Protein AF-A0A7K1L5A4-F1 (afdb_monomer_lite)

Secondary structure (DSSP, 8-state):
----PPPEEEEEEE-TTS-EEE-S--BSSTTHHHHHHHHHHHHHHTT----HHHHTSBHHHHHHHHHHH----HHHHHHHHHHIIIIIHHHHTTSBGGG--HHHHHHHHHHHHTTS-HHHHHHHHHHHHHHHHHHHHTTS-SS-TTTTPPPPPPHHHHSS-TT--PPPPPHHHHHHHHHHHHHHHHHHHHHHHHHHHHH---HHHHHT-BGGGEEGGGTEEEE-TTTSEEEEETTEEEEE--SSGGG-EEEE--HHHHHHHHHHHHT---SBSS--TTSPPPPHHHHIIIIIHHHHHT-----GGGTT---PPPPPPPPP-----PPPP-----------------------------PPPPPPPPPPPPPP---PPP----S--EEEEE-------------------------PPPPPPPPPPP-

pLDDT: mean 73.47, std 26.03, range [24.89, 98.25]

InterPro domains:
  IPR004107 Integrase, SAM-like, N-terminal [PF14659] (59-112)
  IPR010998 Integrase/recombinase, N-terminal [G3DSA:1.10.150.130] (53-159)
  IPR011010 DNA breaking-rejoining enzyme, catalytic core [SSF56349] (59-296)
  IPR013762 Integrase-like, catalytic domain superfamily [G3DSA:1.10.443.10] (168-315)
  IPR044068 Core-binding (CB) domain [PS51900] (57-136)
  IPR050808 Phage Integrase [PTHR30629] (55-227)

Foldseek 3Di:
DDDAQAFWEWEWDADLVRDTDIAPDIDRDPVPRVVVLVVQVVCVVVVNHARNVLQQDFLQRLVVVCLVPDDDDQQVSLLLCCLVVPQVCVQGRRPGNNRDALVSLQVSLQVVLQPDAQVSSVSSLVSLQVSNVVSVVVRSDSDRNSPPPDRDHRPVRVPDPDPPDPDDDDPVLLVQLLVQLCQQFNLLRSLLSVCCVPQVDDPFLQLQQFPVQLPLVVQKGFQAQAFSGWDAHPNDIDGGGPPDPVSGDITGHDNVSSVSQVVQPVVDDQGRSHAGPVRHGDDPVCCVVRRNVCSNVVPRHPDPVPVPDDDDDDDDDDDDDDDDDDDDDDDDDDDDDDDDDDDDDDDDDDDDDDDDDDDDDDDDDDDDDDDDDDDDDDDDDDDHDYHYDYDDDDSDDDDDDDDDDDDDDDDDDDDDDDDDDDDDDDD

Radius of gyration: 34.6 Å; chains: 1; bounding box: 86×71×95 Å

Organism: NCBI:txid2678616

Sequence (427 aa):
MGGKRGPWYRVRYRDADGTVRTSPDKYRTKTGAPQAAEDMDSAGRRGQFIDPNDSRTLLAEWADQWRRSHRVAPSTQAKYDHYLDYHILPAFSETSLEEIRRLAVNRWANELAERYASSTVSGIVTLLSVVLTAAVDERMLARNPVQGLRIPRTTTSANAPRRRARPVPSSTQAHQITERIRRTGGRNAQVMAITAAWTGLRWGELAGLDRVNCHTGEGYLLIGPDVGSLHEVAGKLWLGPPKSEAAVRRIDLPPFLVQLLEEVIVGHDHDQLFIGRAGEWLRRSNFARRIWRPACDGEPSPDPARRGLTRAPPPPQDRPGRVGRPRSTQTGADGPPDERHPGRLQPCHRRHAPPSDRPAPTPLDQPEPPNPRGPPVTSGWGSGREQVLPVDHYLRSGSPRRPGEHGAPDSVPNCTKPKKPKPPPVG

Structure (mmCIF, N/CA/C/O backbone):
data_AF-A0A7K1L5A4-F1
#
_entry.id   AF-A0A7K1L5A4-F1
#
loop_
_atom_site.group_PDB
_atom_site.id
_atom_site.type_symbol
_atom_site.label_atom_id
_atom_site.label_alt_id
_atom_site.label_comp_id
_atom_site.label_asym_id
_atom_site.label_entity_id
_atom_site.label_seq_id
_atom_site.pdbx_PDB_ins_code
_atom_site.Cartn_x
_atom_site.Cartn_y
_atom_site.Cartn_z
_atom_site.occupancy
_atom_site.B_iso_or_equiv
_atom_site.auth_seq_id
_atom_site.auth_comp_id
_atom_site.auth_asym_id
_atom_site.auth_atom_id
_atom_site.pdbx_PDB_model_num
ATOM 1 N N . MET A 1 1 ? 17.078 11.834 -60.107 1.00 35.78 1 MET A N 1
ATOM 2 C CA . MET A 1 1 ? 18.321 11.275 -59.526 1.00 35.78 1 MET A CA 1
ATOM 3 C C . MET A 1 1 ? 17.964 10.189 -58.515 1.00 35.78 1 MET A C 1
ATOM 5 O O . MET A 1 1 ? 17.561 10.510 -57.406 1.00 35.78 1 MET A O 1
ATOM 9 N N . GLY A 1 2 ? 18.047 8.911 -58.892 1.00 41.84 2 GLY A N 1
ATOM 10 C CA . GLY A 1 2 ? 17.868 7.791 -57.961 1.00 41.84 2 GLY A CA 1
ATOM 11 C C . GLY A 1 2 ? 19.213 7.396 -57.357 1.00 41.84 2 GLY A C 1
ATOM 12 O O . GLY A 1 2 ? 19.973 6.661 -57.982 1.00 41.84 2 GLY A O 1
ATOM 13 N N . GLY A 1 3 ? 19.547 7.914 -56.174 1.00 37.56 3 GLY A N 1
ATOM 14 C CA . GLY A 1 3 ? 20.778 7.539 -55.477 1.00 37.56 3 GLY A CA 1
ATOM 15 C C . GLY A 1 3 ? 20.742 6.062 -55.078 1.00 37.56 3 GLY A C 1
ATOM 16 O O . GLY A 1 3 ? 19.920 5.667 -54.251 1.00 37.56 3 GLY A O 1
ATOM 17 N N . LYS A 1 4 ? 21.628 5.241 -55.658 1.00 44.81 4 LYS A N 1
ATOM 18 C CA . LYS A 1 4 ? 21.822 3.837 -55.264 1.00 44.81 4 LYS A CA 1
ATOM 19 C C . LYS A 1 4 ? 22.183 3.789 -53.773 1.00 44.81 4 LYS A C 1
ATOM 21 O O . LYS A 1 4 ? 23.274 4.197 -53.383 1.00 44.81 4 LYS A O 1
ATOM 26 N N . ARG A 1 5 ? 21.269 3.313 -52.921 1.00 54.66 5 ARG A N 1
ATOM 27 C CA . ARG A 1 5 ? 21.553 3.056 -51.500 1.00 54.66 5 ARG A CA 1
ATOM 28 C C . ARG A 1 5 ? 22.509 1.856 -51.416 1.00 54.66 5 ARG A C 1
ATOM 30 O O . ARG A 1 5 ? 22.168 0.779 -51.894 1.00 54.66 5 ARG A O 1
ATOM 37 N N . GLY A 1 6 ? 23.709 2.060 -50.865 1.00 62.62 6 GLY A N 1
ATOM 38 C CA . GLY A 1 6 ? 24.699 0.996 -50.640 1.00 62.62 6 GLY A CA 1
ATOM 39 C C . GLY A 1 6 ? 24.201 -0.110 -49.689 1.00 62.62 6 GLY A C 1
ATOM 40 O O . GLY A 1 6 ? 23.178 0.088 -49.025 1.00 62.62 6 GLY A O 1
ATOM 41 N N . PRO A 1 7 ? 24.888 -1.270 -49.634 1.00 77.69 7 PRO A N 1
ATOM 42 C CA . PRO A 1 7 ? 24.488 -2.397 -48.791 1.00 77.69 7 PRO A CA 1
ATOM 43 C C . PRO A 1 7 ? 24.571 -2.040 -47.301 1.00 77.69 7 PRO A C 1
ATOM 45 O O . PRO A 1 7 ? 25.444 -1.277 -46.887 1.00 77.69 7 PRO A O 1
ATOM 48 N N . TRP A 1 8 ? 23.662 -2.606 -46.508 1.00 80.25 8 TRP A N 1
ATOM 49 C CA . TRP A 1 8 ? 23.667 -2.495 -45.049 1.00 80.25 8 TRP A CA 1
ATOM 50 C C . TRP A 1 8 ? 24.052 -3.840 -44.443 1.00 80.25 8 TRP A C 1
ATOM 52 O O . TRP A 1 8 ? 23.676 -4.889 -44.971 1.00 80.25 8 TRP A O 1
ATOM 62 N N . TYR A 1 9 ? 24.779 -3.788 -43.333 1.00 82.31 9 TYR A N 1
ATOM 63 C CA . TYR A 1 9 ? 25.270 -4.953 -42.614 1.00 82.31 9 TYR A CA 1
ATOM 64 C C . TYR A 1 9 ? 24.629 -5.037 -41.232 1.00 82.31 9 TYR A C 1
ATOM 66 O O . TYR A 1 9 ? 24.430 -4.005 -40.589 1.00 82.31 9 TYR A O 1
ATOM 74 N N . ARG A 1 10 ? 24.341 -6.254 -40.765 1.00 84.06 10 ARG A N 1
ATOM 75 C CA . ARG A 1 10 ? 23.965 -6.523 -39.368 1.00 84.06 10 ARG A CA 1
ATOM 76 C C . ARG A 1 10 ? 24.837 -7.615 -38.771 1.00 84.06 10 ARG A C 1
ATOM 78 O O . ARG A 1 10 ? 25.334 -8.483 -39.491 1.00 84.06 10 ARG A O 1
ATOM 85 N N . VAL A 1 11 ? 24.982 -7.560 -37.454 1.00 85.44 11 VAL A N 1
ATOM 86 C CA . VAL A 1 11 ? 25.739 -8.530 -36.659 1.00 85.44 11 VAL A CA 1
ATOM 87 C C . VAL A 1 11 ? 24.804 -9.641 -36.195 1.00 85.44 11 VA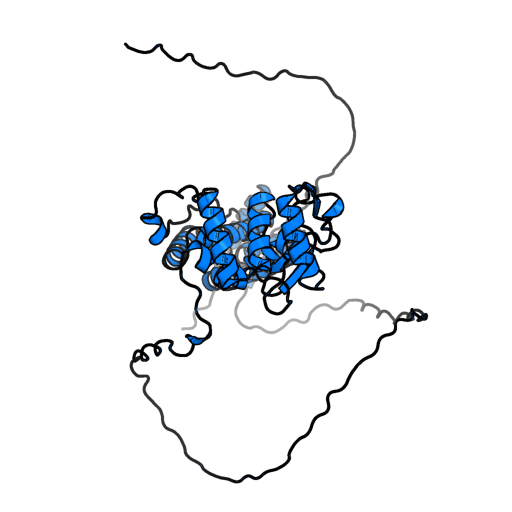L A C 1
ATOM 89 O O . VAL A 1 11 ? 23.732 -9.346 -35.664 1.00 85.44 11 VAL A O 1
ATOM 92 N N . ARG A 1 12 ? 25.194 -10.906 -36.378 1.00 84.06 12 ARG A N 1
ATOM 93 C CA . ARG A 1 12 ? 24.543 -12.057 -35.734 1.00 84.06 12 ARG A CA 1
ATOM 94 C C . ARG A 1 12 ? 25.417 -12.584 -34.617 1.00 84.06 12 ARG A C 1
ATOM 96 O O . ARG A 1 12 ? 26.525 -13.009 -34.898 1.00 84.06 12 ARG A O 1
ATOM 103 N N . TYR A 1 13 ? 24.896 -12.628 -33.404 1.00 82.00 13 TYR A N 1
ATOM 104 C CA . TYR A 1 13 ? 25.606 -13.119 -32.227 1.00 82.00 13 TYR A CA 1
ATOM 105 C C . TYR A 1 13 ? 24.787 -14.211 -31.542 1.00 82.00 13 TYR A C 1
ATOM 107 O O . TYR A 1 13 ? 23.598 -14.386 -31.819 1.00 82.00 13 TYR A O 1
ATOM 115 N N . ARG A 1 14 ? 25.440 -14.985 -30.678 1.00 81.00 14 ARG A N 1
ATOM 116 C CA . ARG A 1 14 ? 24.761 -15.941 -29.803 1.00 81.00 14 ARG A CA 1
ATOM 117 C C . ARG A 1 14 ? 24.507 -15.273 -28.465 1.00 81.00 14 ARG A C 1
ATOM 119 O O . ARG A 1 14 ? 25.419 -14.668 -27.912 1.00 81.00 14 ARG A O 1
ATOM 126 N N . ASP A 1 15 ? 23.286 -15.386 -27.980 1.00 72.56 15 ASP A N 1
ATOM 127 C CA . ASP A 1 15 ? 22.893 -14.943 -26.650 1.00 72.56 15 ASP A CA 1
ATOM 128 C C . ASP A 1 15 ? 23.305 -15.992 -25.592 1.00 72.56 15 ASP A C 1
ATOM 130 O O . ASP A 1 15 ? 23.765 -17.092 -25.928 1.00 72.56 15 ASP A O 1
ATOM 134 N N . ALA A 1 16 ? 23.207 -15.648 -24.307 1.00 70.88 16 ALA A N 1
ATOM 135 C CA . ALA A 1 16 ? 23.653 -16.471 -23.180 1.00 70.88 16 ALA A CA 1
ATOM 136 C C . ALA A 1 16 ? 22.943 -17.832 -23.087 1.00 70.88 16 ALA A C 1
ATOM 138 O O . ALA A 1 16 ? 23.503 -18.784 -22.541 1.00 70.88 16 ALA A O 1
ATOM 139 N N . ASP A 1 17 ? 21.738 -17.932 -23.642 1.00 73.50 17 ASP A N 1
ATOM 140 C CA . ASP A 1 17 ? 20.947 -19.158 -23.771 1.00 73.50 17 ASP A CA 1
ATOM 141 C C . ASP A 1 17 ? 21.351 -20.023 -24.990 1.00 73.50 17 ASP A C 1
ATOM 143 O O . ASP A 1 17 ? 20.873 -21.147 -25.155 1.00 73.50 17 ASP A O 1
ATOM 147 N N . GLY A 1 18 ? 22.268 -19.528 -25.830 1.00 74.81 18 GLY A N 1
ATOM 148 C CA . GLY A 1 18 ? 22.726 -20.165 -27.064 1.00 74.81 18 GLY A CA 1
ATOM 149 C C . GLY A 1 18 ? 21.912 -19.801 -28.310 1.00 74.81 18 GLY A C 1
ATOM 150 O O . GLY A 1 18 ? 22.264 -20.261 -29.405 1.00 74.81 18 GLY A O 1
ATOM 151 N N . THR A 1 19 ? 20.872 -18.972 -28.176 1.00 82.81 19 THR A N 1
ATOM 152 C CA . THR A 1 19 ? 20.016 -18.521 -29.279 1.00 82.81 19 THR A CA 1
ATOM 153 C C . THR A 1 19 ? 20.777 -17.558 -30.186 1.00 82.81 19 THR A C 1
ATOM 155 O O . THR A 1 19 ? 21.441 -16.632 -29.730 1.00 82.81 19 THR A O 1
ATOM 158 N N . VAL A 1 20 ? 20.694 -17.753 -31.506 1.00 85.06 20 VAL A N 1
ATOM 159 C CA . VAL A 1 20 ? 21.320 -16.835 -32.470 1.00 85.06 20 VAL A CA 1
ATOM 160 C C . VAL A 1 20 ? 20.397 -15.642 -32.700 1.00 85.06 20 VAL A C 1
ATOM 162 O O . VAL A 1 20 ? 19.350 -15.782 -33.334 1.00 85.06 20 VAL A O 1
ATOM 165 N N . ARG A 1 21 ? 20.810 -14.463 -32.238 1.00 85.19 21 ARG A N 1
ATOM 166 C CA . ARG A 1 21 ? 20.079 -13.200 -32.392 1.00 85.19 21 ARG A CA 1
ATOM 167 C C . ARG A 1 21 ? 20.773 -12.301 -33.413 1.00 85.19 21 ARG A C 1
ATOM 169 O O . ARG A 1 21 ? 21.937 -12.489 -33.765 1.00 85.19 21 ARG A O 1
ATOM 176 N N . THR A 1 22 ? 20.016 -11.357 -33.963 1.00 87.06 22 THR A N 1
ATOM 177 C CA . THR A 1 22 ? 20.530 -10.356 -34.906 1.00 87.06 22 THR A CA 1
ATOM 178 C C . THR A 1 22 ? 20.455 -8.995 -34.241 1.00 87.06 22 THR A C 1
ATOM 180 O O . THR A 1 22 ? 19.423 -8.649 -33.670 1.00 87.06 22 THR A O 1
ATOM 183 N N . SER A 1 23 ? 21.538 -8.225 -34.321 1.00 83.56 23 SER A N 1
ATOM 184 C CA . SER A 1 23 ? 21.572 -6.871 -33.781 1.00 83.56 23 SER A CA 1
ATOM 185 C C . SER A 1 23 ? 20.511 -5.998 -34.468 1.00 83.56 23 SER A C 1
ATOM 187 O O . SER A 1 23 ? 20.323 -6.087 -35.692 1.00 83.56 23 SER A O 1
ATOM 189 N N . PRO A 1 24 ? 19.811 -5.141 -33.709 1.00 82.88 24 PRO A N 1
ATOM 190 C CA . PRO A 1 24 ? 18.855 -4.200 -34.272 1.00 82.88 24 PRO A CA 1
ATOM 191 C C . PRO A 1 24 ? 19.540 -3.119 -35.129 1.00 82.88 24 PRO A C 1
ATOM 193 O O . PRO A 1 24 ? 18.907 -2.569 -36.035 1.00 82.88 24 PRO A O 1
ATOM 196 N N . ASP A 1 25 ? 20.831 -2.850 -34.906 1.00 83.75 25 ASP A N 1
ATOM 197 C CA . ASP A 1 25 ? 21.580 -1.813 -35.616 1.00 83.75 25 ASP A CA 1
ATOM 198 C C . ASP A 1 25 ? 22.020 -2.232 -37.021 1.00 83.75 25 ASP A C 1
ATOM 200 O O . ASP A 1 25 ? 22.416 -3.370 -37.289 1.00 83.75 25 ASP A O 1
ATOM 204 N N . LYS A 1 26 ? 21.962 -1.262 -37.941 1.00 84.81 26 LYS A N 1
ATOM 205 C CA . LYS A 1 26 ? 22.398 -1.408 -39.332 1.00 84.81 26 LYS A CA 1
ATOM 206 C C . LYS A 1 26 ? 23.649 -0.580 -39.572 1.00 84.81 26 LYS A C 1
ATOM 208 O O . LYS A 1 26 ? 23.640 0.640 -39.419 1.00 84.81 26 LYS A O 1
ATOM 213 N N . TYR A 1 27 ? 24.695 -1.228 -40.061 1.00 83.06 27 TYR A N 1
ATOM 214 C CA . TYR A 1 27 ? 25.971 -0.593 -40.368 1.00 83.06 27 TYR A CA 1
ATOM 215 C C . TYR A 1 27 ? 26.088 -0.358 -41.875 1.00 83.06 27 TYR A C 1
ATOM 217 O O . TYR A 1 27 ? 25.778 -1.236 -42.678 1.00 83.06 27 TYR A O 1
ATOM 225 N N . ARG A 1 28 ? 26.524 0.840 -42.285 1.00 80.00 28 ARG A N 1
ATOM 226 C CA . ARG A 1 28 ? 26.748 1.173 -43.712 1.00 80.00 28 ARG A CA 1
ATOM 227 C C . ARG A 1 28 ? 28.089 0.684 -44.231 1.00 80.00 28 ARG A C 1
ATOM 229 O O . ARG A 1 28 ? 28.266 0.512 -45.433 1.00 80.00 28 ARG A O 1
ATOM 236 N N . THR A 1 29 ? 29.053 0.537 -43.333 1.00 76.88 29 THR A N 1
ATOM 237 C CA . THR A 1 29 ? 30.432 0.220 -43.676 1.00 76.88 29 THR A CA 1
ATOM 238 C C . THR A 1 29 ? 30.680 -1.270 -43.513 1.00 76.88 29 THR A C 1
ATOM 240 O O . THR A 1 29 ? 30.192 -1.903 -42.579 1.00 76.88 29 THR A O 1
ATOM 243 N N . LYS A 1 30 ? 31.501 -1.817 -44.413 1.00 69.88 30 LYS A N 1
ATOM 244 C CA . LYS A 1 30 ? 31.957 -3.210 -44.347 1.00 69.88 30 LYS A CA 1
ATOM 245 C C . LYS A 1 30 ? 32.795 -3.490 -43.086 1.00 69.88 30 LYS A C 1
ATOM 247 O O . LYS A 1 30 ? 32.899 -4.637 -42.683 1.00 69.88 30 LYS A O 1
ATOM 252 N N . THR A 1 31 ? 33.359 -2.452 -42.462 1.00 77.38 31 THR A N 1
ATOM 253 C CA . THR A 1 31 ? 34.165 -2.517 -41.229 1.00 77.38 31 THR A CA 1
ATOM 254 C C . THR A 1 31 ? 33.370 -2.262 -39.946 1.00 77.38 31 THR A C 1
ATOM 256 O O . THR A 1 31 ? 33.777 -2.722 -38.887 1.00 77.38 31 THR A O 1
ATOM 259 N N . GLY A 1 32 ? 32.224 -1.574 -40.015 1.00 77.56 32 GLY A N 1
ATOM 260 C CA . GLY A 1 32 ? 31.452 -1.203 -38.824 1.00 77.56 32 GLY A CA 1
ATOM 261 C C . GLY A 1 32 ? 30.754 -2.385 -38.153 1.00 77.56 32 GLY A C 1
ATOM 262 O O . GLY A 1 32 ? 30.752 -2.472 -36.932 1.00 77.56 32 GLY A O 1
ATOM 263 N N . ALA A 1 33 ? 30.206 -3.314 -38.942 1.00 77.06 33 ALA A N 1
ATOM 264 C CA . ALA A 1 33 ? 29.592 -4.525 -38.396 1.00 77.06 33 ALA A CA 1
ATOM 265 C C . ALA A 1 33 ? 30.621 -5.467 -37.729 1.00 77.06 33 ALA A C 1
ATOM 267 O O . ALA A 1 33 ? 30.352 -5.899 -36.613 1.00 77.06 33 ALA A O 1
ATOM 268 N N . PRO A 1 34 ? 31.803 -5.744 -38.321 1.00 81.00 34 PRO A N 1
ATOM 269 C CA . PRO A 1 34 ? 32.866 -6.485 -37.635 1.00 81.00 34 PRO A CA 1
ATOM 270 C C . PRO A 1 34 ? 33.330 -5.849 -36.320 1.00 81.00 34 PRO A C 1
ATOM 272 O O . PRO A 1 34 ? 33.434 -6.549 -35.322 1.00 81.00 34 PRO A O 1
ATOM 275 N N . GLN A 1 35 ? 33.539 -4.528 -36.276 1.00 82.94 35 GLN A N 1
ATOM 276 C CA . GLN A 1 35 ? 33.960 -3.861 -35.037 1.00 82.94 35 GLN A CA 1
ATOM 277 C C . GLN A 1 35 ? 32.905 -4.000 -33.932 1.00 82.94 35 GLN A C 1
ATOM 279 O O . GLN A 1 35 ? 33.229 -4.323 -32.794 1.00 82.94 35 GLN A O 1
ATOM 284 N N . ALA A 1 36 ? 31.631 -3.801 -34.280 1.00 80.12 36 ALA A N 1
ATOM 285 C CA . ALA A 1 36 ? 30.537 -3.982 -33.336 1.00 80.12 36 ALA A CA 1
ATOM 286 C C . ALA A 1 36 ? 30.442 -5.433 -32.840 1.00 80.12 36 ALA A C 1
ATOM 288 O O . ALA A 1 36 ? 30.176 -5.652 -31.663 1.00 80.12 36 ALA A O 1
ATOM 289 N N . ALA A 1 37 ? 30.695 -6.418 -33.707 1.00 80.19 37 ALA A N 1
ATOM 290 C CA . ALA A 1 37 ? 30.777 -7.819 -33.305 1.00 80.19 37 ALA A CA 1
ATOM 291 C C . ALA A 1 37 ? 31.897 -8.062 -32.280 1.00 80.19 37 ALA A C 1
ATOM 293 O O . ALA A 1 37 ? 31.641 -8.641 -31.226 1.00 80.19 37 ALA A O 1
ATOM 294 N N . GLU A 1 38 ? 33.105 -7.554 -32.538 1.00 82.81 38 GLU A N 1
ATOM 295 C CA . GLU A 1 38 ? 34.236 -7.670 -31.608 1.00 82.81 38 GLU A CA 1
ATOM 296 C C . GLU A 1 38 ? 33.949 -7.005 -30.252 1.00 82.81 38 GLU A C 1
ATOM 298 O O . GLU A 1 38 ? 34.303 -7.547 -29.200 1.00 82.81 38 GLU A O 1
ATOM 303 N N . ASP A 1 39 ? 33.277 -5.851 -30.258 1.00 83.12 39 ASP A N 1
ATOM 304 C CA . ASP A 1 39 ? 32.875 -5.142 -29.040 1.00 83.12 39 ASP A CA 1
ATOM 305 C C . ASP A 1 39 ? 31.852 -5.954 -28.227 1.00 83.12 39 ASP A C 1
ATOM 307 O O . ASP A 1 39 ? 31.982 -6.067 -27.000 1.00 83.12 39 ASP A O 1
ATOM 311 N N . MET A 1 40 ? 30.871 -6.564 -28.905 1.00 83.00 40 MET A N 1
ATOM 312 C CA . MET A 1 40 ? 29.873 -7.451 -28.295 1.00 83.00 40 MET A CA 1
ATOM 313 C C . MET A 1 40 ? 30.538 -8.693 -27.683 1.00 83.00 40 MET A C 1
ATOM 315 O O . MET A 1 40 ? 30.273 -9.015 -26.522 1.00 83.00 40 MET A O 1
ATOM 319 N N . ASP A 1 41 ? 31.486 -9.317 -28.386 1.00 79.81 41 ASP A N 1
ATOM 320 C CA . ASP A 1 41 ? 32.251 -10.467 -27.884 1.00 79.81 41 ASP A CA 1
ATOM 321 C C . ASP A 1 41 ? 33.135 -10.104 -26.691 1.00 79.81 41 ASP A C 1
ATOM 323 O O . ASP A 1 41 ? 33.268 -10.850 -25.715 1.00 79.81 41 ASP A O 1
ATOM 327 N N . SER A 1 42 ? 33.762 -8.932 -26.751 1.00 83.56 42 SER A N 1
ATOM 328 C CA . SER A 1 42 ? 34.573 -8.379 -25.670 1.00 83.56 42 SER A CA 1
ATOM 329 C C . SER A 1 42 ? 33.727 -8.136 -24.414 1.00 83.56 42 SER A C 1
ATOM 331 O O . SER A 1 42 ? 34.146 -8.485 -23.306 1.00 83.56 42 SER A O 1
ATOM 333 N N . ALA A 1 43 ? 32.510 -7.602 -24.569 1.00 80.50 43 ALA A N 1
ATOM 334 C CA . ALA A 1 43 ? 31.552 -7.453 -23.476 1.00 80.50 43 ALA A CA 1
ATOM 335 C C . ALA A 1 43 ? 31.057 -8.811 -22.947 1.00 80.50 43 ALA A C 1
ATOM 337 O O . ALA A 1 43 ? 30.956 -8.985 -21.728 1.00 80.50 43 ALA A O 1
ATOM 338 N N . GLY A 1 44 ? 30.832 -9.785 -23.836 1.00 80.50 44 GLY A N 1
ATOM 339 C CA . GLY A 1 44 ? 30.435 -11.154 -23.490 1.00 80.50 44 GLY A CA 1
ATOM 340 C C . GLY A 1 44 ? 31.472 -11.839 -22.610 1.00 80.50 44 GLY A C 1
ATOM 341 O O . GLY A 1 44 ? 31.147 -12.324 -21.526 1.00 80.50 44 GLY A O 1
ATOM 342 N N . ARG A 1 45 ? 32.750 -11.761 -23.001 1.00 79.31 45 ARG A N 1
ATOM 343 C CA . ARG A 1 45 ? 33.882 -12.294 -22.220 1.00 79.31 45 ARG A CA 1
ATOM 344 C C . ARG A 1 45 ? 34.023 -11.653 -20.839 1.00 79.31 45 ARG A C 1
ATOM 346 O O . ARG A 1 45 ? 34.455 -12.321 -19.905 1.00 79.31 45 ARG A O 1
ATOM 353 N N . ARG A 1 46 ? 33.649 -10.378 -20.690 1.00 82.06 46 ARG A N 1
ATOM 354 C CA . ARG A 1 46 ? 33.642 -9.672 -19.395 1.00 82.06 46 ARG A CA 1
ATOM 355 C C . ARG A 1 46 ? 32.392 -9.939 -18.551 1.00 82.06 46 ARG A C 1
ATOM 357 O O . ARG A 1 46 ? 32.306 -9.412 -17.445 1.00 82.06 46 ARG A O 1
ATOM 364 N N . GLY A 1 47 ? 31.415 -10.696 -19.059 1.00 78.69 47 GLY A N 1
ATOM 365 C CA . GLY A 1 47 ? 30.120 -10.889 -18.399 1.00 78.69 47 GLY A CA 1
ATOM 366 C C . GLY A 1 47 ? 29.285 -9.606 -18.305 1.00 78.69 47 GLY A C 1
ATOM 367 O O . GLY A 1 47 ? 28.425 -9.501 -17.438 1.00 78.69 47 GLY A O 1
ATOM 368 N N . GLN A 1 48 ? 29.564 -8.622 -19.164 1.00 81.69 48 GLN A N 1
ATOM 369 C CA . GLN A 1 48 ? 28.916 -7.302 -19.197 1.00 81.69 48 GLN A CA 1
ATOM 370 C C . GLN A 1 48 ? 28.063 -7.110 -20.455 1.00 81.69 48 GLN A C 1
ATOM 372 O O . GLN A 1 48 ? 27.608 -6.002 -20.733 1.00 81.69 48 GLN A O 1
ATOM 377 N N . PHE A 1 49 ? 27.902 -8.165 -21.251 1.00 84.25 49 PHE A N 1
ATOM 378 C CA . PHE A 1 49 ? 27.074 -8.118 -22.440 1.00 84.25 49 PHE A CA 1
ATOM 379 C C . PHE A 1 49 ? 25.606 -7.955 -22.060 1.00 84.25 49 PHE A C 1
ATOM 381 O O . PHE A 1 49 ? 25.091 -8.680 -21.209 1.00 84.25 49 PHE A O 1
ATOM 388 N N . ILE A 1 50 ? 24.971 -6.991 -22.713 1.00 86.19 50 ILE A N 1
ATOM 389 C CA . ILE A 1 50 ? 23.538 -6.737 -22.668 1.00 86.19 50 ILE A CA 1
ATOM 390 C C . ILE A 1 50 ? 23.072 -6.833 -24.102 1.00 86.19 50 ILE A C 1
ATOM 392 O O . ILE A 1 50 ? 23.649 -6.182 -24.978 1.00 86.19 50 ILE A O 1
ATOM 396 N N . ASP A 1 51 ? 22.047 -7.642 -24.325 1.00 86.31 51 ASP A N 1
ATOM 397 C CA . ASP A 1 51 ? 21.457 -7.774 -25.640 1.00 86.31 51 ASP A CA 1
ATOM 398 C C . ASP A 1 51 ? 20.813 -6.434 -26.055 1.00 86.31 51 ASP A C 1
ATOM 400 O O . ASP A 1 51 ? 19.914 -5.947 -25.360 1.00 86.31 51 ASP A O 1
ATOM 404 N N . PRO A 1 52 ? 21.230 -5.824 -27.183 1.00 86.56 52 PRO A N 1
ATOM 405 C CA . PRO A 1 52 ? 20.657 -4.558 -27.637 1.00 86.56 52 PRO A CA 1
ATOM 406 C C . PRO A 1 52 ? 19.166 -4.628 -27.995 1.00 86.56 52 PRO A C 1
ATOM 408 O O . PRO A 1 52 ? 18.495 -3.601 -28.043 1.00 86.56 52 PRO A O 1
ATOM 411 N N . ASN A 1 53 ? 18.628 -5.810 -28.302 1.00 87.75 53 ASN A N 1
ATOM 412 C CA . ASN A 1 53 ? 17.190 -5.995 -28.482 1.00 87.75 53 ASN A CA 1
ATOM 413 C C . ASN A 1 53 ? 16.467 -5.945 -27.132 1.00 87.75 53 ASN A C 1
ATOM 415 O O . ASN A 1 53 ? 15.408 -5.329 -27.041 1.00 87.75 53 ASN A O 1
ATOM 419 N N . ASP A 1 54 ? 17.048 -6.532 -26.083 1.00 90.75 54 ASP A N 1
ATOM 420 C CA . ASP A 1 54 ? 16.432 -6.546 -24.754 1.00 90.75 54 ASP A CA 1
ATOM 421 C C . ASP A 1 54 ? 16.479 -5.158 -24.113 1.00 90.75 54 ASP A C 1
ATOM 423 O O . ASP A 1 54 ? 15.470 -4.698 -23.576 1.00 90.75 54 ASP A O 1
ATOM 427 N N . SER A 1 55 ? 17.592 -4.431 -24.258 1.00 92.12 55 SER A N 1
ATOM 428 C CA . SER A 1 55 ? 17.702 -3.040 -23.794 1.00 92.12 55 SER A CA 1
ATOM 429 C C . SER A 1 55 ? 16.739 -2.087 -24.516 1.00 92.12 55 SER A C 1
ATOM 431 O O . SER A 1 55 ? 16.318 -1.079 -23.941 1.00 92.12 55 SER A O 1
ATOM 433 N N . ARG A 1 56 ? 16.347 -2.421 -25.754 1.00 95.12 56 ARG A N 1
ATOM 434 C CA . ARG A 1 56 ? 15.371 -1.674 -26.563 1.00 95.12 56 ARG A CA 1
ATOM 435 C C . ARG A 1 56 ? 13.915 -2.054 -26.312 1.00 95.12 56 ARG A C 1
ATOM 437 O O . ARG A 1 56 ? 13.033 -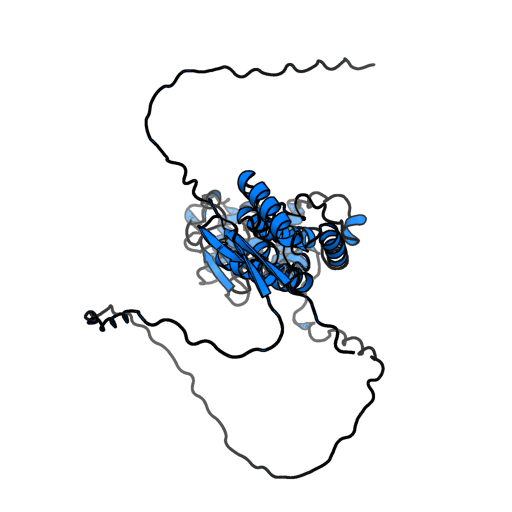1.390 -26.856 1.00 95.12 56 ARG A O 1
ATOM 444 N N . THR A 1 57 ? 13.655 -3.058 -25.475 1.00 96.56 57 THR A N 1
ATOM 445 C CA . THR A 1 57 ? 12.296 -3.405 -25.035 1.00 96.56 57 THR A CA 1
ATOM 446 C C . THR A 1 57 ? 11.618 -2.172 -24.446 1.00 96.56 57 THR A C 1
ATOM 448 O O . THR A 1 57 ? 12.226 -1.421 -23.674 1.00 96.56 57 THR A O 1
ATOM 451 N N . LEU A 1 58 ? 10.355 -1.949 -24.804 1.00 98.19 58 LEU A N 1
ATOM 452 C CA . LEU A 1 58 ? 9.586 -0.832 -24.265 1.00 98.19 58 LEU A CA 1
ATOM 453 C C . LEU A 1 58 ? 9.276 -1.060 -22.783 1.00 98.19 58 LEU A C 1
ATOM 455 O O . LEU A 1 58 ? 9.001 -2.185 -22.357 1.00 98.19 58 LEU A O 1
ATOM 459 N N . LEU A 1 59 ? 9.238 0.011 -21.984 1.00 98.12 59 LEU A N 1
ATOM 460 C CA . LEU A 1 59 ? 8.882 -0.118 -20.569 1.00 98.12 59 LEU A CA 1
ATOM 461 C C . LEU A 1 59 ? 7.493 -0.741 -20.387 1.00 98.12 59 LEU A C 1
ATOM 463 O O . LEU A 1 59 ? 7.294 -1.477 -19.425 1.00 98.12 59 LEU A O 1
ATOM 467 N N . ALA A 1 60 ? 6.539 -0.465 -21.283 1.00 98.00 60 ALA A N 1
ATOM 468 C CA . ALA A 1 60 ? 5.210 -1.072 -21.220 1.00 98.00 60 ALA A CA 1
ATOM 469 C C . ALA A 1 60 ? 5.257 -2.604 -21.334 1.00 98.00 60 ALA A C 1
ATOM 471 O O . ALA A 1 60 ? 4.631 -3.298 -20.532 1.00 98.00 60 ALA A O 1
ATOM 472 N N . GLU A 1 61 ? 6.035 -3.120 -22.286 1.00 97.81 61 GLU A N 1
ATOM 473 C CA . GLU A 1 61 ? 6.201 -4.557 -22.523 1.00 97.81 61 GLU A CA 1
ATOM 474 C C . GLU A 1 61 ? 6.909 -5.231 -21.346 1.00 97.81 61 GLU A C 1
ATOM 476 O O . GLU A 1 61 ? 6.476 -6.281 -20.866 1.00 97.81 61 GLU A O 1
ATOM 481 N N . TRP A 1 62 ? 7.968 -4.601 -20.833 1.00 97.69 62 TRP A N 1
ATOM 482 C CA . TRP A 1 62 ? 8.676 -5.096 -19.656 1.00 97.69 62 TRP A CA 1
ATOM 483 C C . TRP A 1 62 ? 7.794 -5.074 -18.399 1.00 97.69 62 TRP A C 1
ATOM 485 O O . TRP A 1 62 ? 7.749 -6.044 -17.645 1.00 97.69 62 TRP A O 1
ATOM 495 N N . ALA A 1 63 ? 7.056 -3.986 -18.169 1.00 97.50 63 ALA A N 1
ATOM 496 C CA . ALA A 1 63 ? 6.203 -3.842 -16.994 1.00 97.50 63 ALA A CA 1
ATOM 497 C C . ALA A 1 63 ? 5.061 -4.870 -16.969 1.00 97.50 63 ALA A C 1
ATOM 499 O O . ALA A 1 63 ? 4.690 -5.328 -15.888 1.00 97.50 63 ALA A O 1
ATOM 500 N N . ASP A 1 64 ? 4.510 -5.242 -18.127 1.00 96.50 64 ASP A N 1
ATOM 501 C CA . ASP A 1 64 ? 3.504 -6.304 -18.244 1.00 96.50 64 ASP A CA 1
ATOM 502 C C . ASP A 1 64 ? 4.093 -7.687 -17.910 1.00 96.50 64 ASP A C 1
ATOM 504 O O . ASP A 1 64 ? 3.517 -8.426 -17.106 1.00 96.50 64 ASP A O 1
ATOM 508 N N . GLN A 1 65 ? 5.288 -8.003 -18.422 1.00 95.94 65 GLN A N 1
ATOM 509 C CA . GLN A 1 65 ? 6.008 -9.235 -18.068 1.00 95.94 65 GLN A CA 1
ATOM 510 C C . GLN A 1 65 ? 6.333 -9.292 -16.569 1.00 95.94 65 GLN A C 1
ATOM 512 O O . GLN A 1 65 ? 5.995 -10.268 -15.892 1.00 95.94 65 GLN A O 1
ATOM 517 N N . TRP A 1 66 ? 6.903 -8.212 -16.029 1.00 96.19 66 TRP A N 1
ATOM 518 C CA . TRP A 1 66 ? 7.222 -8.078 -14.610 1.00 96.19 66 TRP A CA 1
ATOM 519 C C . TRP A 1 66 ? 5.977 -8.226 -13.726 1.00 96.19 66 TRP A C 1
ATOM 521 O O . TRP A 1 66 ? 6.011 -8.929 -12.718 1.00 96.19 66 TRP A O 1
ATOM 531 N N . ARG A 1 67 ? 4.842 -7.628 -14.113 1.00 93.50 67 ARG A N 1
ATOM 532 C CA . ARG A 1 67 ? 3.580 -7.722 -13.357 1.00 93.50 67 ARG A CA 1
ATOM 533 C C . ARG A 1 67 ? 3.087 -9.166 -13.228 1.00 93.50 67 ARG A C 1
ATOM 535 O O . ARG A 1 67 ? 2.503 -9.515 -12.205 1.00 93.50 67 ARG A O 1
ATOM 542 N N . ARG A 1 68 ? 3.310 -10.010 -14.242 1.00 92.06 68 ARG A N 1
ATOM 543 C CA . ARG A 1 68 ? 2.878 -11.422 -14.238 1.00 92.06 68 ARG A CA 1
ATOM 544 C C . ARG A 1 68 ? 3.760 -12.310 -13.364 1.00 92.06 68 ARG A C 1
ATOM 546 O O . ARG A 1 68 ? 3.253 -13.270 -12.779 1.00 92.06 68 ARG A O 1
ATOM 553 N N . SER A 1 69 ? 5.052 -12.001 -13.270 1.00 91.00 69 SER A N 1
ATOM 554 C CA . SER A 1 69 ? 6.014 -12.775 -12.479 1.00 91.00 69 SER A CA 1
ATOM 555 C C . SER A 1 69 ? 6.120 -12.299 -11.026 1.00 91.00 69 SER A C 1
ATOM 557 O O . SER A 1 69 ? 6.402 -13.102 -10.134 1.00 91.00 69 SER A O 1
ATOM 559 N N . HIS A 1 70 ? 5.850 -11.020 -10.750 1.00 90.81 70 HIS A N 1
ATOM 560 C CA . HIS A 1 70 ? 6.014 -10.443 -9.421 1.00 90.81 70 HIS A CA 1
ATOM 561 C C . HIS A 1 70 ? 4.859 -10.818 -8.479 1.00 90.81 70 HIS A C 1
ATOM 563 O O . HIS A 1 70 ? 3.705 -10.442 -8.680 1.00 90.81 70 HIS A O 1
ATOM 569 N N . ARG A 1 71 ? 5.167 -11.562 -7.408 1.00 88.62 71 ARG A N 1
ATOM 570 C CA . ARG A 1 71 ? 4.187 -11.990 -6.399 1.00 88.62 71 ARG A CA 1
ATOM 571 C C . ARG A 1 71 ? 4.343 -11.183 -5.118 1.00 88.62 71 ARG A C 1
ATOM 573 O O . ARG A 1 71 ? 5.347 -11.282 -4.420 1.00 88.62 71 ARG A O 1
ATOM 580 N N . VAL A 1 72 ? 3.309 -10.420 -4.782 1.00 91.06 72 VAL A N 1
ATOM 581 C CA . VAL A 1 72 ? 3.201 -9.661 -3.531 1.00 91.06 72 VAL A CA 1
ATOM 582 C C . VAL A 1 72 ? 1.798 -9.800 -2.948 1.00 91.06 72 VAL A C 1
ATOM 584 O O . VAL A 1 72 ? 0.875 -10.270 -3.610 1.00 91.06 72 VAL A O 1
ATOM 587 N N . ALA A 1 73 ? 1.617 -9.370 -1.697 1.00 88.00 73 ALA A N 1
ATOM 588 C CA . ALA A 1 73 ? 0.295 -9.333 -1.079 1.00 88.00 73 ALA A CA 1
ATOM 589 C C . ALA A 1 73 ? -0.702 -8.520 -1.941 1.00 88.00 73 ALA A C 1
ATOM 591 O O . ALA A 1 73 ? -0.307 -7.486 -2.491 1.00 88.00 73 ALA A O 1
ATOM 592 N N . PRO A 1 74 ? -1.998 -8.892 -1.996 1.00 89.00 74 PRO A N 1
ATOM 593 C CA . PRO A 1 74 ? -2.982 -8.244 -2.872 1.00 89.00 74 PRO A CA 1
ATOM 594 C C . PRO A 1 74 ? -3.058 -6.718 -2.727 1.00 89.00 74 PRO A C 1
ATOM 596 O O . PRO A 1 74 ? -3.199 -5.999 -3.712 1.00 89.00 74 PRO A O 1
ATOM 599 N N . SER A 1 75 ? -2.917 -6.200 -1.501 1.00 87.81 75 SER A N 1
ATOM 600 C CA . SER A 1 75 ? -2.912 -4.752 -1.239 1.00 87.81 75 SER A CA 1
ATOM 601 C C . SER A 1 75 ? -1.705 -4.035 -1.849 1.00 87.81 75 SER A C 1
ATOM 603 O O . SER A 1 75 ? -1.833 -2.906 -2.328 1.00 87.81 75 SER A O 1
ATOM 605 N N . THR A 1 76 ? -0.541 -4.685 -1.851 1.00 91.12 76 THR A N 1
ATOM 606 C CA . THR A 1 76 ? 0.667 -4.182 -2.507 1.00 91.12 76 THR A CA 1
ATOM 607 C C . THR A 1 76 ? 0.513 -4.256 -4.020 1.00 91.12 76 THR A C 1
ATOM 609 O O . THR A 1 76 ? 0.817 -3.268 -4.680 1.00 91.12 76 THR A O 1
ATOM 612 N N . GLN A 1 77 ? -0.031 -5.358 -4.551 1.00 93.56 77 GLN A N 1
ATOM 613 C CA . GLN A 1 77 ? -0.270 -5.512 -5.988 1.00 93.56 77 GLN A CA 1
ATOM 614 C C . GLN A 1 77 ? -1.196 -4.415 -6.515 1.00 93.56 77 GLN A C 1
ATOM 616 O O . GLN A 1 77 ? -0.815 -3.676 -7.412 1.00 93.56 77 GLN A O 1
ATOM 621 N N . ALA A 1 78 ? -2.351 -4.205 -5.876 1.00 92.38 78 ALA A N 1
ATOM 622 C CA . ALA A 1 78 ? -3.289 -3.156 -6.279 1.00 92.38 78 ALA A CA 1
ATOM 623 C C . ALA A 1 78 ? -2.664 -1.750 -6.228 1.00 92.38 78 ALA A C 1
ATOM 625 O O . ALA A 1 78 ? -2.986 -0.882 -7.039 1.00 92.38 78 ALA A O 1
ATOM 626 N N . LYS A 1 79 ? -1.754 -1.509 -5.275 1.00 93.06 79 LYS A N 1
ATOM 627 C CA . LYS A 1 79 ? -0.990 -0.259 -5.207 1.00 93.06 79 LYS A CA 1
ATOM 628 C C . LYS A 1 79 ? 0.018 -0.148 -6.355 1.00 93.06 79 LYS A C 1
ATOM 630 O O . LYS A 1 79 ? 0.191 0.947 -6.885 1.00 93.06 79 LYS A O 1
ATOM 635 N N . TYR A 1 80 ? 0.691 -1.241 -6.707 1.00 96.00 80 TYR A N 1
ATOM 636 C CA . TYR A 1 80 ? 1.625 -1.282 -7.829 1.00 96.00 80 TYR A CA 1
ATOM 637 C C . TYR A 1 80 ? 0.912 -1.058 -9.155 1.00 96.00 80 TYR A C 1
ATOM 639 O O . TYR A 1 80 ? 1.325 -0.174 -9.897 1.00 96.00 80 TYR A O 1
ATOM 647 N N . ASP A 1 81 ? -0.197 -1.756 -9.391 1.00 95.12 81 ASP A N 1
ATOM 648 C CA . ASP A 1 81 ? -1.032 -1.578 -10.580 1.00 95.12 81 ASP A CA 1
ATOM 649 C C . ASP A 1 81 ? -1.493 -0.121 -10.696 1.00 95.12 81 ASP A C 1
ATOM 651 O O . ASP A 1 81 ? -1.306 0.511 -11.730 1.00 95.12 81 ASP A O 1
ATOM 655 N N . HIS A 1 82 ? -1.972 0.476 -9.598 1.00 95.62 82 HIS A N 1
ATOM 656 C CA . HIS A 1 82 ? -2.361 1.885 -9.597 1.00 95.62 82 HIS A CA 1
ATOM 657 C C . HIS A 1 82 ? -1.205 2.824 -9.985 1.00 95.62 82 HIS A C 1
ATOM 659 O O . HIS A 1 82 ? -1.383 3.737 -10.786 1.00 95.62 82 HIS A O 1
ATOM 665 N N . TYR A 1 83 ? -0.006 2.624 -9.439 1.00 97.44 83 TYR A N 1
ATOM 666 C CA . TYR A 1 83 ? 1.144 3.461 -9.790 1.00 97.44 83 TYR A CA 1
ATOM 667 C C . TYR A 1 83 ? 1.646 3.220 -11.217 1.00 97.44 83 TYR A C 1
ATOM 669 O O . TYR A 1 83 ? 2.067 4.174 -11.875 1.00 97.44 83 TYR A O 1
ATOM 677 N N . LEU A 1 84 ? 1.595 1.979 -11.703 1.00 97.69 84 LEU A N 1
ATOM 678 C CA . LEU A 1 84 ? 1.939 1.649 -13.081 1.00 97.69 84 LEU A CA 1
ATOM 679 C C . LEU A 1 84 ? 0.968 2.316 -14.053 1.00 97.69 84 LEU A C 1
ATOM 681 O O . LEU A 1 84 ? 1.396 3.119 -14.878 1.00 97.69 84 LEU A O 1
ATOM 685 N N . ASP A 1 85 ? -0.325 2.049 -13.900 1.00 97.50 85 ASP A N 1
ATOM 686 C CA . ASP A 1 85 ? -1.351 2.408 -14.879 1.00 97.50 85 ASP A CA 1
ATOM 687 C C . ASP A 1 85 ? -1.619 3.920 -14.919 1.00 97.50 85 ASP A C 1
ATOM 689 O O . ASP A 1 85 ? -1.827 4.485 -15.990 1.00 97.50 85 ASP A O 1
ATOM 693 N N . TYR A 1 86 ? -1.576 4.603 -13.768 1.00 97.62 86 TYR A N 1
ATOM 694 C CA . TYR A 1 86 ? -1.945 6.023 -13.681 1.00 97.62 86 TYR A CA 1
ATOM 695 C C . TYR A 1 86 ? -0.757 6.990 -13.669 1.00 97.62 86 TYR A C 1
ATOM 697 O O . TYR A 1 86 ? -0.962 8.198 -13.821 1.00 97.62 86 TYR A O 1
ATOM 705 N N . HIS A 1 87 ? 0.476 6.507 -13.470 1.00 97.81 87 HIS A N 1
ATOM 706 C CA . HIS A 1 87 ? 1.642 7.390 -13.353 1.00 97.81 87 HIS A CA 1
ATOM 707 C C . HIS A 1 87 ? 2.826 6.969 -14.220 1.00 97.81 87 HIS A C 1
ATOM 709 O O . HIS A 1 87 ? 3.319 7.796 -14.985 1.00 97.81 87 HIS A O 1
ATOM 715 N N . ILE A 1 88 ? 3.298 5.725 -14.108 1.00 98.06 88 ILE A N 1
ATOM 716 C CA . ILE A 1 88 ? 4.539 5.293 -14.774 1.00 98.06 88 ILE A CA 1
ATOM 717 C C . ILE A 1 88 ? 4.317 5.068 -16.274 1.00 98.06 88 ILE A C 1
ATOM 719 O O . ILE A 1 88 ? 5.031 5.649 -17.089 1.00 98.06 88 ILE A O 1
ATOM 723 N N . LEU A 1 89 ? 3.323 4.259 -16.649 1.00 98.06 89 LEU A N 1
ATOM 724 C CA . LEU A 1 89 ? 3.038 3.940 -18.050 1.00 98.06 89 LEU A CA 1
ATOM 725 C C . LEU A 1 89 ? 2.601 5.172 -18.860 1.00 98.06 89 LEU A C 1
ATOM 727 O O . LEU A 1 89 ? 3.114 5.342 -19.965 1.00 98.06 89 LEU A O 1
ATOM 731 N N . PRO A 1 90 ? 1.776 6.100 -18.332 1.00 98.06 90 PRO A N 1
ATOM 732 C CA . PRO A 1 90 ? 1.491 7.352 -19.033 1.00 98.06 90 PRO A CA 1
ATOM 733 C C . PRO A 1 90 ? 2.729 8.207 -19.338 1.00 98.06 90 PRO A C 1
ATOM 735 O O . PRO A 1 90 ? 2.683 9.019 -20.255 1.00 98.06 90 PRO A O 1
ATOM 738 N N . ALA A 1 91 ? 3.816 8.057 -18.574 1.00 97.25 91 ALA A N 1
ATOM 739 C CA . ALA A 1 91 ? 5.034 8.843 -18.757 1.00 97.25 91 ALA A CA 1
ATOM 740 C C . ALA A 1 91 ? 6.086 8.154 -19.639 1.00 97.25 91 ALA A C 1
ATOM 742 O O . ALA A 1 91 ? 6.820 8.840 -20.344 1.00 97.25 91 ALA A O 1
ATOM 743 N N . PHE A 1 92 ? 6.184 6.822 -19.582 1.00 97.88 92 PHE A N 1
ATOM 744 C CA . PHE A 1 92 ? 7.324 6.087 -20.142 1.00 97.88 92 PHE A CA 1
ATOM 745 C C . PHE A 1 92 ? 6.942 4.832 -20.943 1.00 97.88 92 PHE A C 1
ATOM 747 O O . PHE A 1 92 ? 7.830 4.068 -21.298 1.00 97.88 92 PHE A O 1
ATOM 754 N N . SER A 1 93 ? 5.657 4.583 -21.229 1.00 97.00 93 SER A N 1
ATOM 755 C CA . SER A 1 93 ? 5.203 3.362 -21.929 1.00 97.00 93 SER A CA 1
ATOM 756 C C . SER A 1 93 ? 5.924 3.105 -23.254 1.00 97.00 93 SER A C 1
ATOM 758 O O . SER A 1 93 ? 6.349 1.979 -23.493 1.00 97.00 93 SER A O 1
ATOM 760 N N . GLU A 1 94 ? 6.098 4.146 -24.067 1.00 97.38 94 GLU A N 1
ATOM 761 C CA . GLU A 1 94 ? 6.774 4.097 -25.373 1.00 97.38 94 GLU A CA 1
ATOM 762 C C . GLU A 1 94 ? 8.289 4.348 -25.285 1.00 97.38 94 GLU A C 1
ATOM 764 O O . GLU A 1 94 ? 8.966 4.456 -26.302 1.00 97.38 94 GLU A O 1
ATOM 769 N N . THR A 1 95 ? 8.843 4.473 -24.077 1.00 97.75 95 THR A N 1
ATOM 770 C CA . THR A 1 95 ? 10.287 4.647 -23.882 1.00 97.75 95 THR A CA 1
ATOM 771 C C . THR A 1 95 ? 10.946 3.282 -23.742 1.00 97.75 95 THR A C 1
ATOM 773 O O . THR A 1 95 ? 10.527 2.473 -22.909 1.00 97.75 95 THR A O 1
ATOM 776 N N . SER A 1 96 ? 11.992 3.031 -24.528 1.00 97.19 96 SER A N 1
ATOM 777 C CA . SER A 1 96 ? 12.808 1.828 -24.355 1.00 97.19 96 SER A CA 1
ATOM 778 C C . SER A 1 96 ? 13.570 1.856 -23.027 1.00 97.19 96 SER A C 1
ATOM 780 O O . SER A 1 96 ? 13.891 2.931 -22.508 1.00 97.19 96 SER A O 1
ATOM 782 N N . LEU A 1 97 ? 13.880 0.688 -22.456 1.00 96.94 97 LEU A N 1
ATOM 783 C CA . LEU A 1 97 ? 14.587 0.605 -21.173 1.00 96.94 97 LEU A CA 1
ATOM 784 C C . LEU A 1 97 ? 15.912 1.392 -21.192 1.00 96.94 97 LEU A C 1
ATOM 786 O O . LEU A 1 97 ? 16.207 2.113 -20.233 1.00 96.94 97 LEU A O 1
ATOM 790 N N . GLU A 1 98 ? 16.681 1.311 -22.283 1.00 95.00 98 GLU A N 1
ATOM 791 C CA . GLU A 1 98 ? 17.963 2.015 -22.438 1.00 95.00 98 GLU A CA 1
ATOM 792 C C . GLU A 1 98 ? 17.844 3.547 -22.515 1.00 95.00 98 GLU A C 1
ATOM 794 O O . GLU A 1 98 ? 18.772 4.272 -22.135 1.00 95.00 98 GLU A O 1
ATOM 799 N N . GLU A 1 99 ? 16.695 4.064 -22.956 1.00 96.19 99 GLU A N 1
ATOM 800 C CA . GLU A 1 99 ? 16.443 5.501 -23.101 1.00 96.19 99 GLU A CA 1
ATOM 801 C C . GLU A 1 99 ? 15.979 6.173 -21.803 1.00 96.19 99 GLU A C 1
ATOM 803 O O . GLU A 1 99 ? 15.987 7.409 -21.709 1.00 96.19 99 GLU A O 1
ATOM 808 N N . ILE A 1 100 ? 15.625 5.399 -20.770 1.00 96.50 100 ILE A N 1
ATOM 809 C CA . ILE A 1 100 ? 15.194 5.941 -19.478 1.00 96.50 100 ILE A CA 1
ATOM 810 C C . ILE A 1 100 ? 16.391 6.575 -18.761 1.00 96.50 100 ILE A C 1
ATOM 812 O O . ILE A 1 100 ? 17.184 5.941 -18.063 1.00 96.50 100 ILE A O 1
ATOM 816 N N . ARG A 1 101 ? 16.517 7.897 -18.898 1.00 94.62 101 ARG A N 1
ATOM 817 C CA . ARG A 1 101 ? 17.595 8.670 -18.269 1.00 94.62 101 ARG A CA 1
ATOM 818 C C . ARG A 1 101 ? 17.184 9.205 -16.904 1.00 94.62 101 ARG A C 1
ATOM 820 O O . ARG A 1 101 ? 16.093 9.742 -16.718 1.00 94.62 101 ARG A O 1
ATOM 827 N N . ARG A 1 102 ? 18.136 9.210 -15.966 1.00 94.62 102 ARG A N 1
ATOM 828 C CA . ARG A 1 102 ? 17.971 9.781 -14.615 1.00 94.62 102 ARG A CA 1
ATOM 829 C C . ARG A 1 102 ? 17.435 11.219 -14.625 1.00 94.62 102 ARG A C 1
ATOM 831 O O . ARG A 1 102 ? 16.611 11.569 -13.787 1.00 94.62 102 ARG A O 1
ATOM 838 N N . LEU A 1 103 ? 17.891 12.052 -15.566 1.00 94.25 103 LEU A N 1
ATOM 839 C CA . LEU A 1 103 ? 17.429 13.438 -15.700 1.00 94.25 103 LEU A CA 1
ATOM 840 C C . LEU A 1 103 ? 15.941 13.523 -16.076 1.00 94.25 103 LEU A C 1
ATOM 842 O O . LEU A 1 103 ? 15.232 14.363 -15.526 1.00 94.25 103 LEU A O 1
ATOM 846 N N . ALA A 1 104 ? 15.468 12.648 -16.970 1.00 94.94 104 ALA A N 1
ATOM 847 C CA . ALA A 1 104 ? 14.060 12.585 -17.359 1.00 94.94 104 ALA A CA 1
ATOM 848 C C . ALA A 1 104 ? 13.186 12.165 -16.169 1.00 94.94 104 ALA A C 1
ATOM 850 O O . ALA A 1 104 ? 12.198 12.829 -15.868 1.00 94.94 104 ALA A O 1
ATOM 851 N N . VAL A 1 105 ? 13.619 11.149 -15.411 1.00 96.25 105 VAL A N 1
ATOM 852 C CA . VAL A 1 105 ? 12.912 10.703 -14.198 1.00 96.25 105 VAL A CA 1
ATOM 853 C C . VAL A 1 105 ? 12.890 11.790 -13.117 1.00 96.25 105 VAL A C 1
ATOM 855 O O . VAL A 1 105 ? 11.861 11.988 -12.480 1.00 96.25 105 VAL A O 1
ATOM 858 N N . ASN A 1 106 ? 13.983 12.538 -12.923 1.00 94.31 106 ASN A N 1
ATOM 859 C CA . ASN A 1 106 ? 14.012 13.675 -11.992 1.00 94.31 106 ASN A CA 1
ATOM 860 C C . ASN A 1 106 ? 13.014 14.772 -12.377 1.00 94.31 106 ASN A C 1
ATOM 862 O O . ASN A 1 106 ? 12.304 15.283 -11.512 1.00 94.31 106 ASN A O 1
ATOM 866 N N . ARG A 1 107 ? 12.960 15.138 -13.664 1.00 94.81 107 ARG A N 1
ATOM 867 C CA . ARG A 1 107 ? 12.009 16.136 -14.168 1.00 94.81 107 ARG A CA 1
ATOM 868 C C . ARG A 1 107 ? 10.572 15.683 -13.924 1.00 94.81 107 ARG A C 1
ATOM 870 O O . ARG A 1 107 ? 9.808 16.403 -13.295 1.00 94.81 107 ARG A O 1
ATOM 877 N N . TRP A 1 108 ? 10.261 14.454 -14.317 1.00 96.31 108 TRP A N 1
ATOM 878 C CA . TRP A 1 108 ? 8.953 13.851 -14.095 1.00 96.31 108 TRP A CA 1
ATOM 879 C C . TRP A 1 108 ? 8.580 13.776 -12.604 1.00 96.31 108 TRP A C 1
ATOM 881 O O . TRP A 1 108 ? 7.456 14.089 -12.216 1.00 96.31 108 TRP A O 1
ATOM 891 N N . ALA A 1 109 ? 9.529 13.438 -11.726 1.00 94.69 109 ALA A N 1
ATOM 892 C CA . ALA A 1 109 ? 9.294 13.431 -10.283 1.00 94.69 109 ALA A CA 1
ATOM 893 C C . ALA A 1 109 ? 8.975 14.833 -9.727 1.00 94.69 109 ALA A C 1
ATOM 895 O O . ALA A 1 109 ? 8.168 14.939 -8.801 1.00 94.69 109 ALA A O 1
ATOM 896 N N . ASN A 1 110 ? 9.564 15.901 -10.284 1.00 92.56 110 ASN A N 1
ATOM 897 C CA . ASN A 1 110 ? 9.210 17.281 -9.931 1.00 92.56 110 ASN A CA 1
ATOM 898 C C . ASN A 1 110 ? 7.776 17.621 -10.373 1.00 92.56 110 ASN A C 1
ATOM 900 O O . ASN A 1 110 ? 7.006 18.129 -9.565 1.00 92.56 110 ASN A O 1
ATOM 904 N N . GLU A 1 111 ? 7.382 17.251 -11.595 1.00 93.50 111 GLU A N 1
ATOM 905 C CA . GLU A 1 111 ? 6.014 17.451 -12.115 1.00 93.50 111 GLU A CA 1
ATOM 906 C C . GLU A 1 111 ? 4.954 16.685 -11.297 1.00 93.50 111 GLU A C 1
ATOM 908 O O . GLU A 1 111 ? 3.812 17.124 -11.123 1.00 93.50 111 GLU A O 1
ATOM 913 N N . LEU A 1 112 ? 5.308 15.511 -10.764 1.00 94.12 112 LEU A N 1
ATOM 914 C CA . LEU A 1 112 ? 4.461 14.801 -9.803 1.00 94.12 112 LEU A CA 1
ATOM 915 C C . LEU A 1 112 ? 4.394 15.536 -8.458 1.00 94.12 112 LEU A C 1
ATOM 917 O O . LEU A 1 112 ? 3.333 15.571 -7.833 1.00 94.12 112 LEU A O 1
ATOM 921 N N . ALA A 1 113 ? 5.499 16.130 -8.006 1.00 91.19 113 ALA A N 1
ATOM 922 C CA . ALA A 1 113 ? 5.578 16.836 -6.728 1.00 91.19 113 ALA A CA 1
ATOM 923 C C . ALA A 1 113 ? 4.792 18.158 -6.692 1.00 91.19 113 ALA A C 1
ATOM 925 O O . ALA A 1 113 ? 4.504 18.665 -5.605 1.00 91.19 113 ALA A O 1
ATOM 926 N N . GLU A 1 114 ? 4.400 18.687 -7.849 1.00 90.19 114 GLU A N 1
ATOM 927 C CA . GLU A 1 114 ? 3.466 19.813 -7.957 1.00 90.19 114 GLU A CA 1
ATOM 928 C C . GLU A 1 114 ? 2.019 19.416 -7.622 1.00 90.19 114 GLU A C 1
ATOM 930 O O . GLU A 1 114 ? 1.235 20.252 -7.177 1.00 90.19 114 GLU A O 1
ATOM 935 N N . ARG A 1 115 ? 1.658 18.137 -7.803 1.00 89.62 115 ARG A N 1
ATOM 936 C CA . ARG A 1 115 ? 0.268 17.649 -7.709 1.00 89.62 115 ARG A CA 1
ATOM 937 C C . ARG A 1 115 ? 0.021 16.688 -6.550 1.00 89.62 115 ARG A C 1
ATOM 939 O O . ARG A 1 115 ? -1.098 16.598 -6.048 1.00 89.62 115 ARG A O 1
ATOM 946 N N . TYR A 1 116 ? 1.045 15.957 -6.122 1.00 90.81 116 TYR A N 1
ATOM 947 C CA . TYR A 1 116 ? 0.928 14.886 -5.135 1.00 90.81 116 TYR A CA 1
ATOM 948 C C . TYR A 1 116 ? 1.809 15.137 -3.919 1.00 90.81 116 TYR A C 1
ATOM 950 O O . TYR A 1 116 ? 2.828 15.804 -4.006 1.00 90.81 116 TYR A O 1
ATOM 958 N N . ALA A 1 117 ? 1.456 14.545 -2.775 1.00 88.19 117 ALA A N 1
ATOM 959 C CA . ALA A 1 117 ? 2.284 14.584 -1.571 1.00 88.19 117 ALA A CA 1
ATOM 960 C C . ALA A 1 117 ? 3.621 13.835 -1.760 1.00 88.19 117 ALA A C 1
ATOM 962 O O . ALA A 1 117 ? 3.673 12.819 -2.455 1.00 88.19 117 ALA A O 1
ATOM 963 N N . SER A 1 118 ? 4.685 14.252 -1.054 1.00 86.75 118 SER A N 1
ATOM 964 C CA . SER A 1 118 ? 6.033 13.669 -1.202 1.00 86.75 118 SER A CA 1
ATOM 965 C C . SER A 1 118 ? 6.065 12.157 -0.975 1.00 86.75 118 SER A C 1
ATOM 967 O O . SER A 1 118 ? 6.819 11.453 -1.638 1.00 86.75 118 SER A O 1
ATOM 969 N N . SER A 1 119 ? 5.236 11.631 -0.068 1.00 87.00 119 SER A N 1
ATOM 970 C CA . SER A 1 119 ? 5.129 10.185 0.169 1.00 87.00 119 SER A CA 1
ATOM 971 C C . SER A 1 119 ? 4.556 9.424 -1.026 1.00 87.00 119 SER A C 1
ATOM 973 O O . SER A 1 119 ? 4.943 8.284 -1.271 1.00 87.00 119 SER A O 1
ATOM 975 N N . THR A 1 120 ? 3.630 10.043 -1.759 1.00 92.31 120 THR A N 1
ATOM 976 C CA . THR A 1 120 ? 3.028 9.463 -2.961 1.00 92.31 120 THR A CA 1
ATOM 977 C C . THR A 1 120 ? 4.046 9.455 -4.091 1.00 92.31 120 THR A C 1
ATOM 979 O O . THR A 1 120 ? 4.321 8.387 -4.628 1.00 92.31 120 THR A O 1
ATOM 982 N N . VAL A 1 121 ? 4.695 10.599 -4.355 1.00 94.00 121 VAL A N 1
ATOM 983 C CA . VAL A 1 121 ? 5.776 10.710 -5.353 1.00 94.00 121 VAL A CA 1
ATOM 984 C C . VAL A 1 121 ? 6.893 9.712 -5.058 1.00 94.00 121 VAL A C 1
ATOM 986 O O . VAL A 1 121 ? 7.306 8.966 -5.940 1.00 94.00 121 VAL A O 1
ATOM 989 N N . SER A 1 122 ? 7.328 9.628 -3.797 1.00 92.50 122 SER A N 1
ATOM 990 C CA . SER A 1 122 ? 8.330 8.649 -3.378 1.00 92.50 122 SER A CA 1
ATOM 991 C C . SER A 1 122 ? 7.880 7.225 -3.677 1.00 92.50 122 SER A C 1
ATOM 993 O O . SER A 1 122 ? 8.673 6.454 -4.195 1.00 92.50 122 SER A O 1
ATOM 995 N N . GLY A 1 123 ? 6.627 6.867 -3.386 1.00 94.25 123 GLY A N 1
ATOM 996 C CA . GLY A 1 123 ? 6.113 5.531 -3.678 1.00 94.25 123 GLY A CA 1
ATOM 997 C C . GLY A 1 123 ? 6.097 5.204 -5.173 1.00 94.25 123 GLY A C 1
ATOM 998 O O . GLY A 1 123 ? 6.445 4.085 -5.539 1.00 94.25 123 GLY A O 1
ATOM 999 N N . ILE A 1 124 ? 5.725 6.172 -6.014 1.00 96.81 124 ILE A N 1
ATOM 1000 C CA . ILE A 1 124 ? 5.700 6.028 -7.475 1.00 96.81 124 ILE A CA 1
ATOM 1001 C C . ILE A 1 124 ? 7.121 5.800 -8.010 1.00 96.81 124 ILE A C 1
ATOM 1003 O O . ILE A 1 124 ? 7.375 4.819 -8.705 1.00 96.81 124 ILE A O 1
ATOM 1007 N N . VAL A 1 125 ? 8.073 6.659 -7.630 1.00 96.38 125 VAL A N 1
ATOM 1008 C CA . VAL A 1 125 ? 9.472 6.556 -8.080 1.00 96.38 125 VAL A CA 1
ATOM 1009 C C . VAL A 1 125 ? 10.149 5.297 -7.532 1.00 96.38 125 VAL A C 1
ATOM 1011 O O . VAL A 1 125 ? 10.919 4.655 -8.243 1.00 96.38 125 VAL A O 1
ATOM 1014 N N . THR A 1 126 ? 9.847 4.898 -6.291 1.00 95.62 126 THR A N 1
ATOM 1015 C CA . THR A 1 126 ? 10.338 3.632 -5.732 1.00 95.62 126 THR A CA 1
ATOM 1016 C C . THR A 1 126 ? 9.839 2.440 -6.541 1.00 95.62 126 THR A C 1
ATOM 1018 O O . THR A 1 126 ? 10.634 1.545 -6.804 1.00 95.62 126 THR A O 1
ATOM 1021 N N . LEU A 1 127 ? 8.576 2.424 -6.978 1.00 96.94 127 LEU A N 1
ATOM 1022 C CA . LEU A 1 127 ? 8.083 1.339 -7.826 1.00 96.94 127 LEU A CA 1
ATOM 1023 C C . LEU A 1 127 ? 8.806 1.299 -9.174 1.00 96.94 127 LEU A C 1
ATOM 1025 O O . LEU A 1 127 ? 9.254 0.230 -9.572 1.00 96.94 127 LEU A O 1
ATOM 1029 N N . LEU A 1 128 ? 8.996 2.448 -9.832 1.00 97.75 128 LEU A N 1
ATOM 1030 C CA . LEU A 1 128 ? 9.793 2.505 -11.062 1.00 97.75 128 LEU A CA 1
ATOM 1031 C C . LEU A 1 128 ? 11.208 1.953 -10.830 1.00 97.75 128 LEU A C 1
ATOM 1033 O O . LEU A 1 128 ? 11.709 1.173 -11.633 1.00 97.75 128 LEU A O 1
ATOM 1037 N N . SER A 1 129 ? 11.833 2.295 -9.699 1.00 96.81 129 SER A N 1
ATOM 1038 C CA . SER A 1 129 ? 13.128 1.724 -9.327 1.00 96.81 129 SER A CA 1
ATOM 1039 C C . SER A 1 129 ? 13.063 0.204 -9.166 1.00 96.81 129 SER A C 1
ATOM 1041 O O . SER A 1 129 ? 13.976 -0.461 -9.632 1.00 96.81 129 SER A O 1
ATOM 1043 N N . VAL A 1 130 ? 12.025 -0.355 -8.537 1.00 96.12 130 VAL A N 1
ATOM 1044 C CA . VAL A 1 130 ? 11.865 -1.815 -8.385 1.00 96.12 130 VAL A CA 1
ATOM 1045 C C . VAL A 1 130 ? 11.736 -2.498 -9.749 1.00 96.12 130 VAL A C 1
ATOM 1047 O O . VAL A 1 130 ? 12.438 -3.473 -10.005 1.00 96.12 130 VAL A O 1
ATOM 1050 N N . VAL A 1 131 ? 10.905 -1.953 -10.643 1.00 97.50 131 VAL A N 1
ATOM 1051 C CA . VAL A 1 131 ? 10.696 -2.489 -12.000 1.00 97.50 131 VAL A CA 1
ATOM 1052 C C . VAL A 1 131 ? 11.994 -2.470 -12.814 1.00 97.50 131 VAL A C 1
ATOM 1054 O O . VAL A 1 131 ? 12.322 -3.453 -13.474 1.00 97.50 131 VAL A O 1
ATOM 1057 N N . LEU A 1 132 ? 12.764 -1.379 -12.747 1.00 97.44 132 LEU A N 1
ATOM 1058 C CA . LEU A 1 132 ? 14.038 -1.263 -13.465 1.00 97.44 132 LEU A CA 1
ATOM 1059 C C . LEU A 1 132 ? 15.163 -2.080 -12.826 1.00 97.44 132 LEU A C 1
ATOM 1061 O O . LEU A 1 132 ? 16.071 -2.500 -13.530 1.00 97.44 132 LEU A O 1
ATOM 1065 N N . THR A 1 133 ? 15.127 -2.315 -11.512 1.00 97.12 133 THR A N 1
ATOM 1066 C CA . THR A 1 133 ? 16.063 -3.247 -10.869 1.00 97.12 133 THR A CA 1
ATOM 1067 C C . THR A 1 133 ? 15.829 -4.667 -11.368 1.00 97.12 133 THR A C 1
ATOM 1069 O O . THR A 1 133 ? 16.796 -5.318 -11.733 1.00 97.12 133 THR A O 1
ATOM 1072 N N . ALA A 1 134 ? 14.576 -5.106 -11.503 1.00 96.31 134 ALA A N 1
ATOM 1073 C CA . ALA A 1 134 ? 14.294 -6.419 -12.079 1.00 96.31 134 ALA A CA 1
ATOM 1074 C C . ALA A 1 134 ? 14.808 -6.544 -13.532 1.00 96.31 134 ALA A C 1
ATOM 1076 O O . ALA A 1 134 ? 15.326 -7.587 -13.903 1.00 96.31 134 ALA A O 1
ATOM 1077 N N . ALA A 1 135 ? 14.757 -5.471 -14.334 1.00 96.25 135 ALA A N 1
ATOM 1078 C CA . ALA A 1 135 ? 15.359 -5.464 -15.676 1.00 96.25 135 ALA A CA 1
ATOM 1079 C C . ALA A 1 135 ? 16.897 -5.563 -15.649 1.00 96.25 135 ALA A C 1
ATOM 1081 O O . ALA A 1 135 ? 17.503 -6.100 -16.573 1.00 96.25 135 ALA A O 1
ATOM 1082 N N . VAL A 1 136 ? 17.545 -5.031 -14.607 1.00 95.69 136 VAL A N 1
ATOM 1083 C CA . VAL A 1 136 ? 18.991 -5.209 -14.395 1.00 95.69 136 VAL A CA 1
ATOM 1084 C C . VAL A 1 136 ? 19.300 -6.657 -14.022 1.00 95.69 136 VAL A C 1
ATOM 1086 O O . VAL A 1 136 ? 20.264 -7.218 -14.538 1.00 95.69 136 VAL A O 1
ATOM 1089 N N . ASP A 1 137 ? 18.475 -7.267 -13.170 1.00 93.75 137 ASP A N 1
ATOM 1090 C CA . ASP A 1 137 ? 18.635 -8.664 -12.757 1.00 93.75 137 ASP A CA 1
ATOM 1091 C C . ASP A 1 137 ? 18.495 -9.624 -13.959 1.00 93.75 137 ASP A C 1
ATOM 1093 O O . ASP A 1 137 ? 19.289 -10.55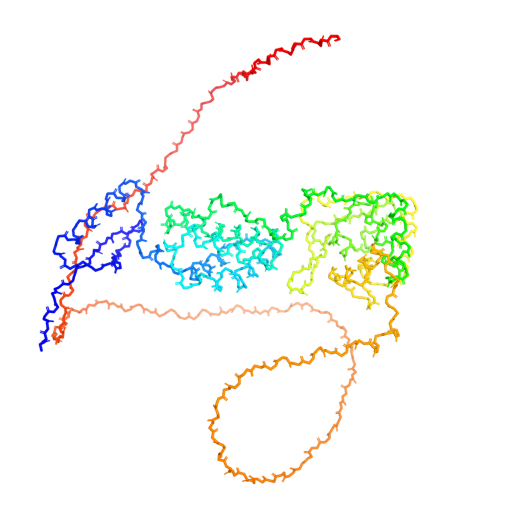5 -14.091 1.00 93.75 137 ASP A O 1
ATOM 1097 N N . GLU A 1 138 ? 17.586 -9.323 -14.895 1.00 92.56 138 GLU A N 1
ATOM 1098 C CA . GLU A 1 138 ? 17.427 -10.027 -16.184 1.00 92.56 138 GLU A CA 1
ATOM 1099 C C . GLU A 1 138 ? 18.439 -9.596 -17.267 1.00 92.56 138 GLU A C 1
ATOM 1101 O O . GLU A 1 138 ? 18.323 -9.983 -18.426 1.00 92.56 138 GLU A O 1
ATOM 1106 N N . ARG A 1 139 ? 19.448 -8.784 -16.921 1.00 91.12 139 ARG A N 1
ATOM 1107 C CA . ARG A 1 139 ? 20.499 -8.295 -17.841 1.00 91.12 139 ARG A CA 1
ATOM 1108 C C . ARG A 1 139 ? 19.994 -7.519 -19.064 1.00 91.12 139 ARG A C 1
ATOM 1110 O O . ARG A 1 139 ? 20.730 -7.363 -20.034 1.00 91.12 139 ARG A O 1
ATOM 1117 N N . MET A 1 140 ? 18.799 -6.943 -18.992 1.00 94.06 140 MET A N 1
ATOM 1118 C CA . MET A 1 140 ? 18.282 -6.014 -20.006 1.00 94.06 140 MET A CA 1
ATOM 1119 C C . MET A 1 140 ? 18.872 -4.604 -19.831 1.00 94.06 140 MET A C 1
ATOM 1121 O O . MET A 1 140 ? 18.893 -3.797 -20.758 1.00 94.06 140 MET A O 1
ATOM 1125 N N . LEU A 1 141 ? 19.361 -4.290 -18.625 1.00 94.50 141 LEU A N 1
ATOM 1126 C CA . LEU A 1 141 ? 20.004 -3.023 -18.280 1.00 94.50 141 LEU A CA 1
ATOM 1127 C C . LEU A 1 141 ? 21.306 -3.237 -17.506 1.00 94.50 141 LEU A C 1
ATOM 1129 O O . LEU A 1 141 ? 21.390 -4.073 -16.616 1.00 94.50 141 LEU A O 1
ATOM 1133 N N . ALA A 1 142 ? 22.302 -2.383 -17.759 1.00 91.62 142 ALA A N 1
ATOM 1134 C CA . ALA A 1 142 ? 23.581 -2.427 -17.038 1.00 91.62 142 ALA A CA 1
ATOM 1135 C C . ALA A 1 142 ? 23.457 -1.923 -15.601 1.00 91.62 142 ALA A C 1
ATOM 1137 O O . ALA A 1 142 ? 24.192 -2.327 -14.704 1.00 91.62 142 ALA A O 1
ATOM 1138 N N . ARG A 1 143 ? 22.588 -0.930 -15.409 1.00 93.50 143 ARG A N 1
ATOM 1139 C CA . ARG A 1 143 ? 22.401 -0.236 -14.141 1.00 93.50 143 ARG A CA 1
ATOM 1140 C C . ARG A 1 143 ? 21.018 0.374 -14.090 1.00 93.50 143 ARG A C 1
ATOM 1142 O O . ARG A 1 143 ? 20.495 0.827 -15.105 1.00 93.50 143 ARG A O 1
ATOM 1149 N N . ASN A 1 144 ? 20.482 0.490 -12.884 1.00 96.31 144 ASN A N 1
ATOM 1150 C CA . ASN A 1 144 ? 19.216 1.162 -12.667 1.00 96.31 144 ASN A CA 1
ATOM 1151 C C . ASN A 1 144 ? 19.428 2.694 -12.618 1.00 96.31 144 ASN A C 1
ATOM 1153 O O . ASN A 1 144 ? 20.063 3.195 -11.683 1.00 96.31 144 ASN A O 1
ATOM 1157 N N . PRO A 1 145 ? 18.880 3.477 -13.568 1.00 94.06 145 PRO A N 1
ATOM 1158 C CA . PRO A 1 145 ? 19.063 4.932 -13.609 1.00 94.06 145 PRO A CA 1
ATOM 1159 C C . PRO A 1 145 ? 18.407 5.667 -12.424 1.00 94.06 145 PRO A C 1
ATOM 1161 O O . PRO A 1 145 ? 18.810 6.787 -12.081 1.00 94.06 145 PRO A O 1
ATOM 1164 N N . VAL A 1 146 ? 17.421 5.036 -11.779 1.00 94.00 146 VAL A N 1
ATOM 1165 C CA . VAL A 1 146 ? 16.610 5.580 -10.675 1.00 94.00 146 VAL A CA 1
ATOM 1166 C C . VAL A 1 146 ? 17.183 5.212 -9.303 1.00 94.00 146 VAL A C 1
ATOM 1168 O O . VAL A 1 146 ? 16.782 5.776 -8.284 1.00 94.00 146 VAL A O 1
ATOM 1171 N N . GLN A 1 147 ? 18.183 4.330 -9.242 1.00 90.75 147 GLN A N 1
ATOM 1172 C CA . GLN A 1 147 ? 18.779 3.927 -7.973 1.00 90.75 147 GLN A CA 1
ATOM 1173 C C . GLN A 1 147 ? 19.350 5.136 -7.213 1.00 90.75 147 GLN A C 1
ATOM 1175 O O . GLN A 1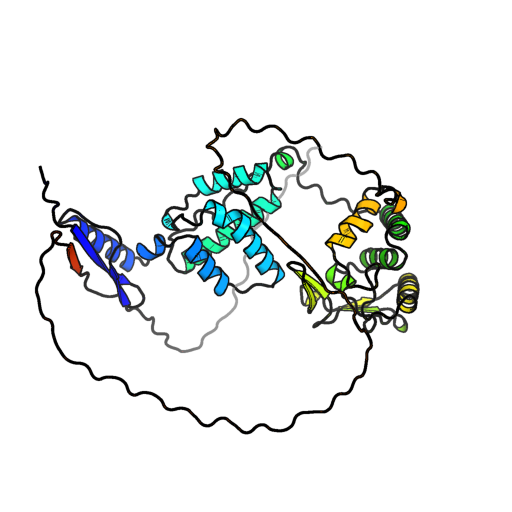 147 ? 20.093 5.962 -7.755 1.00 90.75 147 GLN A O 1
ATOM 1180 N N . GLY A 1 148 ? 18.965 5.272 -5.942 1.00 83.25 148 GLY A N 1
ATOM 1181 C CA . GLY A 1 148 ? 19.398 6.382 -5.089 1.00 83.25 148 GLY A CA 1
ATOM 1182 C C . GLY A 1 148 ? 18.939 7.764 -5.572 1.00 83.25 148 GLY A C 1
ATOM 1183 O O . GLY A 1 148 ? 19.597 8.764 -5.270 1.00 83.25 148 GLY A O 1
ATOM 1184 N N . LEU A 1 149 ? 17.869 7.854 -6.372 1.00 86.75 149 LEU A N 1
ATOM 1185 C CA . LEU A 1 149 ? 17.292 9.140 -6.760 1.00 86.75 149 LEU A CA 1
ATOM 1186 C C . LEU A 1 149 ? 16.743 9.863 -5.525 1.00 86.75 149 LEU A C 1
ATOM 1188 O O . LEU A 1 149 ? 15.968 9.304 -4.749 1.00 86.75 149 LEU A O 1
ATOM 1192 N N . ARG A 1 150 ? 17.145 11.123 -5.335 1.00 79.62 150 ARG A N 1
ATOM 1193 C CA . ARG A 1 150 ? 16.593 11.958 -4.266 1.00 79.62 150 ARG A CA 1
ATOM 1194 C C . ARG A 1 150 ? 15.218 12.448 -4.694 1.00 79.62 150 ARG A C 1
ATOM 1196 O O . ARG A 1 150 ? 15.105 13.182 -5.667 1.00 79.62 150 ARG A O 1
ATOM 1203 N N . ILE A 1 151 ? 14.193 12.051 -3.948 1.00 79.75 151 ILE A N 1
ATOM 1204 C CA . ILE A 1 151 ? 12.817 12.448 -4.237 1.00 79.75 151 ILE A CA 1
ATOM 1205 C C . ILE A 1 151 ? 12.631 13.937 -3.914 1.00 79.75 151 ILE A C 1
ATOM 1207 O O . ILE A 1 151 ? 12.972 14.355 -2.800 1.00 79.75 151 ILE A O 1
ATOM 1211 N N . PRO A 1 152 ? 12.078 14.731 -4.846 1.00 68.94 152 PRO A N 1
ATOM 1212 C CA . PRO A 1 152 ? 11.785 16.137 -4.611 1.00 68.94 152 PRO A CA 1
ATOM 1213 C C . PRO A 1 152 ? 10.858 16.338 -3.409 1.00 68.94 152 PRO A C 1
ATOM 1215 O O . PRO A 1 152 ? 9.907 15.583 -3.172 1.00 68.94 152 PRO A O 1
ATOM 1218 N N . ARG A 1 153 ? 11.119 17.395 -2.636 1.00 65.25 153 ARG A N 1
ATOM 1219 C CA . ARG A 1 153 ? 10.150 17.879 -1.648 1.00 65.25 153 ARG A CA 1
ATOM 1220 C C . ARG A 1 153 ? 9.037 18.581 -2.413 1.00 65.25 153 ARG A C 1
ATOM 1222 O O . ARG A 1 153 ? 9.319 19.403 -3.274 1.00 65.25 153 ARG A O 1
ATOM 1229 N N . THR A 1 154 ? 7.787 18.276 -2.091 1.00 63.44 154 THR A N 1
ATOM 1230 C CA . THR A 1 154 ? 6.655 18.992 -2.690 1.00 63.44 154 THR A CA 1
ATOM 1231 C C . THR A 1 154 ? 6.641 20.433 -2.207 1.00 63.44 154 THR A C 1
ATOM 1233 O O . THR A 1 154 ? 7.158 20.717 -1.126 1.00 63.44 154 THR A O 1
ATOM 1236 N N . THR A 1 155 ? 6.014 21.342 -2.949 1.00 56.84 155 THR A N 1
ATOM 1237 C CA . THR A 1 155 ? 5.847 22.746 -2.528 1.00 56.84 155 THR A CA 1
ATOM 1238 C C . THR A 1 155 ? 5.150 22.855 -1.167 1.00 56.84 155 THR A C 1
ATOM 1240 O O . THR A 1 155 ? 5.599 23.601 -0.298 1.00 56.84 155 THR A O 1
ATOM 1243 N N . THR A 1 156 ? 4.153 22.003 -0.902 1.00 50.78 156 THR A N 1
ATOM 1244 C CA . THR A 1 156 ? 3.528 21.869 0.427 1.00 50.78 156 THR A CA 1
ATOM 1245 C C . THR A 1 156 ? 4.516 21.381 1.492 1.00 50.78 156 THR A C 1
ATOM 1247 O O . THR A 1 156 ? 4.442 21.796 2.643 1.00 50.78 156 THR A O 1
ATOM 1250 N N . SER A 1 157 ? 5.464 20.507 1.132 1.00 51.59 157 SER A N 1
ATOM 1251 C CA . SER A 1 157 ? 6.495 20.004 2.044 1.00 51.59 157 SER A CA 1
ATOM 1252 C C . SER A 1 157 ? 7.688 20.951 2.199 1.00 51.59 157 SER A C 1
ATOM 1254 O O . SER A 1 157 ? 8.388 20.833 3.203 1.00 51.59 157 SER A O 1
ATOM 1256 N N . ALA A 1 158 ? 7.970 21.844 1.251 1.00 52.62 158 ALA A N 1
ATOM 1257 C CA . ALA A 1 158 ? 9.115 22.755 1.303 1.00 52.62 158 ALA A CA 1
ATOM 1258 C C . ALA A 1 158 ? 9.033 23.670 2.535 1.00 52.62 158 ALA A C 1
ATOM 1260 O O . ALA A 1 158 ? 10.034 23.832 3.228 1.00 52.62 158 ALA A O 1
ATOM 1261 N N . ASN A 1 159 ? 7.812 24.098 2.880 1.00 46.84 159 ASN A N 1
ATOM 1262 C CA . ASN A 1 159 ? 7.507 24.920 4.054 1.00 46.84 159 ASN A CA 1
ATOM 1263 C C . ASN A 1 159 ? 6.876 24.135 5.220 1.00 46.84 159 ASN A C 1
ATOM 1265 O O . ASN A 1 159 ? 6.643 24.697 6.289 1.00 46.84 159 ASN A O 1
ATOM 1269 N N . ALA A 1 160 ? 6.603 22.834 5.058 1.00 47.94 160 ALA A N 1
ATOM 1270 C CA . ALA A 1 160 ? 6.111 22.017 6.162 1.00 47.94 160 ALA A CA 1
ATOM 1271 C C . ALA A 1 160 ? 7.258 21.699 7.140 1.00 47.94 160 ALA A C 1
ATOM 1273 O O . ALA A 1 160 ? 8.301 21.181 6.711 1.00 47.94 160 ALA A O 1
ATOM 1274 N N . PRO A 1 161 ? 7.083 21.941 8.455 1.00 47.00 161 PRO A N 1
ATOM 1275 C CA . PRO A 1 161 ? 8.082 21.575 9.451 1.00 47.00 161 PRO A CA 1
ATOM 1276 C C . PRO A 1 161 ? 8.429 20.087 9.323 1.00 47.00 161 PRO A C 1
ATOM 1278 O O . PRO A 1 161 ? 7.545 19.263 9.067 1.00 47.00 161 PRO A O 1
ATOM 1281 N N . ARG A 1 162 ? 9.723 19.748 9.487 1.00 54.84 162 ARG A N 1
ATOM 1282 C CA . ARG A 1 162 ? 10.246 18.365 9.523 1.00 54.84 162 ARG A CA 1
ATOM 1283 C C . ARG A 1 162 ? 9.226 17.474 10.211 1.00 54.84 162 ARG A C 1
ATOM 1285 O O . ARG A 1 162 ? 8.943 17.764 11.367 1.00 54.84 162 ARG A O 1
ATOM 1292 N N . ARG A 1 163 ? 8.687 16.475 9.486 1.00 51.59 163 ARG A N 1
ATOM 1293 C CA . ARG A 1 163 ? 7.692 15.470 9.914 1.00 51.59 163 ARG A CA 1
ATOM 1294 C C . ARG A 1 163 ? 7.518 15.504 11.432 1.00 51.59 163 ARG A C 1
ATOM 1296 O O . ARG A 1 163 ? 8.206 14.761 12.132 1.00 51.59 163 ARG A O 1
ATOM 1303 N N . ARG A 1 164 ? 6.682 16.429 11.933 1.00 54.44 164 ARG A N 1
ATOM 1304 C CA . ARG A 1 164 ? 6.467 16.547 13.377 1.00 54.44 164 ARG A CA 1
ATOM 1305 C C . ARG A 1 164 ? 5.995 15.170 13.821 1.00 54.44 164 ARG A C 1
ATOM 1307 O O . ARG A 1 164 ? 5.239 14.523 13.084 1.00 54.44 164 ARG A O 1
ATOM 1314 N N . ALA A 1 165 ? 6.495 14.692 14.960 1.00 59.44 165 ALA A N 1
ATOM 1315 C CA . ALA A 1 165 ? 5.937 13.499 15.578 1.00 59.44 165 ALA A CA 1
ATOM 1316 C C . ALA A 1 165 ? 4.413 13.655 15.540 1.00 59.44 165 ALA A C 1
ATOM 1318 O O . ALA A 1 165 ? 3.901 14.729 15.871 1.00 59.44 165 ALA A O 1
ATOM 1319 N N . ARG A 1 166 ? 3.703 12.656 14.998 1.00 71.56 166 ARG A N 1
ATOM 1320 C CA . ARG A 1 166 ? 2.242 12.736 14.949 1.00 71.56 166 ARG A CA 1
ATOM 1321 C C . ARG A 1 166 ? 1.786 12.953 16.391 1.00 71.56 166 ARG A C 1
ATOM 1323 O O . ARG A 1 166 ? 2.204 12.157 17.232 1.00 71.56 166 ARG A O 1
ATOM 1330 N N . PRO A 1 167 ? 1.027 14.021 16.684 1.00 79.44 167 PRO A N 1
ATOM 1331 C CA . PRO A 1 167 ? 0.618 14.296 18.048 1.00 79.44 167 PRO A CA 1
ATOM 1332 C C . PRO A 1 167 ? -0.140 13.079 18.577 1.00 79.44 167 PRO A C 1
ATOM 1334 O O . PRO A 1 167 ? -1.023 12.549 17.899 1.00 79.44 167 PRO A O 1
ATOM 1337 N N . VAL A 1 168 ? 0.268 12.607 19.751 1.00 84.94 168 VAL A N 1
ATOM 1338 C CA . VAL A 1 168 ? -0.421 11.536 20.469 1.00 84.94 168 VAL A CA 1
ATOM 1339 C C . VAL A 1 168 ? -1.455 12.215 21.364 1.00 84.94 168 VAL A C 1
ATOM 1341 O O . VAL A 1 168 ? -1.080 13.141 22.088 1.00 84.94 168 VAL A O 1
ATOM 1344 N N . PRO A 1 169 ? -2.741 11.833 21.294 1.00 87.31 169 PRO A N 1
ATOM 1345 C CA . PRO A 1 169 ? -3.757 12.447 22.136 1.00 87.31 169 PRO A CA 1
ATOM 1346 C C . PRO A 1 169 ? -3.503 12.112 23.610 1.00 87.31 169 PRO A C 1
ATOM 1348 O O . PRO A 1 169 ? -3.110 10.991 23.936 1.00 87.31 169 PRO A O 1
ATOM 1351 N N . SER A 1 170 ? -3.771 13.065 24.506 1.00 91.62 170 SER A N 1
ATOM 1352 C CA . SER A 1 170 ? -3.891 12.765 25.937 1.00 91.62 170 SER A CA 1
ATOM 1353 C C . SER A 1 170 ? -5.102 11.863 26.203 1.00 91.62 170 SER A C 1
ATOM 1355 O O . SER A 1 170 ? -6.004 11.757 25.368 1.00 91.62 170 SER A O 1
ATOM 1357 N N . SER A 1 171 ? -5.172 11.244 27.384 1.00 90.00 171 SER A N 1
ATOM 1358 C CA . SER A 1 171 ? -6.339 10.448 27.801 1.00 90.00 171 SER A CA 1
ATOM 1359 C C . SER A 1 171 ? -7.644 11.252 27.720 1.00 90.00 171 SER A C 1
ATOM 1361 O O . SER A 1 171 ? -8.637 10.765 27.181 1.00 90.00 171 SER A O 1
ATOM 1363 N N . THR A 1 172 ? -7.623 12.516 28.152 1.00 92.56 172 THR A N 1
ATOM 1364 C CA . THR A 1 172 ? -8.765 13.436 28.048 1.00 92.56 172 THR A CA 1
ATOM 1365 C C . THR A 1 172 ? -9.161 13.695 26.596 1.00 92.56 172 THR A C 1
ATOM 1367 O O . THR A 1 172 ? -10.343 13.656 26.266 1.00 92.56 172 THR A O 1
ATOM 1370 N N . GLN A 1 173 ? -8.191 13.925 25.705 1.00 92.31 173 GLN A N 1
ATOM 1371 C CA . GLN A 1 173 ? -8.471 14.130 24.280 1.00 92.31 173 GLN A CA 1
ATOM 1372 C C . GLN A 1 173 ? -9.034 12.864 23.630 1.00 92.31 173 GLN A C 1
ATOM 1374 O O . GLN A 1 173 ? -9.989 12.948 22.860 1.00 92.31 173 GLN A O 1
ATOM 1379 N N . ALA A 1 174 ? -8.488 11.691 23.961 1.00 92.38 174 ALA A N 1
ATOM 1380 C CA . ALA A 1 174 ? -9.007 10.414 23.486 1.00 92.38 174 ALA A CA 1
ATOM 1381 C C . ALA A 1 174 ? -10.465 10.213 23.931 1.00 92.38 174 ALA A C 1
ATOM 1383 O O . ALA A 1 174 ? -11.313 9.896 23.100 1.00 92.38 174 ALA A O 1
ATOM 1384 N N . HIS A 1 175 ? -10.776 10.493 25.200 1.00 91.75 175 HIS A N 1
ATOM 1385 C CA . HIS A 1 175 ? -12.139 10.425 25.729 1.00 91.75 175 HIS A CA 1
ATOM 1386 C C . HIS A 1 175 ? -13.097 11.417 25.040 1.00 91.75 175 HIS A C 1
ATOM 1388 O O . HIS A 1 175 ? -14.209 11.066 24.655 1.00 91.75 175 HIS A O 1
ATOM 1394 N N . GLN A 1 176 ? -12.661 12.656 24.795 1.00 93.25 176 GLN A N 1
ATOM 1395 C CA . GLN A 1 176 ? -13.465 13.636 24.054 1.00 93.25 176 GLN A CA 1
ATOM 1396 C C . GLN A 1 176 ? -13.746 13.189 22.613 1.00 93.25 176 GLN A C 1
ATOM 1398 O O . GLN A 1 176 ? -14.851 13.388 22.103 1.00 93.25 176 GLN A O 1
ATOM 1403 N N . ILE A 1 177 ? -12.762 12.577 21.947 1.00 93.94 177 ILE A N 1
ATOM 1404 C CA . ILE A 1 177 ? -12.929 12.033 20.596 1.00 93.94 177 ILE A CA 1
ATOM 1405 C C . ILE A 1 177 ? -13.942 10.884 20.607 1.00 93.94 177 ILE A C 1
ATOM 1407 O O . ILE A 1 177 ? -14.829 10.873 19.755 1.00 93.94 177 ILE A O 1
ATOM 1411 N N . THR A 1 178 ? -13.874 9.954 21.565 1.00 95.25 178 THR A N 1
ATOM 1412 C CA . THR A 1 178 ? -14.824 8.828 21.630 1.00 95.25 178 THR A CA 1
ATOM 1413 C C . THR A 1 178 ? -16.252 9.298 21.917 1.00 95.25 178 THR A C 1
ATOM 1415 O O . THR A 1 178 ? -17.188 8.800 21.289 1.00 95.25 178 THR A O 1
ATOM 1418 N N . GLU A 1 179 ? -16.449 10.320 22.756 1.00 94.56 179 GLU A N 1
ATOM 1419 C CA . GLU A 1 179 ? -17.773 10.931 22.956 1.00 94.56 179 GLU A CA 1
ATOM 1420 C C . GLU A 1 179 ? -18.309 11.634 21.700 1.00 94.56 179 GLU A C 1
ATOM 1422 O O . GLU A 1 179 ? -19.509 11.584 21.416 1.00 94.56 179 GLU A O 1
ATOM 1427 N N . ARG A 1 180 ? -17.444 12.253 20.890 1.00 94.88 180 ARG A N 1
ATOM 1428 C CA . ARG A 1 180 ? -17.857 12.800 19.585 1.00 94.88 180 ARG A CA 1
ATOM 1429 C C . ARG A 1 180 ? -18.211 11.694 18.593 1.00 94.88 180 ARG A C 1
ATOM 1431 O O . ARG A 1 180 ? -19.214 11.818 17.893 1.00 94.88 180 ARG A O 1
ATOM 1438 N N . ILE A 1 181 ? -17.440 10.603 18.570 1.00 95.38 181 ILE A N 1
ATOM 1439 C CA . ILE A 1 181 ? -17.738 9.410 17.763 1.00 95.38 181 ILE A CA 1
ATOM 1440 C C . ILE A 1 181 ? -19.106 8.840 18.139 1.00 95.38 181 ILE A C 1
ATOM 1442 O O . ILE A 1 181 ? -19.876 8.504 17.244 1.00 95.38 181 ILE A O 1
ATOM 1446 N N . ARG A 1 182 ? -19.462 8.798 19.430 1.00 94.06 182 ARG A N 1
ATOM 1447 C CA . ARG A 1 182 ? -20.789 8.346 19.879 1.00 94.06 182 ARG A CA 1
ATOM 1448 C C . ARG A 1 182 ? -21.922 9.121 19.205 1.00 94.06 182 ARG A C 1
ATOM 1450 O O . ARG A 1 182 ? -22.910 8.523 18.790 1.00 94.06 182 ARG A O 1
ATOM 1457 N N . ARG A 1 183 ? -21.772 10.441 19.061 1.00 90.44 183 ARG A N 1
ATOM 1458 C CA . ARG A 1 183 ? -22.790 11.326 18.463 1.00 90.44 183 ARG A CA 1
ATOM 1459 C C . ARG A 1 183 ? -22.920 11.157 16.946 1.00 90.44 183 ARG A C 1
ATOM 1461 O O . ARG A 1 183 ? -24.011 11.336 16.417 1.00 90.44 183 ARG A O 1
ATOM 1468 N N . THR A 1 184 ? -21.831 10.839 16.244 1.00 87.88 184 THR A N 1
ATOM 1469 C CA . THR A 1 184 ? -21.807 10.746 14.768 1.00 87.88 184 THR A CA 1
ATOM 1470 C C . THR A 1 184 ? -21.969 9.315 14.247 1.00 87.88 184 THR A C 1
ATOM 1472 O O . THR A 1 184 ? -22.628 9.089 13.230 1.00 87.88 184 THR A O 1
ATOM 1475 N N . GLY A 1 185 ? -21.355 8.351 14.933 1.00 89.62 185 GLY A N 1
ATOM 1476 C CA . GLY A 1 185 ? -21.258 6.941 14.555 1.00 89.62 185 GLY A CA 1
ATOM 1477 C C . GLY A 1 185 ? -21.999 5.968 15.475 1.00 89.62 185 GLY A C 1
ATOM 1478 O O . GLY A 1 185 ? -22.080 4.791 15.139 1.00 89.62 185 GLY A O 1
ATOM 1479 N N . GLY A 1 186 ? -22.558 6.431 16.599 1.00 92.44 186 GLY A N 1
ATOM 1480 C CA . GLY A 1 186 ? -23.292 5.590 17.549 1.00 92.44 186 GLY A CA 1
ATOM 1481 C C . GLY A 1 186 ? -22.399 4.803 18.517 1.00 92.44 186 GLY A C 1
ATOM 1482 O O . GLY A 1 186 ? -21.175 4.958 18.543 1.00 92.44 186 GLY A O 1
ATOM 1483 N N . ARG A 1 187 ? -23.030 3.951 19.339 1.00 93.88 187 ARG A N 1
ATOM 1484 C CA . ARG A 1 187 ? -22.358 3.192 20.411 1.00 93.88 187 ARG A CA 1
ATOM 1485 C C . ARG A 1 187 ? -21.348 2.173 19.876 1.00 93.88 187 ARG A C 1
ATOM 1487 O O . ARG A 1 187 ? -20.236 2.135 20.385 1.00 93.88 187 ARG A O 1
ATOM 1494 N N . ASN A 1 188 ? -21.679 1.432 18.812 1.00 95.25 188 ASN A N 1
ATOM 1495 C CA . ASN A 1 188 ? -20.773 0.445 18.199 1.00 95.25 188 ASN A CA 1
ATOM 1496 C C . ASN A 1 188 ? -19.433 1.091 17.779 1.00 95.25 188 ASN A C 1
ATOM 1498 O O . ASN A 1 188 ? -18.365 0.641 18.189 1.00 95.25 188 ASN A O 1
ATOM 1502 N N . ALA A 1 189 ? -19.482 2.229 17.074 1.00 96.00 189 ALA A N 1
ATOM 1503 C CA . ALA A 1 189 ? -18.285 2.971 16.669 1.00 96.00 189 ALA A CA 1
ATOM 1504 C C . ALA A 1 189 ? -17.514 3.578 17.855 1.00 96.00 189 ALA A C 1
ATOM 1506 O O . ALA A 1 189 ? -16.283 3.644 17.821 1.00 96.00 189 ALA A O 1
ATOM 1507 N N . GLN A 1 190 ? -18.220 4.032 18.899 1.00 96.75 190 GLN A N 1
ATOM 1508 C CA . GLN A 1 190 ? -17.590 4.540 20.120 1.00 96.75 190 GLN A CA 1
ATOM 1509 C C . GLN A 1 190 ? -16.775 3.443 20.807 1.00 96.75 190 GLN A C 1
ATOM 1511 O O . GLN A 1 190 ? -15.599 3.660 21.104 1.00 96.75 190 GLN A O 1
ATOM 1516 N N . VAL A 1 191 ? -17.386 2.279 21.041 1.00 97.50 191 VAL A N 1
ATOM 1517 C CA . VAL A 1 191 ? -16.722 1.149 21.698 1.00 97.50 191 VAL A CA 1
ATOM 1518 C C . VAL A 1 191 ? -15.550 0.666 20.851 1.00 97.50 191 VAL A C 1
ATOM 1520 O O . VAL A 1 191 ? -14.461 0.533 21.392 1.00 97.50 191 VAL A O 1
ATOM 1523 N N . MET A 1 192 ? -15.699 0.565 19.524 1.00 97.62 192 MET A N 1
ATOM 1524 C CA . MET A 1 192 ? -14.588 0.245 18.615 1.00 97.62 192 MET A CA 1
ATOM 1525 C C . MET A 1 192 ? -13.378 1.170 18.818 1.00 97.62 192 MET A C 1
ATOM 1527 O O . MET A 1 192 ? -12.236 0.711 18.857 1.00 97.62 192 MET A O 1
ATOM 1531 N N . ALA A 1 193 ? -13.611 2.478 18.959 1.00 96.88 193 ALA A N 1
ATOM 1532 C CA . ALA A 1 193 ? -12.545 3.452 19.177 1.00 96.88 193 ALA A CA 1
ATOM 1533 C C . ALA A 1 193 ? -11.898 3.324 20.570 1.00 96.88 193 ALA A C 1
ATOM 1535 O O . ALA A 1 193 ? -10.682 3.481 20.686 1.00 96.88 193 ALA A O 1
ATOM 1536 N N . ILE A 1 194 ? -12.681 3.006 21.607 1.00 96.88 194 ILE A N 1
ATOM 1537 C CA . ILE A 1 194 ? -12.166 2.721 22.958 1.00 96.88 194 ILE A CA 1
ATOM 1538 C C . ILE A 1 194 ? -11.317 1.445 22.935 1.00 96.88 194 ILE A C 1
ATOM 1540 O O . ILE A 1 194 ? -10.181 1.460 23.411 1.00 96.88 194 ILE A O 1
ATOM 1544 N N . THR A 1 195 ? -11.815 0.374 22.312 1.00 97.50 195 THR A N 1
ATOM 1545 C CA . THR A 1 195 ? -11.077 -0.879 22.116 1.00 97.50 195 THR A CA 1
ATOM 1546 C C . THR A 1 195 ? -9.770 -0.622 21.376 1.00 97.50 195 THR A C 1
ATOM 1548 O O . THR A 1 195 ? -8.727 -1.098 21.815 1.00 97.50 195 THR A O 1
ATOM 1551 N N . ALA A 1 196 ? -9.781 0.181 20.307 1.00 95.94 196 ALA A N 1
ATOM 1552 C CA . ALA A 1 196 ? -8.573 0.551 19.569 1.00 95.94 196 ALA A CA 1
ATOM 1553 C C . ALA A 1 196 ? -7.544 1.282 20.447 1.00 95.94 196 ALA A C 1
ATOM 1555 O O . ALA A 1 196 ? -6.352 0.978 20.381 1.00 95.94 196 ALA A O 1
ATOM 1556 N N . ALA A 1 197 ? -8.002 2.231 21.270 1.00 93.88 197 ALA A N 1
ATOM 1557 C CA . ALA A 1 197 ? -7.143 3.010 22.157 1.00 93.88 197 ALA A CA 1
ATOM 1558 C C . ALA A 1 197 ? -6.484 2.151 23.248 1.00 93.88 197 ALA A C 1
ATOM 1560 O O . ALA A 1 197 ? -5.353 2.436 23.630 1.00 93.88 197 ALA A O 1
ATOM 1561 N N . TRP A 1 198 ? -7.170 1.105 23.719 1.00 94.50 198 TRP A N 1
ATOM 1562 C CA . TRP A 1 198 ? -6.673 0.229 24.784 1.00 94.50 198 TRP A CA 1
ATOM 1563 C C . TRP A 1 198 ? -5.827 -0.941 24.272 1.00 94.50 198 TRP A C 1
ATOM 1565 O O . TRP A 1 198 ? -4.765 -1.231 24.811 1.00 94.50 198 TRP A O 1
ATOM 1575 N N . THR A 1 199 ? -6.286 -1.614 23.217 1.00 94.81 199 THR A N 1
ATOM 1576 C CA . THR A 1 199 ? -5.687 -2.871 22.727 1.00 94.81 199 THR A CA 1
ATOM 1577 C C . THR A 1 199 ? -4.598 -2.661 21.675 1.00 94.81 199 THR A C 1
ATOM 1579 O O . THR A 1 199 ? -3.819 -3.572 21.386 1.00 94.81 199 THR A O 1
ATOM 1582 N N . GLY A 1 200 ? -4.564 -1.484 21.037 1.00 92.94 200 GLY A N 1
ATOM 1583 C CA . GLY A 1 200 ? -3.659 -1.204 19.922 1.00 92.94 200 GLY A CA 1
ATOM 1584 C C . GLY A 1 200 ? -3.926 -2.046 18.667 1.00 92.94 200 GLY A C 1
ATOM 1585 O O . GLY A 1 200 ? -3.062 -2.117 17.788 1.00 92.94 200 GLY A O 1
ATOM 1586 N N . LEU A 1 201 ? -5.094 -2.692 18.566 1.00 95.25 201 LEU A N 1
ATOM 1587 C CA . LEU A 1 201 ? -5.487 -3.462 17.388 1.00 95.25 201 LEU A CA 1
ATOM 1588 C C . LEU A 1 201 ? -5.492 -2.590 16.126 1.00 95.25 201 LEU A C 1
ATOM 1590 O O . LEU A 1 201 ? -5.909 -1.425 16.123 1.00 95.25 201 LEU A O 1
ATOM 1594 N N . ARG A 1 202 ? -5.028 -3.164 15.014 1.00 94.19 202 ARG A N 1
ATOM 1595 C CA . ARG A 1 202 ? -5.057 -2.480 13.713 1.00 94.19 202 ARG A CA 1
ATOM 1596 C C . ARG A 1 202 ? -6.488 -2.399 13.190 1.00 94.19 202 ARG A C 1
ATOM 1598 O O . ARG A 1 202 ? -7.321 -3.238 13.501 1.00 94.19 202 ARG A O 1
ATOM 1605 N N . TRP A 1 203 ? -6.741 -1.441 12.294 1.00 96.06 203 TRP A N 1
ATOM 1606 C CA . TRP A 1 203 ? -8.053 -1.263 11.652 1.00 96.06 203 TRP A CA 1
ATOM 1607 C C . TRP A 1 203 ? -8.665 -2.575 11.142 1.00 96.06 203 TRP A C 1
ATOM 1609 O O . TRP A 1 203 ? -9.816 -2.849 11.443 1.00 96.06 203 TRP A O 1
ATOM 1619 N N . GLY A 1 204 ? -7.900 -3.373 10.387 1.00 96.25 204 GLY A N 1
ATOM 1620 C CA . GLY A 1 204 ? -8.401 -4.638 9.845 1.00 96.25 204 GLY A CA 1
ATOM 1621 C C . GLY A 1 204 ? -8.692 -5.670 10.933 1.00 96.25 204 GLY A C 1
ATOM 1622 O O . GLY A 1 204 ? -9.670 -6.390 10.825 1.00 96.25 204 GLY A O 1
ATOM 1623 N N . GLU A 1 205 ? -7.883 -5.714 11.995 1.00 97.44 205 GLU A N 1
ATOM 1624 C CA . GLU A 1 205 ? -8.091 -6.614 13.140 1.00 97.44 205 GLU A CA 1
ATOM 1625 C C . GLU A 1 205 ? -9.382 -6.245 13.891 1.00 97.44 205 GLU A C 1
ATOM 1627 O O . GLU A 1 205 ? -10.173 -7.121 14.201 1.00 97.44 205 GLU A O 1
ATOM 1632 N N . LEU A 1 206 ? -9.658 -4.950 14.098 1.00 97.50 206 LEU A N 1
ATOM 1633 C CA . LEU A 1 206 ? -10.922 -4.489 14.694 1.00 97.50 206 LEU A CA 1
ATOM 1634 C C . LEU A 1 206 ? -12.120 -4.738 13.774 1.00 97.50 206 LEU A C 1
ATOM 1636 O O . LEU A 1 206 ? -13.142 -5.249 14.208 1.00 97.50 206 LEU A O 1
ATOM 1640 N N . ALA A 1 207 ? -12.008 -4.359 12.501 1.00 97.25 207 ALA A N 1
ATOM 1641 C CA . ALA A 1 207 ? -13.103 -4.470 11.542 1.00 97.25 207 ALA A CA 1
ATOM 1642 C C . ALA A 1 207 ? -13.440 -5.926 11.174 1.00 97.25 207 ALA A C 1
ATOM 1644 O O . ALA A 1 207 ? -14.541 -6.189 10.703 1.00 97.25 207 ALA A O 1
ATOM 1645 N N . GLY A 1 208 ? -12.491 -6.847 11.360 1.00 96.75 208 GLY A N 1
ATOM 1646 C CA . GLY A 1 208 ? -12.675 -8.285 11.175 1.00 96.75 208 GLY A CA 1
ATOM 1647 C C . GLY A 1 208 ? -12.827 -9.063 12.478 1.00 96.75 208 GLY A C 1
ATOM 1648 O O . GLY A 1 208 ? -12.828 -10.287 12.422 1.00 96.75 208 GLY A O 1
ATOM 1649 N N . LEU A 1 209 ? -12.917 -8.392 13.633 1.00 97.50 209 LEU A N 1
ATOM 1650 C CA . LEU A 1 209 ? -13.028 -9.069 14.921 1.00 97.50 209 LEU A CA 1
ATOM 1651 C C . LEU A 1 209 ? -14.351 -9.832 14.983 1.00 97.50 209 LEU A C 1
ATOM 1653 O O . LEU A 1 209 ? -15.424 -9.230 15.017 1.00 97.50 209 LEU A O 1
ATOM 1657 N N . ASP A 1 210 ? -14.254 -11.154 14.984 1.00 95.81 210 ASP A N 1
ATOM 1658 C CA . ASP A 1 210 ? -15.396 -12.052 15.099 1.00 95.81 210 ASP A CA 1
ATOM 1659 C C . ASP A 1 210 ? -15.911 -12.096 16.544 1.00 95.81 210 ASP A C 1
ATOM 1661 O O . ASP A 1 210 ? -15.125 -12.105 17.499 1.00 95.81 210 ASP A O 1
ATOM 1665 N N . ARG A 1 211 ? -17.232 -12.155 16.710 1.00 95.00 211 ARG A N 1
ATOM 1666 C CA . ARG A 1 211 ? -17.888 -12.338 18.008 1.00 95.00 211 ARG A CA 1
ATOM 1667 C C . ARG A 1 211 ? -17.432 -13.598 18.720 1.00 95.00 211 ARG A C 1
ATOM 1669 O O . ARG A 1 211 ? -17.242 -13.548 19.931 1.00 95.00 211 ARG A O 1
ATOM 1676 N N . VAL A 1 212 ? -17.202 -14.694 17.994 1.00 95.00 212 VAL A N 1
ATOM 1677 C CA . VAL A 1 212 ? -16.759 -15.956 18.620 1.00 95.00 212 VAL A CA 1
ATOM 1678 C C . VAL A 1 212 ? -15.369 -15.840 19.247 1.00 95.00 212 VAL A C 1
ATOM 1680 O O . VAL A 1 212 ? -15.034 -16.611 20.135 1.00 95.00 212 VAL A O 1
ATOM 1683 N N . ASN A 1 213 ? -14.583 -14.847 18.821 1.00 96.50 213 ASN A N 1
ATOM 1684 C CA . ASN A 1 213 ? -13.254 -14.557 19.355 1.00 96.50 213 ASN A CA 1
ATOM 1685 C C . ASN A 1 213 ? -13.276 -13.510 20.487 1.00 96.50 213 ASN A C 1
ATOM 1687 O O . ASN A 1 213 ? -12.219 -13.040 20.925 1.00 96.50 213 ASN A O 1
ATOM 1691 N N . CYS A 1 214 ? -14.466 -13.118 20.950 1.00 96.50 214 CYS A N 1
ATOM 1692 C CA . CYS A 1 214 ? -14.668 -12.190 22.058 1.00 96.50 214 CYS A CA 1
ATOM 1693 C C . CYS A 1 214 ? -15.017 -12.970 23.331 1.00 96.50 214 CYS A C 1
ATOM 1695 O O . CYS A 1 214 ? -16.183 -13.112 23.691 1.00 96.50 214 CYS A O 1
ATOM 1697 N N . HIS A 1 215 ? -13.997 -13.461 24.034 1.00 97.06 215 HIS A N 1
ATOM 1698 C CA . HIS A 1 215 ? -14.148 -14.240 25.264 1.00 97.06 215 HIS A CA 1
ATOM 1699 C C . HIS A 1 215 ? -14.364 -13.313 26.467 1.00 97.06 215 HIS A C 1
ATOM 1701 O O . HIS A 1 215 ? -13.529 -13.230 27.368 1.00 97.06 215 HIS A O 1
ATOM 1707 N N . THR A 1 216 ? -15.474 -12.567 26.475 1.00 96.06 216 THR A N 1
ATOM 1708 C CA . THR A 1 216 ? -15.760 -11.551 27.505 1.00 96.06 216 THR A CA 1
ATOM 1709 C C . THR A 1 216 ? -15.880 -12.158 28.903 1.00 96.06 216 THR A C 1
ATOM 1711 O O . THR A 1 216 ? -15.321 -11.598 29.842 1.00 96.06 216 THR A O 1
ATOM 1714 N N . GLY A 1 217 ? -16.467 -13.355 29.028 1.00 95.25 217 GLY A N 1
ATOM 1715 C CA . GLY A 1 217 ? -16.550 -14.088 30.299 1.00 95.25 217 GLY A CA 1
ATOM 1716 C C . GLY A 1 217 ? -15.193 -14.511 30.879 1.00 95.25 217 GLY A C 1
ATOM 1717 O O . GLY A 1 217 ? -15.054 -14.628 32.092 1.00 95.25 217 GLY A O 1
ATOM 1718 N N . GLU A 1 218 ? -14.176 -14.688 30.031 1.00 96.69 218 GLU A N 1
ATOM 1719 C CA . GLU A 1 218 ? -12.795 -14.985 30.443 1.00 96.69 218 GLU A CA 1
ATOM 1720 C C . GLU A 1 218 ? -11.886 -13.738 30.406 1.00 96.69 218 GLU A C 1
ATOM 1722 O O . GLU A 1 218 ? -10.708 -13.809 30.765 1.00 96.69 218 GLU A O 1
ATOM 1727 N N . GLY A 1 219 ? -12.411 -12.595 29.957 1.00 97.25 219 GLY A N 1
ATOM 1728 C CA . GLY A 1 219 ? -11.712 -11.316 29.917 1.00 97.25 219 GLY A CA 1
ATOM 1729 C C . GLY A 1 219 ? -10.630 -11.190 28.842 1.00 97.25 219 GLY A C 1
ATOM 1730 O O . GLY A 1 219 ? -9.610 -10.559 29.110 1.00 97.25 219 GLY A O 1
ATOM 1731 N N . TYR A 1 220 ? -10.803 -11.743 27.635 1.00 98.12 220 TYR A N 1
ATOM 1732 C CA . TYR A 1 220 ? -9.838 -11.531 26.541 1.00 98.12 220 TYR A CA 1
ATOM 1733 C C . TYR A 1 220 ? -10.451 -11.507 25.132 1.00 98.12 220 TYR A C 1
ATOM 1735 O O . TYR A 1 220 ? -11.565 -11.968 24.896 1.00 98.12 220 TYR A O 1
ATOM 1743 N N . LEU A 1 221 ? -9.682 -10.978 24.174 1.00 97.75 221 LEU A N 1
ATOM 1744 C CA . LEU A 1 221 ? -9.915 -11.120 22.732 1.00 97.75 221 LEU A CA 1
ATOM 1745 C C . LEU A 1 221 ? -8.868 -12.043 22.113 1.00 97.75 221 LEU A C 1
ATOM 1747 O O . LEU A 1 221 ? -7.701 -12.016 22.515 1.00 97.75 221 LEU A O 1
ATOM 1751 N N . LEU A 1 222 ? -9.261 -12.791 21.084 1.00 97.56 222 LEU A N 1
ATOM 1752 C CA . LEU A 1 222 ? -8.355 -13.602 20.275 1.00 97.56 222 LEU A CA 1
ATOM 1753 C C . LEU A 1 222 ? -8.263 -13.056 18.844 1.00 97.56 222 LEU A C 1
ATOM 1755 O O . LEU A 1 222 ? -9.269 -12.854 18.171 1.00 97.56 222 LEU A O 1
ATOM 1759 N N . ILE A 1 223 ? -7.045 -12.847 18.345 1.00 97.31 223 ILE A N 1
ATOM 1760 C CA . ILE A 1 223 ? -6.808 -12.587 16.920 1.00 97.31 223 ILE A CA 1
ATOM 1761 C C . ILE A 1 223 ? -6.315 -13.879 16.281 1.00 97.31 223 ILE A C 1
ATOM 1763 O O . ILE A 1 223 ? -5.187 -14.296 16.536 1.00 97.31 223 ILE A O 1
ATOM 1767 N N . GLY A 1 224 ? -7.170 -14.507 15.473 1.00 93.88 224 GLY A N 1
ATOM 1768 C CA . GLY A 1 224 ? -6.880 -15.786 14.827 1.00 93.88 224 GLY A CA 1
ATOM 1769 C C . GLY A 1 224 ? -5.906 -15.683 13.640 1.00 93.88 224 GLY A C 1
ATOM 1770 O O . GLY A 1 224 ? -5.794 -14.619 13.020 1.00 93.88 224 GLY A O 1
ATOM 1771 N N . PRO A 1 225 ? -5.221 -16.787 13.291 1.00 92.69 225 PRO A N 1
ATOM 1772 C CA . PRO A 1 225 ? -4.253 -16.821 12.199 1.00 92.69 225 PRO A CA 1
ATOM 1773 C C . PRO A 1 225 ? -4.889 -16.730 10.813 1.00 92.69 225 PRO A C 1
ATOM 1775 O O . PRO A 1 225 ? -4.294 -16.095 9.954 1.00 92.69 225 PRO A O 1
ATOM 1778 N N . ASP A 1 226 ? -6.090 -17.277 10.599 1.00 91.69 226 ASP A N 1
ATOM 1779 C CA . ASP A 1 226 ? -6.664 -17.413 9.248 1.00 91.69 226 ASP A CA 1
ATOM 1780 C C . ASP A 1 226 ? -7.661 -16.313 8.876 1.00 91.69 226 ASP A C 1
ATOM 1782 O O . ASP A 1 226 ? -7.708 -15.877 7.729 1.00 91.69 226 ASP A O 1
ATOM 1786 N N . VAL A 1 227 ? -8.459 -15.847 9.842 1.00 91.81 227 VAL A N 1
ATOM 1787 C CA . VAL A 1 227 ? -9.543 -14.865 9.633 1.00 91.81 227 VAL A CA 1
ATOM 1788 C C . VAL A 1 227 ? -9.503 -13.710 10.639 1.00 91.81 227 VAL A C 1
ATOM 1790 O O . VAL A 1 227 ? -10.501 -13.041 10.876 1.00 91.81 227 VAL A O 1
ATOM 1793 N N . GLY A 1 228 ? -8.333 -13.431 11.224 1.00 92.56 228 GLY A N 1
ATOM 1794 C CA . GLY A 1 228 ? -8.154 -12.382 12.236 1.00 92.56 228 GLY A CA 1
ATOM 1795 C C . GLY A 1 228 ? -8.136 -10.942 11.706 1.00 92.56 228 GLY A C 1
ATOM 1796 O O . GLY A 1 228 ? -7.800 -10.021 12.453 1.00 92.56 228 GLY A O 1
ATOM 1797 N N . SER A 1 229 ? -8.412 -10.710 10.418 1.00 96.44 229 SER A N 1
ATOM 1798 C CA . SER A 1 229 ? -8.408 -9.366 9.840 1.00 96.44 229 SER A CA 1
ATOM 1799 C C . SER A 1 229 ? -9.344 -9.216 8.645 1.00 96.44 229 SER A C 1
ATOM 1801 O O . SER A 1 229 ? -9.350 -10.044 7.735 1.00 96.44 229 SER A O 1
ATOM 1803 N N . LEU A 1 230 ? -10.072 -8.098 8.599 1.00 96.81 230 LEU A N 1
ATOM 1804 C CA . LEU A 1 230 ? -10.797 -7.652 7.416 1.00 96.81 230 LEU A CA 1
ATOM 1805 C C . LEU A 1 230 ? -9.858 -6.872 6.488 1.00 96.81 230 LEU A C 1
ATOM 1807 O O . LEU A 1 230 ? -9.337 -5.803 6.834 1.00 96.81 230 LEU A O 1
ATOM 1811 N N . HIS A 1 231 ? -9.678 -7.390 5.278 1.00 95.12 231 HIS A N 1
ATOM 1812 C CA . HIS A 1 231 ? -8.874 -6.779 4.227 1.00 95.12 231 HIS A CA 1
ATOM 1813 C C . HIS A 1 231 ? -9.754 -5.951 3.297 1.00 95.12 231 HIS A C 1
ATOM 1815 O O . HIS A 1 231 ? -10.784 -6.424 2.835 1.00 95.12 231 HIS A O 1
ATOM 1821 N N . GLU A 1 232 ? -9.329 -4.723 2.990 1.00 94.62 232 GLU A N 1
ATOM 1822 C CA . GLU A 1 232 ? -9.972 -3.841 2.008 1.00 94.62 232 GLU A CA 1
ATOM 1823 C C . GLU A 1 232 ? -8.966 -3.497 0.907 1.00 94.62 232 GLU A C 1
ATOM 1825 O O . GLU A 1 232 ? -8.013 -2.746 1.140 1.00 94.62 232 GLU A O 1
ATOM 1830 N N . VAL A 1 233 ? -9.165 -4.040 -0.298 1.00 91.94 233 VAL A N 1
ATOM 1831 C CA . VAL A 1 233 ? -8.279 -3.810 -1.452 1.00 91.94 233 VAL A CA 1
ATOM 1832 C C . VAL A 1 233 ? -9.107 -3.613 -2.712 1.00 91.94 233 VAL A C 1
ATOM 1834 O O . VAL A 1 233 ? -9.980 -4.421 -3.018 1.00 91.94 233 VAL A O 1
ATOM 1837 N N . ALA A 1 234 ? -8.835 -2.528 -3.444 1.00 86.94 234 ALA A N 1
ATOM 1838 C CA . ALA A 1 234 ? -9.515 -2.190 -4.700 1.00 86.94 234 ALA A CA 1
ATOM 1839 C C . ALA A 1 234 ? -11.058 -2.283 -4.610 1.00 86.94 234 ALA A C 1
ATOM 1841 O O . ALA A 1 234 ? -11.725 -2.785 -5.509 1.00 86.94 234 ALA A O 1
ATOM 1842 N N . GLY A 1 235 ? -11.631 -1.844 -3.482 1.00 88.62 235 GLY A N 1
ATOM 1843 C CA . GLY A 1 235 ? -13.078 -1.858 -3.225 1.00 88.62 235 GLY A CA 1
ATOM 1844 C C . GLY A 1 235 ? -13.653 -3.198 -2.748 1.00 88.62 235 GLY A C 1
ATOM 1845 O O . GLY A 1 235 ? -14.781 -3.218 -2.241 1.00 88.62 235 GLY A O 1
ATOM 1846 N N . LYS A 1 236 ? -12.886 -4.289 -2.832 1.00 92.69 236 LYS A N 1
ATOM 1847 C CA . LYS A 1 236 ? -13.270 -5.619 -2.344 1.00 92.69 236 LYS A CA 1
ATOM 1848 C C . LYS A 1 236 ? -12.924 -5.776 -0.868 1.00 92.69 236 LYS A C 1
ATOM 1850 O O . LYS A 1 236 ? -11.932 -5.217 -0.399 1.00 92.69 236 LYS A O 1
ATOM 1855 N N . LEU A 1 237 ? -13.755 -6.539 -0.167 1.00 95.44 237 LEU A N 1
ATOM 1856 C CA . LEU A 1 237 ? -13.577 -6.889 1.235 1.00 95.44 237 LEU A CA 1
ATOM 1857 C C . LEU A 1 237 ? -13.523 -8.409 1.377 1.00 95.44 237 LEU A C 1
ATOM 1859 O O . LEU A 1 237 ? -14.279 -9.097 0.694 1.00 95.44 237 LEU A O 1
ATOM 1863 N N . TRP A 1 238 ? -12.655 -8.916 2.247 1.00 95.94 238 TRP A N 1
ATOM 1864 C CA . TRP A 1 238 ? -12.626 -10.327 2.642 1.00 95.94 238 TRP A CA 1
ATOM 1865 C C . TRP A 1 238 ? -11.951 -10.489 4.006 1.00 95.94 238 TRP A C 1
ATOM 1867 O O . TRP A 1 238 ? -11.126 -9.660 4.396 1.00 95.94 238 TRP A O 1
ATOM 1877 N N . LEU A 1 239 ? -12.289 -11.561 4.719 1.00 96.38 239 LEU A N 1
ATOM 1878 C CA . LEU A 1 239 ? -11.570 -11.974 5.921 1.00 96.38 239 LEU A CA 1
ATOM 1879 C C . LEU A 1 239 ? -10.336 -12.781 5.534 1.00 96.38 239 LEU A C 1
ATOM 1881 O O . LEU A 1 239 ? -10.366 -13.567 4.588 1.00 96.38 239 LEU A O 1
ATOM 1885 N N . GLY A 1 240 ? -9.247 -12.571 6.257 1.00 94.69 240 GLY A N 1
ATOM 1886 C CA . GLY A 1 240 ? -7.999 -13.271 6.013 1.00 94.69 240 GLY A CA 1
ATOM 1887 C C . GLY A 1 240 ? -7.015 -13.124 7.168 1.00 94.69 240 GLY A C 1
ATOM 1888 O O . GLY A 1 240 ? -7.323 -12.468 8.172 1.00 94.69 240 GLY A O 1
ATOM 1889 N N . PRO A 1 241 ? -5.804 -13.678 7.008 1.00 93.75 241 PRO A N 1
ATOM 1890 C CA . PRO A 1 241 ? -4.778 -13.628 8.033 1.00 93.75 241 PRO A CA 1
ATOM 1891 C C . PRO A 1 241 ? -4.397 -12.177 8.342 1.00 93.75 241 PRO A C 1
ATOM 1893 O O . PRO A 1 241 ? -4.424 -11.320 7.444 1.00 93.75 241 PRO A O 1
ATOM 1896 N N . PRO A 1 242 ? -4.025 -11.850 9.590 1.00 93.44 242 PRO A N 1
ATOM 1897 C CA . PRO A 1 242 ? -3.513 -10.529 9.896 1.00 93.44 242 PRO A CA 1
ATOM 1898 C C . PRO A 1 242 ? -2.183 -10.283 9.176 1.00 93.44 242 PRO A C 1
ATOM 1900 O O . PRO A 1 242 ? -1.508 -11.188 8.694 1.00 93.44 242 PRO A O 1
ATOM 1903 N N . LYS A 1 243 ? -1.780 -9.010 9.101 1.00 87.56 243 LYS A N 1
ATOM 1904 C CA . LYS A 1 243 ? -0.621 -8.588 8.296 1.00 87.56 243 LYS A CA 1
ATOM 1905 C C . LYS A 1 243 ? 0.700 -9.285 8.671 1.00 87.56 243 LYS A C 1
ATOM 1907 O O . LYS A 1 243 ? 1.607 -9.338 7.846 1.00 87.56 243 LYS A O 1
ATOM 1912 N N . SER A 1 244 ? 0.841 -9.724 9.914 1.00 87.62 244 SER A N 1
ATOM 1913 C CA . SER A 1 244 ? 2.052 -10.354 10.436 1.00 87.62 244 SER A CA 1
ATOM 1914 C C . SER A 1 244 ? 1.676 -11.468 11.396 1.00 87.62 244 SER A C 1
ATOM 1916 O O . SER A 1 244 ? 0.727 -11.295 12.154 1.00 87.62 244 SER A O 1
ATOM 1918 N N . GLU A 1 245 ? 2.482 -12.519 11.458 1.00 87.94 245 GLU A N 1
ATOM 1919 C CA . GLU A 1 245 ? 2.308 -13.630 12.401 1.00 87.94 245 GLU A CA 1
ATOM 1920 C C . GLU A 1 245 ? 2.234 -13.155 13.859 1.00 87.94 245 GLU A C 1
ATOM 1922 O O . GLU A 1 245 ? 1.310 -13.512 14.574 1.00 87.94 245 GLU A O 1
ATOM 1927 N N . ALA A 1 246 ? 3.089 -12.206 14.261 1.00 88.75 246 ALA A N 1
ATOM 1928 C CA . ALA A 1 246 ? 3.060 -11.601 15.600 1.00 88.75 246 ALA A CA 1
ATOM 1929 C C . ALA A 1 246 ? 1.744 -10.873 15.957 1.00 88.75 246 ALA A C 1
ATOM 1931 O O . ALA A 1 246 ? 1.552 -10.449 17.096 1.00 88.75 246 ALA A O 1
ATOM 1932 N N . ALA A 1 247 ? 0.851 -10.648 14.987 1.00 90.75 247 ALA A N 1
ATOM 1933 C CA . ALA A 1 247 ? -0.466 -10.092 15.266 1.00 90.75 247 ALA A CA 1
ATOM 1934 C C . ALA A 1 247 ? -1.448 -11.148 15.797 1.00 90.75 247 ALA A C 1
ATOM 1936 O O . ALA A 1 247 ? -2.412 -10.757 16.453 1.00 90.75 247 ALA A O 1
ATOM 1937 N N . VAL A 1 248 ? -1.196 -12.435 15.543 1.00 95.69 248 VAL A N 1
ATOM 1938 C CA . VAL A 1 248 ? -1.960 -13.565 16.082 1.00 95.69 248 VAL A CA 1
ATOM 1939 C C . VAL A 1 248 ? -1.643 -13.672 17.564 1.00 95.69 248 VAL A C 1
ATOM 1941 O O . VAL A 1 248 ? -0.519 -13.993 17.946 1.00 95.69 248 VAL A O 1
ATOM 1944 N N . ARG A 1 249 ? -2.600 -13.292 18.410 1.00 95.75 249 ARG A N 1
ATOM 1945 C CA . ARG A 1 249 ? -2.374 -13.185 19.853 1.00 95.75 249 ARG A CA 1
ATOM 1946 C C . ARG A 1 249 ? -3.675 -13.131 20.634 1.00 95.75 249 ARG A C 1
ATOM 1948 O O . ARG A 1 249 ? -4.703 -12.690 20.118 1.00 95.75 249 ARG A O 1
ATOM 1955 N N . ARG A 1 250 ? -3.574 -13.501 21.907 1.00 97.25 250 ARG A N 1
ATOM 1956 C CA . ARG A 1 250 ? -4.550 -13.179 22.947 1.00 97.25 250 ARG A CA 1
ATOM 1957 C C . ARG A 1 250 ? -4.279 -11.774 23.490 1.00 97.25 250 ARG A C 1
ATOM 1959 O O . ARG A 1 250 ? -3.122 -11.384 23.643 1.00 97.25 250 ARG A O 1
ATOM 1966 N N . ILE A 1 251 ? -5.338 -11.018 23.762 1.00 97.62 251 ILE A N 1
ATOM 1967 C CA . ILE A 1 251 ? -5.272 -9.683 24.365 1.00 97.62 251 ILE A CA 1
ATOM 1968 C C . ILE A 1 251 ? -6.196 -9.662 25.573 1.00 97.62 251 ILE A C 1
ATOM 1970 O O . ILE A 1 251 ? -7.412 -9.728 25.406 1.00 97.62 251 ILE A O 1
ATOM 1974 N N . ASP A 1 252 ? -5.624 -9.553 26.767 1.00 98.12 252 ASP A N 1
ATOM 1975 C CA . ASP A 1 252 ? -6.410 -9.464 27.995 1.00 98.12 252 ASP A CA 1
ATOM 1976 C C . ASP A 1 252 ? -7.122 -8.107 28.096 1.00 98.12 252 ASP A C 1
ATOM 1978 O O . ASP A 1 252 ? -6.606 -7.061 27.683 1.00 98.12 252 ASP A O 1
ATOM 1982 N N . LEU A 1 253 ? -8.340 -8.140 28.629 1.00 97.75 253 LEU A N 1
ATOM 1983 C CA . LEU A 1 253 ? -9.257 -7.015 28.688 1.00 97.75 253 LEU A CA 1
ATOM 1984 C C . LEU A 1 253 ? -9.473 -6.561 30.136 1.00 97.75 253 LEU A C 1
ATOM 1986 O O . LEU A 1 253 ? -9.750 -7.381 31.011 1.00 97.75 253 LEU A O 1
ATOM 1990 N N . PRO A 1 254 ? -9.438 -5.247 30.407 1.00 97.19 254 PRO A N 1
ATOM 1991 C CA . PRO A 1 254 ? -9.873 -4.726 31.694 1.00 97.19 254 PRO A CA 1
ATOM 1992 C C . PRO A 1 254 ? -11.404 -4.863 31.853 1.00 97.19 254 PRO A C 1
ATOM 1994 O O . PRO A 1 254 ? -12.127 -4.740 30.858 1.00 97.19 254 PRO A O 1
ATOM 1997 N N . PRO A 1 255 ? -11.933 -5.007 33.088 1.00 97.81 255 PRO A N 1
ATOM 1998 C CA . PRO A 1 255 ? -13.363 -5.246 33.325 1.00 97.81 255 PRO A CA 1
ATOM 1999 C C . PRO A 1 255 ? -14.306 -4.212 32.698 1.00 97.81 255 PRO A C 1
ATOM 2001 O O . PRO A 1 255 ? -15.362 -4.563 32.183 1.00 97.81 255 PRO A O 1
ATOM 2004 N N . PHE A 1 256 ? -13.920 -2.932 32.672 1.00 96.81 256 PHE A N 1
ATOM 2005 C CA . PHE A 1 256 ? -14.753 -1.897 32.051 1.00 96.81 256 PHE A CA 1
ATOM 2006 C C . PHE A 1 256 ? -14.899 -2.107 30.533 1.00 96.81 256 PHE A C 1
ATOM 2008 O O . PHE A 1 256 ? -15.932 -1.782 29.959 1.00 96.81 256 PHE A O 1
ATOM 2015 N N . LEU A 1 257 ? -13.863 -2.630 29.863 1.00 97.31 257 LEU A N 1
ATOM 2016 C CA . LEU A 1 257 ? -13.901 -2.868 28.424 1.00 97.31 257 LEU A CA 1
ATOM 2017 C C . LEU A 1 257 ? -14.709 -4.126 28.109 1.00 97.31 257 LEU A C 1
ATOM 2019 O O . LEU A 1 257 ? -15.428 -4.129 27.118 1.00 97.31 257 LEU A O 1
ATOM 2023 N N . VAL A 1 258 ? -14.642 -5.143 28.973 1.00 98.25 258 VAL A N 1
ATOM 2024 C CA . VAL A 1 258 ? -15.518 -6.323 28.915 1.00 98.25 258 VAL A CA 1
ATOM 2025 C C . VAL A 1 258 ? -16.987 -5.890 28.897 1.00 98.25 258 VAL A C 1
ATOM 2027 O O . VAL A 1 258 ? -17.690 -6.208 27.943 1.00 98.25 258 VAL A O 1
ATOM 2030 N N . GLN A 1 259 ? -17.407 -5.056 29.854 1.00 97.94 259 GLN A N 1
ATOM 2031 C CA . GLN A 1 259 ? -18.783 -4.540 29.925 1.00 97.94 259 GLN A CA 1
ATOM 2032 C C . GLN A 1 259 ? -19.198 -3.794 28.646 1.00 97.94 259 GLN A C 1
ATOM 2034 O O . GLN A 1 259 ? -20.268 -4.035 28.093 1.00 97.94 259 GLN A O 1
ATOM 2039 N N . LEU A 1 260 ? -18.329 -2.919 28.125 1.00 97.62 260 LEU A N 1
ATOM 2040 C CA . LEU A 1 260 ? -18.602 -2.183 26.885 1.00 97.62 260 LEU A CA 1
ATOM 2041 C C . LEU A 1 260 ? -18.716 -3.098 25.657 1.00 97.62 260 LEU A C 1
ATOM 2043 O O . LEU A 1 260 ? -19.494 -2.809 24.749 1.00 97.62 260 LEU A O 1
ATOM 2047 N N . LEU A 1 261 ? -17.919 -4.166 25.594 1.00 97.69 261 LEU A N 1
ATOM 2048 C CA . LEU A 1 261 ? -17.974 -5.134 24.499 1.00 97.69 261 LEU A CA 1
ATOM 2049 C C . LEU A 1 261 ? -19.250 -5.976 24.579 1.00 97.69 261 LEU A C 1
ATOM 2051 O O . LEU A 1 261 ? -19.886 -6.182 23.551 1.00 97.69 261 LEU A O 1
ATOM 2055 N N . GLU A 1 262 ? -19.667 -6.391 25.775 1.00 97.00 262 GLU A N 1
ATOM 2056 C CA . GLU A 1 262 ? -20.917 -7.132 25.993 1.00 97.00 262 GLU A CA 1
ATOM 2057 C C . GLU A 1 262 ? -22.151 -6.333 25.556 1.00 97.00 262 GLU A C 1
ATOM 2059 O O . GLU A 1 262 ? -23.026 -6.881 24.885 1.00 97.00 262 GLU A O 1
ATOM 2064 N N . GLU A 1 263 ? -22.185 -5.021 25.819 1.00 95.56 263 GLU A N 1
ATOM 2065 C CA . GLU A 1 263 ? -23.233 -4.137 25.286 1.00 95.56 263 GLU A CA 1
ATOM 2066 C C . GLU A 1 263 ? -23.307 -4.180 23.749 1.00 95.56 263 GLU A C 1
ATOM 2068 O O . GLU A 1 263 ? -24.392 -4.175 23.166 1.00 95.56 263 GLU A O 1
ATOM 2073 N N . VAL A 1 264 ? -22.152 -4.208 23.075 1.00 96.12 264 VAL A N 1
ATOM 2074 C CA . VAL A 1 264 ? -22.087 -4.278 21.608 1.00 96.12 264 VAL A CA 1
ATOM 2075 C C . VAL A 1 264 ? -22.500 -5.657 21.100 1.00 96.12 264 VAL A C 1
ATOM 2077 O O . VAL A 1 264 ? -23.228 -5.735 20.109 1.00 96.12 264 VAL A O 1
ATOM 2080 N N . ILE A 1 265 ? -22.083 -6.726 21.788 1.00 95.31 265 ILE A N 1
ATOM 2081 C CA . ILE A 1 265 ? -22.470 -8.105 21.471 1.00 95.31 265 ILE A CA 1
ATOM 2082 C C . ILE A 1 265 ? -23.997 -8.231 21.512 1.00 95.31 265 ILE A C 1
ATOM 2084 O O . ILE A 1 265 ? -24.599 -8.662 20.535 1.00 95.31 265 ILE A O 1
ATOM 2088 N N . VAL A 1 266 ? -24.662 -7.770 22.568 1.00 94.56 266 VAL A N 1
ATOM 2089 C CA . VAL A 1 266 ? -26.131 -7.875 22.663 1.00 94.56 266 VAL A CA 1
ATOM 2090 C C . VAL A 1 266 ? -26.858 -6.947 21.669 1.00 94.56 266 VAL A C 1
ATOM 2092 O O . VAL A 1 266 ? -28.012 -7.181 21.325 1.00 94.56 266 VAL A O 1
ATOM 2095 N N . GLY A 1 267 ? -26.195 -5.904 21.160 1.00 91.56 267 GLY A N 1
ATOM 2096 C CA . GLY A 1 267 ? -26.816 -4.892 20.300 1.00 91.56 267 GLY A CA 1
ATOM 2097 C C . GLY A 1 267 ? -27.134 -5.308 18.854 1.00 91.56 267 GLY A C 1
ATOM 2098 O O . GLY A 1 267 ? -27.804 -4.545 18.159 1.00 91.56 267 GLY A O 1
ATOM 2099 N N . HIS A 1 268 ? -26.637 -6.449 18.368 1.00 93.25 268 HIS A N 1
ATOM 2100 C CA . HIS A 1 268 ? -26.929 -6.991 17.027 1.00 93.25 268 HIS A CA 1
ATOM 2101 C C . HIS A 1 268 ? -26.537 -8.474 16.920 1.00 93.25 268 HIS A C 1
ATOM 2103 O O . HIS A 1 268 ? -25.861 -8.977 17.804 1.00 93.25 268 HIS A O 1
ATOM 2109 N N . ASP A 1 269 ? -26.875 -9.141 15.808 1.00 92.88 269 ASP A N 1
ATOM 2110 C CA . ASP A 1 269 ? -26.582 -10.577 15.588 1.00 92.88 269 ASP A CA 1
ATOM 2111 C C . ASP A 1 269 ? -25.548 -10.857 14.480 1.00 92.88 269 ASP A C 1
ATOM 2113 O O . ASP A 1 269 ? -25.273 -12.001 14.143 1.00 92.88 269 ASP A O 1
ATOM 2117 N N . HIS A 1 270 ? -24.970 -9.819 13.875 1.00 94.88 270 HIS A N 1
ATOM 2118 C CA . HIS A 1 270 ? -23.968 -9.970 12.811 1.00 94.88 270 HIS A CA 1
ATOM 2119 C C . HIS A 1 270 ? -22.650 -10.588 13.319 1.00 94.88 270 HIS A C 1
ATOM 2121 O O . HIS A 1 270 ? -22.134 -10.099 14.320 1.00 94.88 270 HIS A O 1
ATOM 2127 N N . ASP A 1 271 ? -22.063 -11.547 12.588 1.00 95.12 271 ASP A N 1
ATOM 2128 C CA . ASP A 1 271 ? -20.852 -12.310 12.964 1.00 95.12 271 ASP A CA 1
ATOM 2129 C C . ASP A 1 271 ? -19.692 -11.440 13.479 1.00 95.12 271 ASP A C 1
ATOM 2131 O O . ASP A 1 271 ? -19.110 -11.701 14.529 1.00 95.12 271 ASP A O 1
ATOM 2135 N N . GLN A 1 272 ? -19.354 -10.364 12.764 1.00 96.25 272 GLN A N 1
ATOM 2136 C CA . GLN A 1 272 ? -18.322 -9.422 13.211 1.00 96.25 272 GLN A CA 1
ATOM 2137 C C . GLN A 1 272 ? -18.857 -8.507 14.313 1.00 96.25 272 GLN A C 1
ATOM 2139 O O . GLN A 1 272 ? -19.955 -7.966 14.191 1.00 96.25 272 GLN A O 1
ATOM 2144 N N . LEU A 1 273 ? -18.045 -8.271 15.347 1.00 96.69 273 LEU A N 1
ATOM 2145 C CA . LEU A 1 273 ? -18.395 -7.455 16.508 1.00 96.69 273 LEU A CA 1
ATOM 2146 C C . LEU A 1 273 ? -18.653 -5.984 16.146 1.00 96.69 273 LEU A C 1
ATOM 2148 O O . LEU A 1 273 ? -19.581 -5.363 16.659 1.00 96.69 273 LEU A O 1
ATOM 2152 N N . PHE A 1 274 ? -17.827 -5.405 15.274 1.00 97.38 274 PHE A N 1
ATOM 2153 C CA . PHE A 1 274 ? -17.967 -4.011 14.856 1.00 97.38 274 PHE A CA 1
ATOM 2154 C C . PHE A 1 274 ? -18.479 -3.930 13.421 1.00 97.38 274 PHE A C 1
ATOM 2156 O O . PHE A 1 274 ? -17.894 -4.510 12.506 1.00 97.38 274 PHE A O 1
ATOM 2163 N N . ILE A 1 275 ? -19.560 -3.175 13.224 1.00 95.50 275 ILE A N 1
ATOM 2164 C CA . ILE A 1 275 ? -20.319 -3.145 11.970 1.00 95.50 275 ILE A CA 1
ATOM 2165 C C . ILE A 1 275 ? -20.583 -1.718 11.492 1.00 95.50 275 ILE A C 1
ATOM 2167 O O . ILE A 1 275 ? -20.538 -0.743 12.247 1.00 95.50 275 ILE A O 1
ATOM 2171 N N . GLY A 1 276 ? -20.847 -1.594 10.194 1.00 91.44 276 GLY A N 1
ATOM 2172 C CA . GLY A 1 276 ? -21.352 -0.377 9.579 1.00 91.44 276 GLY A CA 1
ATOM 2173 C C . GLY A 1 276 ? -22.794 -0.066 9.990 1.00 91.44 276 GLY A C 1
ATOM 2174 O O . GLY A 1 276 ? -23.460 -0.827 10.689 1.00 91.44 276 GLY A O 1
ATOM 2175 N N . ARG A 1 277 ? -23.294 1.099 9.564 1.00 82.56 277 ARG A N 1
ATOM 2176 C CA . ARG A 1 277 ? -24.597 1.624 10.023 1.00 82.56 277 ARG A CA 1
ATOM 2177 C C . ARG A 1 277 ? -25.793 0.810 9.526 1.00 82.56 277 ARG A C 1
ATOM 2179 O O . ARG A 1 277 ? -26.863 0.938 10.107 1.00 82.56 277 ARG A O 1
ATOM 2186 N N . ALA A 1 278 ? -25.631 0.048 8.451 1.00 84.94 278 ALA A N 1
ATOM 2187 C CA . ALA A 1 278 ? -26.661 -0.788 7.849 1.00 84.94 278 ALA A CA 1
ATOM 2188 C C . ALA A 1 278 ? -26.405 -2.289 8.096 1.00 84.94 278 ALA A C 1
ATOM 2190 O O . ALA A 1 278 ? -26.955 -3.119 7.378 1.00 84.94 278 ALA A O 1
ATOM 2191 N N . GLY A 1 279 ? -25.581 -2.646 9.092 1.00 88.69 279 GLY A N 1
ATOM 2192 C CA . GLY A 1 279 ? -25.258 -4.045 9.386 1.00 88.69 279 GLY A CA 1
ATOM 2193 C C . GLY A 1 279 ? -24.262 -4.672 8.413 1.00 88.69 279 GLY A C 1
ATOM 2194 O O . GLY A 1 279 ? -24.212 -5.888 8.292 1.00 88.69 279 GLY A O 1
ATOM 2195 N N . GLU A 1 280 ? -23.494 -3.854 7.696 1.00 92.88 280 GLU A N 1
ATOM 2196 C CA . GLU A 1 280 ? -22.485 -4.288 6.737 1.00 92.88 280 GLU A CA 1
ATOM 2197 C C . GLU A 1 280 ? -21.067 -4.305 7.327 1.00 92.88 280 GLU A C 1
ATOM 2199 O O . GLU A 1 280 ? -20.777 -3.668 8.341 1.00 92.88 280 GLU A O 1
ATOM 2204 N N . TRP A 1 281 ? -20.132 -4.953 6.632 1.00 96.00 281 TRP A N 1
ATOM 2205 C CA . TRP A 1 281 ? -18.709 -4.849 6.952 1.00 96.00 281 TRP A CA 1
ATOM 2206 C C . TRP A 1 281 ? -18.186 -3.410 6.903 1.00 96.00 281 TRP A C 1
ATOM 2208 O O . TRP A 1 281 ? -18.460 -2.636 5.978 1.00 96.00 281 TRP A O 1
ATOM 2218 N N . LEU A 1 282 ? -17.344 -3.066 7.878 1.00 95.62 282 LEU A N 1
ATOM 2219 C CA . LEU A 1 282 ? -16.759 -1.737 7.984 1.00 95.62 282 LEU A CA 1
ATOM 2220 C C . LEU A 1 282 ? -15.808 -1.430 6.820 1.00 95.62 282 LEU A C 1
ATOM 2222 O O . LEU A 1 282 ? -14.780 -2.075 6.624 1.00 95.62 282 LEU A O 1
ATOM 2226 N N . ARG A 1 283 ? -16.097 -0.339 6.105 1.00 95.00 283 ARG A N 1
ATOM 2227 C CA . ARG A 1 283 ? -15.172 0.261 5.132 1.00 95.00 283 ARG A CA 1
ATOM 2228 C C . ARG A 1 283 ? -14.369 1.378 5.774 1.00 95.00 283 ARG A C 1
ATOM 2230 O O . ARG A 1 283 ? -14.940 2.349 6.288 1.00 95.00 283 ARG A O 1
ATOM 2237 N N . ARG A 1 284 ? -13.042 1.306 5.654 1.00 94.00 284 ARG A N 1
ATOM 2238 C CA . ARG A 1 284 ? -12.112 2.278 6.244 1.00 94.00 284 ARG A CA 1
ATOM 2239 C C . ARG A 1 284 ? -12.375 3.687 5.747 1.00 94.00 284 ARG A C 1
ATOM 2241 O O . ARG A 1 284 ? -12.377 4.632 6.529 1.00 94.00 284 ARG A O 1
ATOM 2248 N N . SER A 1 285 ? -12.600 3.825 4.443 1.00 91.44 285 SER A N 1
ATOM 2249 C CA . SER A 1 285 ? -12.865 5.111 3.791 1.00 91.44 285 SER A CA 1
ATOM 2250 C C . SER A 1 285 ? -14.147 5.769 4.315 1.00 91.44 285 SER A C 1
ATOM 2252 O O . SER A 1 285 ? -14.158 6.970 4.596 1.00 91.44 285 SER A O 1
ATOM 2254 N N . ASN A 1 286 ? -15.212 4.986 4.515 1.00 92.62 286 ASN A N 1
ATOM 2255 C CA . ASN A 1 286 ? -16.470 5.474 5.074 1.00 92.62 286 ASN A CA 1
ATOM 2256 C C . ASN A 1 286 ? -16.321 5.862 6.545 1.00 92.62 286 ASN A C 1
ATOM 2258 O O . ASN A 1 286 ? -16.710 6.974 6.901 1.00 92.62 286 ASN A O 1
ATOM 2262 N N . PHE A 1 287 ? -15.728 4.999 7.374 1.00 94.25 287 PHE A N 1
ATOM 2263 C CA . PHE A 1 287 ? -15.508 5.297 8.790 1.00 94.25 287 PHE A CA 1
ATOM 2264 C C . PHE A 1 287 ? -14.629 6.538 8.969 1.00 94.25 287 PHE A C 1
ATOM 2266 O O . PHE A 1 287 ? -14.990 7.464 9.695 1.00 94.25 287 PHE A O 1
ATOM 2273 N N . ALA A 1 288 ? -13.511 6.607 8.238 1.00 92.75 288 ALA A N 1
ATOM 2274 C CA . ALA A 1 288 ? -12.586 7.728 8.308 1.00 92.75 288 ALA A CA 1
ATOM 2275 C C . ALA A 1 288 ? -13.272 9.056 7.965 1.00 92.75 288 ALA A C 1
ATOM 2277 O O . ALA A 1 288 ? -13.145 10.023 8.707 1.00 92.75 288 ALA A O 1
ATOM 2278 N N . ARG A 1 289 ? -14.014 9.096 6.853 1.00 91.31 289 ARG A N 1
ATOM 2279 C CA . ARG A 1 289 ? -14.647 10.320 6.347 1.00 91.31 289 ARG A CA 1
ATOM 2280 C C . ARG A 1 289 ? -15.882 10.742 7.142 1.00 91.31 289 ARG A C 1
ATOM 2282 O O . ARG A 1 289 ? -16.132 11.934 7.259 1.00 91.31 289 ARG A O 1
ATOM 2289 N N . ARG A 1 290 ? -16.696 9.791 7.609 1.00 89.75 290 ARG A N 1
ATOM 2290 C CA . ARG A 1 290 ? -18.016 10.084 8.201 1.00 89.75 290 ARG A CA 1
ATOM 2291 C C . ARG A 1 290 ? -18.000 10.156 9.725 1.00 89.75 290 ARG A C 1
ATOM 2293 O O . ARG A 1 290 ? -18.885 10.789 10.283 1.00 89.75 290 ARG A O 1
ATOM 2300 N N . ILE A 1 291 ? -17.050 9.483 10.374 1.00 93.00 291 ILE A N 1
ATOM 2301 C CA . ILE A 1 291 ? -17.038 9.303 11.831 1.00 93.00 291 ILE A CA 1
ATOM 2302 C C . ILE A 1 291 ? -15.730 9.843 12.411 1.00 93.00 291 ILE A C 1
ATOM 2304 O O . ILE A 1 291 ? -15.748 10.798 13.183 1.00 93.00 291 ILE A O 1
ATOM 2308 N N . TRP A 1 292 ? -14.591 9.278 11.999 1.00 93.00 292 TRP A N 1
ATOM 2309 C CA . TRP A 1 292 ? -13.295 9.562 12.623 1.00 93.00 292 TRP A CA 1
ATOM 2310 C C . TRP A 1 292 ? -12.824 11.004 12.413 1.00 93.00 292 TRP A C 1
ATOM 2312 O 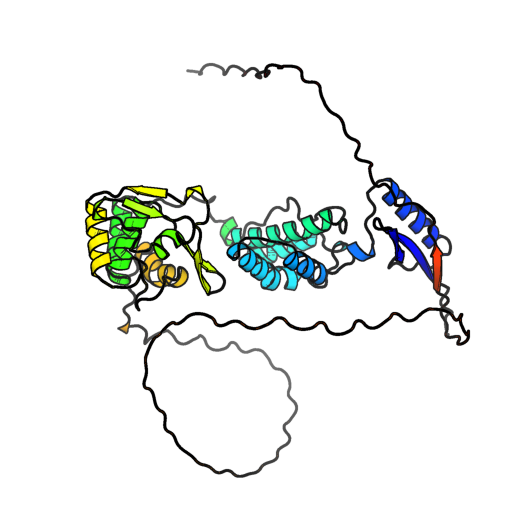O . TRP A 1 292 ? -12.518 11.691 13.381 1.00 93.00 292 TRP A O 1
ATOM 2322 N N . ARG A 1 293 ? -12.768 11.476 11.158 1.00 91.44 293 ARG A N 1
ATOM 2323 C CA . ARG A 1 293 ? -12.295 12.833 10.838 1.00 91.44 293 ARG A CA 1
ATOM 2324 C C . ARG A 1 293 ? -13.170 13.913 11.475 1.00 91.44 293 ARG A C 1
ATOM 2326 O O . ARG A 1 293 ? -12.608 14.674 12.253 1.00 91.44 293 ARG A O 1
ATOM 2333 N N . PRO A 1 294 ? -14.508 13.908 11.306 1.00 90.31 294 PRO A N 1
ATOM 2334 C CA . PRO A 1 294 ? -15.363 14.880 11.989 1.00 90.31 294 PRO A CA 1
ATOM 2335 C C . PRO A 1 294 ? -15.165 14.901 13.513 1.00 90.31 294 PRO A C 1
ATOM 2337 O O . PRO A 1 294 ? -15.073 15.969 14.113 1.00 90.31 294 PRO A O 1
ATOM 2340 N N . ALA A 1 295 ? -15.016 13.730 14.148 1.00 91.56 295 ALA A N 1
ATOM 2341 C CA . ALA A 1 295 ? -14.785 13.650 15.590 1.00 91.56 295 ALA A CA 1
ATOM 2342 C C . ALA A 1 295 ? -13.429 14.245 16.018 1.00 91.56 295 ALA A C 1
ATOM 2344 O O . ALA A 1 295 ? -13.367 14.983 17.009 1.00 91.56 295 ALA A O 1
ATOM 2345 N N . CYS A 1 296 ? -12.354 13.952 15.278 1.00 89.75 296 CYS A N 1
ATOM 2346 C CA . CYS A 1 296 ? -11.020 14.500 15.536 1.00 89.75 296 CYS A CA 1
ATOM 2347 C C . CYS A 1 296 ? -10.948 16.009 15.282 1.00 89.75 296 CYS A C 1
ATOM 2349 O O . CYS A 1 296 ? -10.364 16.730 16.088 1.00 89.75 296 CYS A O 1
ATOM 2351 N N . ASP A 1 297 ? -11.560 16.472 14.196 1.00 86.62 297 ASP A N 1
ATOM 2352 C CA . ASP A 1 297 ? -11.503 17.869 13.760 1.00 86.62 297 ASP A CA 1
ATOM 2353 C C . ASP A 1 297 ? -12.443 18.759 14.602 1.00 86.62 297 ASP A C 1
ATOM 2355 O O . ASP A 1 297 ? -12.330 19.980 14.597 1.00 86.62 297 ASP A O 1
ATOM 2359 N N . GLY A 1 298 ? -13.326 18.145 15.402 1.00 77.81 298 GLY A N 1
ATOM 2360 C CA . GLY A 1 298 ? -14.256 18.850 16.284 1.00 77.81 298 GLY A CA 1
ATOM 2361 C C . GLY A 1 298 ? -15.433 19.478 15.554 1.00 77.81 298 GLY A C 1
ATOM 2362 O O . GLY A 1 298 ? -16.137 20.298 16.141 1.00 77.81 298 GLY A O 1
ATOM 2363 N N . GLU A 1 299 ? -15.665 19.077 14.305 1.00 64.88 299 GLU A N 1
ATOM 2364 C CA . GLU A 1 299 ? -16.820 19.529 13.549 1.00 64.88 299 GLU A CA 1
ATOM 2365 C C . GLU A 1 299 ? -18.106 18.945 14.158 1.00 64.88 299 GLU A C 1
ATOM 2367 O O . GLU A 1 299 ? -18.165 17.745 14.467 1.00 64.88 299 GLU A O 1
ATOM 2372 N N . PRO A 1 300 ? -19.157 19.764 14.352 1.00 53.12 300 PRO A N 1
ATOM 2373 C CA . PRO A 1 300 ? -20.459 19.241 14.725 1.00 53.12 300 PRO A CA 1
ATOM 2374 C C . PRO A 1 300 ? -20.933 18.273 13.637 1.00 53.12 300 PRO A C 1
ATOM 2376 O O . PRO A 1 300 ? -20.742 18.517 12.447 1.00 53.12 300 PRO A O 1
ATOM 2379 N N . SER A 1 301 ? -21.528 17.156 14.066 1.00 46.56 301 SER A N 1
ATOM 2380 C CA . SER A 1 301 ? -22.079 16.122 13.183 1.00 46.56 301 SER A CA 1
ATOM 2381 C C . SER A 1 301 ? -22.821 16.765 12.005 1.00 46.56 301 SER A C 1
ATOM 2383 O O . SER A 1 301 ? -23.687 17.608 12.258 1.00 46.56 301 SER A O 1
ATOM 2385 N N . PRO A 1 302 ? -22.524 16.410 10.739 1.00 49.69 302 PRO A N 1
ATOM 2386 C CA . PRO A 1 302 ? -23.334 16.872 9.629 1.00 49.69 302 PRO A CA 1
ATOM 2387 C C . PRO A 1 302 ? -24.741 16.315 9.827 1.00 49.69 302 PRO A C 1
ATOM 2389 O O . PRO A 1 302 ? -24.978 15.119 9.658 1.00 49.69 302 PRO A O 1
ATOM 2392 N N . ASP A 1 303 ? -25.652 17.199 10.221 1.00 45.50 303 ASP A N 1
ATOM 2393 C CA . ASP A 1 303 ? -27.076 16.929 10.295 1.00 45.50 303 ASP A CA 1
ATOM 2394 C C . ASP A 1 303 ? -27.532 16.336 8.947 1.00 45.50 303 ASP A C 1
ATOM 2396 O O . ASP A 1 303 ? -27.379 16.994 7.907 1.00 45.50 303 ASP A O 1
ATOM 2400 N N . PRO A 1 304 ? -28.045 15.092 8.913 1.00 48.28 304 PRO A N 1
ATOM 2401 C CA . PRO A 1 304 ? -28.529 14.492 7.677 1.00 48.28 304 PRO A CA 1
ATOM 2402 C C . PRO A 1 304 ? -29.666 15.307 7.034 1.00 48.28 304 PRO A C 1
ATOM 2404 O O . PRO A 1 304 ? -29.822 15.223 5.816 1.00 48.28 304 PRO A O 1
ATOM 2407 N N . ALA A 1 305 ? -30.383 16.149 7.793 1.00 43.97 305 ALA A N 1
ATOM 2408 C CA . ALA A 1 305 ? -31.435 17.026 7.275 1.00 43.97 305 ALA A CA 1
ATOM 2409 C C . ALA A 1 305 ? -30.908 18.276 6.534 1.00 43.97 305 ALA A C 1
ATOM 2411 O O . ALA A 1 305 ? -31.652 18.908 5.786 1.00 43.97 305 ALA A O 1
ATOM 2412 N N . ARG A 1 306 ? -29.618 18.629 6.664 1.00 43.03 306 ARG A N 1
ATOM 2413 C CA . ARG A 1 306 ? -29.026 19.813 6.000 1.00 43.03 306 ARG A CA 1
ATOM 2414 C C . ARG A 1 306 ? -28.401 19.538 4.629 1.00 43.03 306 ARG A C 1
ATOM 2416 O O . ARG A 1 306 ? -27.913 20.462 3.981 1.00 43.03 306 ARG A O 1
ATOM 2423 N N . ARG A 1 307 ? -28.444 18.299 4.127 1.00 46.34 307 ARG A N 1
ATOM 2424 C CA . ARG A 1 307 ? -27.896 17.914 2.805 1.00 46.34 307 ARG A CA 1
ATOM 2425 C C . ARG A 1 307 ? -28.782 18.286 1.603 1.00 46.34 307 ARG A C 1
ATOM 2427 O O . ARG A 1 307 ? -28.629 17.700 0.539 1.00 46.34 307 ARG A O 1
ATOM 2434 N N . GLY A 1 308 ? -29.671 19.267 1.751 1.00 37.44 308 GLY A N 1
ATOM 2435 C CA . GLY A 1 308 ? -30.452 19.844 0.649 1.00 37.44 308 GLY A CA 1
ATOM 2436 C C . GLY A 1 308 ? -29.868 21.128 0.046 1.00 37.44 308 GLY A C 1
ATOM 2437 O O . GLY A 1 308 ? -30.318 21.557 -1.007 1.00 37.44 308 GLY A O 1
ATOM 2438 N N . LEU A 1 309 ? -28.863 21.748 0.674 1.00 42.41 309 LEU A N 1
ATOM 2439 C CA . LEU A 1 309 ? -28.330 23.047 0.240 1.00 42.41 309 LEU A CA 1
ATOM 2440 C C . LEU A 1 309 ? -26.811 22.982 0.072 1.00 42.41 309 LEU A C 1
ATOM 2442 O O . LEU A 1 309 ? -26.047 23.581 0.828 1.00 42.41 309 LEU A O 1
ATOM 2446 N N . THR A 1 310 ? -26.353 22.235 -0.930 1.00 37.72 310 THR A N 1
ATOM 2447 C CA . THR A 1 310 ? -24.974 22.380 -1.414 1.00 37.72 310 THR A CA 1
ATOM 2448 C C . THR A 1 310 ? -24.957 23.443 -2.505 1.00 37.72 310 THR A C 1
ATOM 2450 O O . THR A 1 310 ? -25.729 23.362 -3.456 1.00 37.72 310 THR A O 1
ATOM 2453 N N . ARG A 1 311 ? -24.081 24.442 -2.331 1.00 41.00 311 ARG A N 1
ATOM 2454 C CA . ARG A 1 311 ? -23.764 25.513 -3.288 1.00 41.00 311 ARG A CA 1
ATOM 2455 C C . ARG A 1 311 ? -23.715 24.977 -4.721 1.00 41.00 311 ARG A C 1
ATOM 2457 O O . ARG A 1 311 ? -23.061 23.966 -4.974 1.00 41.00 311 ARG A O 1
ATOM 2464 N N . ALA A 1 312 ? -24.380 25.693 -5.626 1.00 38.78 312 ALA A N 1
ATOM 2465 C CA . ALA A 1 312 ? -24.328 25.452 -7.060 1.00 38.78 312 ALA A CA 1
ATOM 2466 C C . ALA A 1 312 ? -22.868 25.342 -7.550 1.00 38.78 312 ALA A C 1
ATOM 2468 O O . ALA A 1 312 ? -21.997 26.053 -7.032 1.00 38.78 312 ALA A O 1
ATOM 2469 N N . PRO A 1 313 ? -22.580 24.462 -8.525 1.00 42.50 313 PRO A N 1
ATOM 2470 C CA . PRO A 1 313 ? -21.262 24.399 -9.145 1.00 42.50 313 PRO A CA 1
ATOM 2471 C C . PRO A 1 313 ? -20.914 25.755 -9.789 1.00 42.50 313 PRO A C 1
ATOM 2473 O O . PRO A 1 313 ? -21.815 26.443 -10.275 1.00 42.50 313 PRO A O 1
ATOM 2476 N N . PRO A 1 314 ? -19.631 26.168 -9.795 1.00 46.06 314 PRO A N 1
ATOM 2477 C CA . PRO A 1 314 ? -19.225 27.380 -10.500 1.00 46.06 314 PRO A CA 1
ATOM 2478 C C . PRO A 1 314 ? -19.536 27.245 -12.001 1.00 46.06 314 PRO A C 1
ATOM 2480 O O . PRO A 1 314 ? -19.446 26.134 -12.536 1.00 46.06 314 PRO A O 1
ATOM 2483 N N . PRO A 1 315 ? -19.908 28.344 -12.684 1.00 46.16 315 PRO A N 1
ATOM 2484 C CA . PRO A 1 315 ? -20.275 28.296 -14.092 1.00 46.16 315 PRO A CA 1
ATOM 2485 C C . PRO A 1 315 ? -19.102 27.796 -14.954 1.00 46.16 315 PRO A C 1
ATOM 2487 O O . PRO A 1 315 ? -17.937 28.031 -14.609 1.00 46.16 315 PRO A O 1
ATOM 2490 N N . PRO A 1 316 ? -19.389 27.094 -16.065 1.00 44.81 316 PRO A N 1
ATOM 2491 C CA . PRO A 1 316 ? -18.360 26.588 -16.961 1.00 44.81 316 PRO A CA 1
ATOM 2492 C C . PRO A 1 316 ? -17.550 27.751 -17.543 1.00 44.81 316 PRO A C 1
ATOM 2494 O O . PRO A 1 316 ? -18.107 28.725 -18.036 1.00 44.81 316 PRO A O 1
ATOM 2497 N N . GLN A 1 317 ? -16.224 27.645 -17.463 1.00 41.72 317 GLN A N 1
ATOM 2498 C CA . GLN A 1 317 ? -15.309 28.596 -18.087 1.00 41.72 317 GLN A CA 1
ATOM 2499 C C . GLN A 1 317 ? -15.285 28.349 -19.598 1.00 41.72 317 GLN A C 1
ATOM 2501 O O . GLN A 1 317 ? -15.006 27.229 -20.041 1.00 41.72 317 GLN A O 1
ATOM 2506 N N . ASP A 1 318 ? -15.581 29.395 -20.368 1.00 35.12 318 ASP A N 1
ATOM 2507 C CA . ASP A 1 318 ? -15.556 29.398 -21.828 1.00 35.12 318 ASP A CA 1
ATOM 2508 C C . ASP A 1 318 ? -14.203 28.918 -22.370 1.00 35.12 318 ASP A C 1
ATOM 2510 O O . ASP A 1 318 ? -13.143 29.464 -22.055 1.00 35.12 318 ASP A O 1
ATOM 2514 N N . ARG A 1 319 ? -14.236 27.902 -23.237 1.00 36.69 319 ARG A N 1
ATOM 2515 C CA . ARG A 1 319 ? -13.117 27.579 -24.131 1.00 36.69 319 ARG A CA 1
ATOM 2516 C C . ARG A 1 319 ? -13.359 28.267 -25.476 1.00 36.69 319 ARG A C 1
ATOM 2518 O O . ARG A 1 319 ? -14.457 28.126 -26.016 1.00 36.69 319 ARG A O 1
ATOM 2525 N N . PRO A 1 320 ? -12.364 28.945 -26.070 1.00 35.53 320 PRO A N 1
ATOM 2526 C CA . PRO A 1 320 ? -12.564 29.614 -27.344 1.00 35.53 320 PRO A CA 1
ATOM 2527 C C . PRO A 1 320 ? -12.664 28.608 -28.501 1.00 35.53 320 PRO A C 1
ATOM 2529 O O . PRO A 1 320 ? -11.797 27.758 -28.698 1.00 35.53 320 PRO A O 1
ATOM 2532 N N . GLY A 1 321 ? -13.768 28.754 -29.239 1.00 32.19 321 GLY A N 1
ATOM 2533 C CA . GLY A 1 321 ? -13.996 28.491 -30.661 1.00 32.19 321 GLY A CA 1
ATOM 2534 C C . GLY A 1 321 ? -13.216 27.376 -31.356 1.00 32.19 321 GLY A C 1
ATOM 2535 O O . GLY A 1 321 ? -12.075 27.568 -31.772 1.00 32.19 321 GLY A O 1
ATOM 2536 N N . ARG A 1 322 ? -13.913 26.280 -31.686 1.00 34.41 322 ARG A N 1
ATOM 2537 C CA . ARG A 1 322 ? -13.581 25.491 -32.880 1.00 34.41 322 ARG A CA 1
ATOM 2538 C C . ARG A 1 322 ? -14.648 25.712 -33.948 1.00 34.41 322 ARG A C 1
ATOM 2540 O O . ARG A 1 322 ? -15.822 25.424 -33.750 1.00 34.41 322 ARG A O 1
ATOM 2547 N N . VAL A 1 323 ? -14.176 26.280 -35.051 1.00 35.41 323 VAL A N 1
ATOM 2548 C CA . VAL A 1 323 ? -14.881 26.654 -36.278 1.00 35.41 323 VAL A CA 1
ATOM 2549 C C . VAL A 1 323 ? -15.676 25.473 -36.846 1.00 35.41 323 VAL A C 1
ATOM 2551 O O . VAL A 1 323 ? -15.185 24.345 -36.892 1.00 35.41 323 VAL A O 1
ATOM 2554 N N . GLY A 1 324 ? -16.918 25.752 -37.245 1.00 31.09 324 GLY A N 1
ATOM 2555 C CA . GLY A 1 324 ? -17.901 24.764 -37.672 1.00 31.09 324 GLY A CA 1
ATOM 2556 C C . GLY A 1 324 ? -17.725 24.217 -39.088 1.00 31.09 324 GLY A C 1
ATOM 2557 O O . GLY A 1 324 ? -16.949 24.729 -39.891 1.00 31.09 324 GLY A O 1
ATOM 2558 N N . ARG A 1 325 ? -18.534 23.195 -39.390 1.00 29.77 325 ARG A N 1
ATOM 2559 C CA . ARG A 1 325 ? -19.051 22.868 -40.728 1.00 29.77 325 ARG A CA 1
ATOM 2560 C C . ARG A 1 325 ? -20.467 22.267 -40.601 1.00 29.77 325 ARG A C 1
ATOM 2562 O O . ARG A 1 325 ? -20.787 21.730 -39.541 1.00 29.77 325 ARG A O 1
ATOM 2569 N N . PRO A 1 326 ? -21.329 22.440 -41.620 1.00 34.00 326 PRO A N 1
ATOM 2570 C CA . PRO A 1 326 ? -22.781 22.488 -41.450 1.00 34.00 326 PRO A CA 1
ATOM 2571 C C . PRO A 1 326 ? -23.472 21.117 -41.471 1.00 34.00 326 PRO A C 1
ATOM 2573 O O . PRO A 1 326 ? -22.979 20.157 -42.058 1.00 34.00 326 PRO A O 1
ATOM 2576 N N . ARG A 1 327 ? -24.655 21.082 -40.842 1.00 30.42 327 ARG A N 1
ATOM 2577 C CA . ARG A 1 327 ? -25.649 20.000 -40.888 1.00 30.42 327 ARG A CA 1
ATOM 2578 C C . ARG A 1 327 ? -26.273 19.887 -42.281 1.00 30.42 327 ARG A C 1
ATOM 2580 O O . ARG A 1 327 ? -26.719 20.895 -42.824 1.00 30.42 327 ARG A O 1
ATOM 2587 N N . SER A 1 328 ? -26.429 18.659 -42.767 1.00 31.47 328 SER A N 1
ATOM 2588 C CA . SER A 1 328 ? -27.503 18.295 -43.690 1.00 31.47 328 SER A CA 1
ATOM 2589 C C . SER A 1 328 ? -28.706 17.778 -42.894 1.00 31.47 328 SER A C 1
ATOM 2591 O O . SER A 1 328 ? -28.587 17.027 -41.927 1.00 31.47 328 SER A O 1
ATOM 2593 N N . THR A 1 329 ? -29.869 18.274 -43.289 1.00 30.11 329 THR A N 1
ATOM 2594 C CA . THR A 1 329 ? -31.221 17.939 -42.842 1.00 30.11 329 THR A CA 1
ATOM 2595 C C . THR A 1 329 ? -31.749 16.693 -43.549 1.00 30.11 329 THR A C 1
ATOM 2597 O O . THR A 1 329 ? -31.571 16.600 -44.760 1.00 30.11 329 THR A O 1
ATOM 2600 N N . GLN A 1 330 ? -32.466 15.828 -42.826 1.00 32.25 330 GLN A N 1
ATOM 2601 C CA . GLN A 1 330 ? -33.729 15.158 -43.214 1.00 32.25 330 GLN A CA 1
ATOM 2602 C C . GLN A 1 330 ? -34.113 14.206 -42.059 1.00 32.25 330 GLN A C 1
ATOM 2604 O O . GLN A 1 330 ? -33.281 13.404 -41.654 1.00 32.25 330 GLN A O 1
ATOM 2609 N N . THR A 1 331 ? -35.166 14.424 -41.264 1.00 29.81 331 THR A N 1
ATOM 2610 C CA . THR A 1 331 ? -36.631 14.424 -41.501 1.00 29.81 331 THR A CA 1
ATOM 2611 C C . THR A 1 331 ? -37.234 13.018 -41.601 1.00 29.81 331 THR A C 1
ATOM 2613 O O . THR A 1 331 ? -36.954 12.307 -42.556 1.00 29.81 331 THR A O 1
ATOM 2616 N N . GLY A 1 332 ? -38.146 12.721 -40.661 1.00 28.30 332 GLY A N 1
ATOM 2617 C CA . GLY A 1 332 ? -39.215 11.711 -40.743 1.00 28.30 332 GLY A CA 1
ATOM 2618 C C . GLY A 1 332 ? -38.814 10.294 -40.312 1.00 28.30 332 GLY A C 1
ATOM 2619 O O . GLY A 1 332 ? -37.720 9.856 -40.622 1.00 28.30 332 GLY A O 1
ATOM 2620 N N . ALA A 1 333 ? -39.627 9.497 -39.625 1.00 29.33 333 ALA A N 1
ATOM 2621 C CA . ALA A 1 333 ? -40.991 9.662 -39.138 1.00 29.33 333 ALA A CA 1
ATOM 2622 C C . ALA A 1 333 ? -41.316 8.493 -38.171 1.00 29.33 333 ALA A C 1
ATOM 2624 O O . ALA A 1 333 ? -40.642 7.467 -38.197 1.00 29.33 333 ALA A O 1
ATOM 2625 N N . ASP A 1 334 ? -42.359 8.699 -37.364 1.00 31.17 334 ASP A N 1
ATOM 2626 C CA . ASP A 1 334 ? -43.320 7.707 -36.851 1.00 31.17 334 ASP A CA 1
ATOM 2627 C C . ASP A 1 334 ? -42.909 6.637 -35.805 1.00 31.17 334 ASP A C 1
ATOM 2629 O O . ASP A 1 334 ? -42.156 5.701 -36.056 1.00 31.17 334 ASP A O 1
ATOM 2633 N N . GLY A 1 335 ? -43.515 6.752 -34.608 1.00 25.16 335 GLY A N 1
ATOM 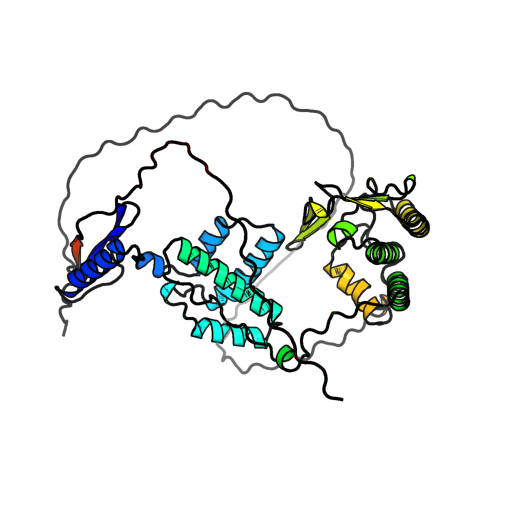2634 C CA . GLY A 1 335 ? -43.793 5.628 -33.687 1.00 25.16 335 GLY A CA 1
ATOM 2635 C C . GLY A 1 335 ? -45.048 4.837 -34.125 1.00 25.16 335 GLY A C 1
ATOM 2636 O O . GLY A 1 335 ? -45.461 5.030 -35.267 1.00 25.16 335 GLY A O 1
ATOM 2637 N N . PRO A 1 336 ? -45.752 4.040 -33.275 1.00 41.72 336 PRO A N 1
ATOM 2638 C CA . PRO A 1 336 ? -45.754 4.012 -31.801 1.00 41.72 336 PRO A CA 1
ATOM 2639 C C . PRO A 1 336 ? -45.833 2.546 -31.223 1.00 41.72 336 PRO A C 1
ATOM 2641 O O . PRO A 1 336 ? -45.107 1.709 -31.747 1.00 41.72 336 PRO A O 1
ATOM 2644 N N . PRO A 1 337 ? -46.577 2.195 -30.137 1.00 51.38 337 PRO A N 1
ATOM 2645 C CA . PRO A 1 337 ? -46.042 1.944 -28.786 1.00 51.38 337 PRO A CA 1
ATOM 2646 C C . PRO A 1 337 ? -46.478 0.578 -28.162 1.00 51.38 337 PRO A C 1
ATOM 2648 O O . PRO A 1 337 ? -46.956 -0.296 -28.873 1.00 51.38 337 PRO A O 1
ATOM 2651 N N . ASP A 1 338 ? -46.399 0.478 -26.820 1.00 30.73 338 ASP A N 1
ATOM 2652 C CA . ASP A 1 338 ? -46.953 -0.560 -25.904 1.00 30.73 338 ASP A CA 1
ATOM 2653 C C . ASP A 1 338 ? -46.039 -1.802 -25.693 1.00 30.73 338 ASP A C 1
ATOM 2655 O O . ASP A 1 338 ? -45.345 -2.228 -26.602 1.00 30.73 338 ASP A O 1
ATOM 2659 N N . GLU A 1 339 ? -45.843 -2.396 -24.506 1.00 31.39 339 GLU A N 1
ATOM 2660 C CA . GLU A 1 339 ? -46.757 -2.647 -23.384 1.00 31.39 339 GLU A CA 1
ATOM 2661 C C . GLU A 1 339 ? -46.071 -2.681 -21.993 1.00 31.39 339 GLU A C 1
ATOM 2663 O O . GLU A 1 339 ? -44.853 -2.603 -21.820 1.00 31.39 339 GLU A O 1
ATOM 2668 N N . ARG A 1 340 ? -46.928 -2.784 -20.973 1.00 29.11 340 ARG A N 1
ATOM 2669 C CA . ARG A 1 340 ? -46.722 -2.642 -19.528 1.00 29.11 340 ARG A CA 1
ATOM 2670 C C . ARG A 1 340 ? -46.273 -3.945 -18.825 1.00 29.11 340 ARG A C 1
ATOM 2672 O O . ARG A 1 340 ? -46.443 -5.043 -19.326 1.00 29.11 340 ARG A O 1
ATOM 2679 N N . HIS A 1 341 ? -45.748 -3.731 -17.611 1.00 29.19 341 HIS A N 1
ATOM 2680 C CA . HIS A 1 341 ? -45.528 -4.583 -16.411 1.00 29.19 341 HIS A CA 1
ATOM 2681 C C . HIS A 1 341 ? -46.490 -5.784 -16.165 1.00 29.19 341 HIS A C 1
ATOM 2683 O O . HIS A 1 341 ? -47.566 -5.762 -16.754 1.00 29.19 341 HIS A O 1
ATOM 2689 N N . PRO A 1 342 ? -46.253 -6.742 -15.209 1.00 43.66 342 PRO A N 1
ATOM 2690 C CA . PRO A 1 342 ? -45.556 -6.589 -13.907 1.00 43.66 342 PRO A CA 1
ATOM 2691 C C . PRO A 1 342 ? -44.728 -7.806 -13.397 1.00 43.66 342 PRO A C 1
ATOM 2693 O O . PRO A 1 342 ? -44.601 -8.838 -14.044 1.00 43.66 342 PRO A O 1
ATOM 2696 N N . GLY A 1 343 ? -44.133 -7.656 -12.204 1.00 27.53 343 GLY A N 1
ATOM 2697 C CA . GLY A 1 343 ? -43.167 -8.581 -11.605 1.00 27.53 343 GLY A CA 1
ATOM 2698 C C . GLY A 1 343 ? -43.708 -9.750 -10.776 1.00 27.53 343 GLY A C 1
ATOM 2699 O O . GLY A 1 343 ? -44.905 -10.007 -10.728 1.00 27.53 343 GLY A O 1
ATOM 2700 N N . ARG A 1 344 ? -42.794 -10.424 -10.060 1.00 29.91 344 ARG A N 1
ATOM 2701 C CA . ARG A 1 344 ? -43.061 -11.192 -8.829 1.00 29.91 344 ARG A CA 1
ATOM 2702 C C . ARG A 1 344 ? -41.761 -11.474 -8.063 1.00 29.91 344 ARG A C 1
ATOM 2704 O O . ARG A 1 344 ? -40.848 -12.118 -8.565 1.00 29.91 344 ARG A O 1
ATOM 2711 N N . LEU A 1 345 ? -41.719 -10.974 -6.831 1.00 28.28 345 LEU A N 1
ATOM 2712 C CA . LEU A 1 345 ? -40.916 -11.469 -5.710 1.00 28.28 345 LEU A CA 1
ATOM 2713 C C . LEU A 1 345 ? -41.628 -12.683 -5.091 1.00 28.28 345 LEU A C 1
ATOM 2715 O O . LEU A 1 345 ? -42.859 -12.670 -5.092 1.00 28.28 345 LEU A O 1
ATOM 2719 N N . GLN A 1 346 ? -40.871 -13.638 -4.519 1.00 32.25 346 GLN A N 1
ATOM 2720 C CA . GLN A 1 346 ? -41.114 -14.433 -3.278 1.00 32.25 346 GLN A CA 1
ATOM 2721 C C . GLN A 1 346 ? -40.261 -15.744 -3.280 1.00 32.25 346 GLN A C 1
ATOM 2723 O O . GLN A 1 346 ? -39.756 -16.115 -4.338 1.00 32.25 346 GLN A O 1
ATOM 2728 N N . PRO A 1 347 ? -39.971 -16.376 -2.117 1.00 37.97 347 PRO A N 1
ATOM 2729 C CA . PRO A 1 347 ? -38.602 -16.676 -1.680 1.00 37.97 347 PRO A CA 1
ATOM 2730 C C . PRO A 1 347 ? -38.378 -18.133 -1.178 1.00 37.97 347 PRO A C 1
ATOM 2732 O O . PRO A 1 347 ? -39.258 -18.978 -1.262 1.00 37.97 347 PRO A O 1
ATOM 2735 N N . CYS A 1 348 ? -37.172 -18.362 -0.627 1.00 24.89 348 CYS A N 1
ATOM 2736 C CA . CYS A 1 348 ? -36.717 -19.380 0.349 1.00 24.89 348 CYS A CA 1
ATOM 2737 C C . CYS A 1 348 ? -36.949 -20.894 0.109 1.00 24.89 348 CYS A C 1
ATOM 2739 O O . CYS A 1 348 ? -38.070 -21.371 0.086 1.00 24.89 348 CYS A O 1
ATOM 2741 N N . HIS A 1 349 ? -35.865 -21.695 0.129 1.00 31.41 349 HIS A N 1
ATOM 2742 C CA . HIS A 1 349 ? -35.493 -22.586 1.252 1.00 31.41 349 HIS A CA 1
ATOM 2743 C C . HIS A 1 349 ? -34.253 -23.464 0.950 1.00 31.41 349 HIS A C 1
ATOM 2745 O O . HIS A 1 349 ? -34.020 -23.909 -0.168 1.00 31.41 349 HIS A O 1
ATOM 2751 N N . ARG A 1 350 ? -33.454 -23.695 2.004 1.00 29.64 350 ARG A N 1
ATOM 2752 C CA . ARG A 1 350 ? -32.277 -24.582 2.112 1.00 29.64 350 ARG A CA 1
ATOM 2753 C C . ARG A 1 350 ? -32.585 -26.050 1.764 1.00 29.64 350 ARG A C 1
ATOM 2755 O O . ARG A 1 350 ? -33.639 -26.532 2.167 1.00 29.64 350 ARG A O 1
ATOM 2762 N N . ARG A 1 351 ? -31.570 -26.793 1.286 1.00 30.53 351 ARG A N 1
ATOM 2763 C CA . ARG A 1 351 ? -30.973 -27.975 1.968 1.00 30.53 351 ARG A CA 1
ATOM 2764 C C . ARG A 1 351 ? -29.757 -28.527 1.200 1.00 30.53 351 ARG A C 1
ATOM 2766 O O . ARG A 1 351 ? -29.764 -28.604 -0.020 1.00 30.53 351 ARG A O 1
ATOM 2773 N N . HIS A 1 352 ? -28.725 -28.897 1.957 1.00 29.70 352 HIS A N 1
ATOM 2774 C CA . HIS A 1 352 ? -27.550 -29.662 1.530 1.00 29.70 352 HIS A CA 1
ATOM 2775 C C . HIS A 1 352 ? -27.881 -31.155 1.361 1.00 29.70 352 HIS A C 1
ATOM 2777 O O . HIS A 1 352 ? -28.605 -31.699 2.193 1.00 29.70 352 HIS A O 1
ATOM 2783 N N . ALA A 1 353 ? -27.264 -31.812 0.370 1.00 30.36 353 ALA A N 1
ATOM 2784 C CA . ALA A 1 353 ? -26.929 -33.244 0.366 1.00 30.36 353 ALA A CA 1
ATOM 2785 C C . ALA A 1 353 ? -25.744 -33.519 -0.612 1.00 30.36 353 ALA A C 1
ATOM 2787 O O . ALA A 1 353 ? -25.549 -32.715 -1.526 1.00 30.36 353 ALA A O 1
ATOM 2788 N N . PRO A 1 354 ? -24.923 -34.571 -0.390 1.00 36.06 354 PRO A N 1
ATOM 2789 C CA . PRO A 1 354 ? -23.518 -34.692 -0.835 1.00 36.06 354 PRO A CA 1
ATOM 2790 C C . PRO A 1 354 ? -23.343 -35.475 -2.174 1.00 36.06 354 PRO A C 1
ATOM 2792 O O . PRO A 1 354 ? -24.350 -35.832 -2.787 1.00 36.06 354 PRO A O 1
ATOM 2795 N N . PRO A 1 355 ? -22.106 -35.673 -2.698 1.00 37.62 355 PRO A N 1
ATOM 2796 C CA . PRO A 1 355 ? -21.853 -35.848 -4.129 1.00 37.62 355 PRO A CA 1
ATOM 2797 C C . PRO A 1 355 ? -22.028 -37.298 -4.595 1.00 37.62 355 PRO A C 1
ATOM 2799 O O . PRO A 1 355 ? -21.703 -38.232 -3.869 1.00 37.62 355 PRO A O 1
ATOM 2802 N N . SER A 1 356 ? -22.499 -37.471 -5.832 1.00 35.62 356 SER A N 1
ATOM 2803 C CA . SER A 1 356 ? -22.515 -38.756 -6.536 1.00 35.62 356 SER A CA 1
ATOM 2804 C C . SER A 1 356 ? -21.501 -38.758 -7.678 1.00 35.62 356 SER A C 1
ATOM 2806 O O . SER A 1 356 ? -21.286 -37.753 -8.363 1.00 35.62 356 SER A O 1
ATOM 2808 N N . ASP A 1 357 ? -20.859 -39.912 -7.807 1.00 32.31 357 ASP A N 1
ATOM 2809 C CA . ASP A 1 357 ? -19.740 -40.245 -8.674 1.00 32.31 357 ASP A CA 1
ATOM 2810 C C . ASP A 1 357 ? -19.968 -39.902 -10.152 1.00 32.31 357 ASP A C 1
ATOM 2812 O O . ASP A 1 357 ? -20.981 -40.261 -10.755 1.00 32.31 357 ASP A O 1
ATOM 2816 N N . ARG A 1 358 ? -18.971 -39.256 -10.771 1.00 35.97 358 ARG A N 1
ATOM 2817 C CA . ARG A 1 358 ? -18.837 -39.184 -12.231 1.00 35.97 358 ARG A CA 1
ATOM 2818 C C . ARG A 1 358 ? -17.635 -40.024 -12.672 1.00 35.97 358 ARG A C 1
ATOM 2820 O O . ARG A 1 358 ? -16.547 -39.812 -12.136 1.00 35.97 358 ARG A O 1
ATOM 2827 N N . PRO A 1 359 ? -17.794 -40.933 -13.648 1.00 37.47 359 PRO A N 1
ATOM 2828 C CA . PRO A 1 359 ? -16.685 -41.713 -14.181 1.00 37.47 359 PRO A CA 1
ATOM 2829 C C . PRO A 1 359 ? -15.752 -40.869 -15.066 1.00 37.47 359 PRO A C 1
ATOM 2831 O O . PRO A 1 359 ? -16.149 -39.860 -15.652 1.00 37.47 359 PRO A O 1
ATOM 2834 N N . ALA A 1 360 ? -14.493 -41.306 -15.119 1.00 36.41 360 ALA A N 1
ATOM 2835 C CA . ALA A 1 360 ? -13.359 -40.669 -15.785 1.00 36.41 360 ALA A CA 1
ATOM 2836 C C . ALA A 1 360 ? -13.537 -40.491 -17.311 1.00 36.41 360 ALA A C 1
ATOM 2838 O O . ALA A 1 360 ? -14.169 -41.331 -17.954 1.00 36.41 360 ALA A O 1
ATOM 2839 N N . PRO A 1 361 ? -12.941 -39.445 -17.918 1.00 40.06 361 PRO A N 1
ATOM 2840 C CA . PRO A 1 361 ? -12.948 -39.262 -19.366 1.00 40.06 361 PRO A CA 1
ATOM 2841 C C . PRO A 1 361 ? -11.917 -40.158 -20.076 1.00 40.06 361 PRO A C 1
ATOM 2843 O O . PRO A 1 361 ? -10.760 -40.253 -19.666 1.00 40.06 361 PRO A O 1
ATOM 2846 N N . THR A 1 362 ? -12.343 -40.782 -21.175 1.00 36.53 362 THR A N 1
ATOM 2847 C CA . THR A 1 362 ? -11.507 -41.518 -22.138 1.00 36.53 362 THR A CA 1
ATOM 2848 C C . THR A 1 362 ? -10.576 -40.557 -22.907 1.00 36.53 362 THR A C 1
ATOM 2850 O O . THR A 1 362 ? -11.009 -39.446 -23.223 1.00 36.53 362 THR A O 1
ATOM 2853 N N . PRO A 1 363 ? -9.318 -40.931 -23.227 1.00 37.03 363 PRO A N 1
ATOM 2854 C CA . PRO A 1 363 ? -8.361 -40.033 -23.880 1.00 37.03 363 PRO A CA 1
ATOM 2855 C C . PRO A 1 363 ? -8.667 -39.839 -25.371 1.00 37.03 363 PRO A C 1
ATOM 2857 O O . PRO A 1 363 ? -8.933 -40.807 -26.077 1.00 37.03 363 PRO A O 1
ATOM 2860 N N . LEU A 1 364 ? -8.584 -38.593 -25.846 1.00 37.22 364 LEU A N 1
ATOM 2861 C CA . LEU A 1 364 ? -8.597 -38.244 -27.269 1.00 37.22 364 LEU A CA 1
ATOM 2862 C C . LEU A 1 364 ? -7.185 -38.355 -27.867 1.00 37.22 364 LEU A C 1
ATOM 2864 O O . LEU A 1 364 ? -6.201 -37.975 -27.229 1.00 37.22 364 LEU A O 1
ATOM 2868 N N . ASP A 1 365 ? -7.149 -38.870 -29.094 1.00 34.81 365 ASP A N 1
ATOM 2869 C CA . ASP A 1 365 ? -5.998 -39.123 -29.962 1.00 34.81 365 ASP A CA 1
ATOM 2870 C C . ASP A 1 365 ? -4.985 -37.973 -30.064 1.00 34.81 365 ASP A C 1
ATOM 2872 O O . ASP A 1 365 ? -5.334 -36.797 -30.197 1.00 34.81 365 ASP A O 1
ATOM 2876 N N . GLN A 1 366 ? -3.702 -38.346 -30.087 1.00 32.56 366 GLN A N 1
ATOM 2877 C CA . GLN A 1 366 ? -2.600 -37.470 -30.479 1.00 32.56 366 GLN A CA 1
ATOM 2878 C C . GLN A 1 366 ? -2.431 -37.477 -32.008 1.00 32.56 366 GLN A C 1
ATOM 2880 O O . GLN A 1 366 ? -2.405 -38.557 -32.596 1.00 32.56 366 GLN A O 1
ATOM 2885 N N . PRO A 1 367 ? -2.243 -36.322 -32.670 1.00 35.66 367 PRO A N 1
ATOM 2886 C CA . PRO A 1 367 ? -1.826 -36.297 -34.068 1.00 35.66 367 PRO A CA 1
ATOM 2887 C C . PRO A 1 367 ? -0.306 -36.497 -34.215 1.00 35.66 367 PRO A C 1
ATOM 2889 O O . PRO A 1 367 ? 0.493 -35.857 -33.528 1.00 35.66 367 PRO A O 1
ATOM 2892 N N . GLU A 1 368 ? 0.076 -37.376 -35.146 1.00 37.91 368 GLU A N 1
ATOM 2893 C CA . GLU A 1 368 ? 1.457 -37.652 -35.565 1.00 37.91 368 GLU A CA 1
ATOM 2894 C C . GLU A 1 368 ? 2.177 -36.422 -36.170 1.00 37.91 368 GLU A C 1
ATOM 2896 O O . GLU A 1 368 ? 1.540 -35.554 -36.776 1.00 37.91 368 GLU A O 1
ATOM 2901 N N . PRO A 1 369 ? 3.521 -36.344 -36.070 1.00 36.31 369 PRO A N 1
ATOM 2902 C CA . PRO A 1 369 ? 4.308 -35.248 -36.633 1.00 36.31 369 PRO A CA 1
ATOM 2903 C C . PRO A 1 369 ? 4.654 -35.464 -38.123 1.00 36.31 369 PRO A C 1
ATOM 2905 O O . PRO A 1 369 ? 5.009 -36.575 -38.519 1.00 36.31 369 PRO A O 1
ATOM 2908 N N . PRO A 1 370 ? 4.673 -34.412 -38.967 1.00 39.34 370 PRO A N 1
ATOM 2909 C CA . PRO A 1 370 ? 5.165 -34.536 -40.335 1.00 39.34 370 PRO A CA 1
ATOM 2910 C C . PRO A 1 370 ? 6.706 -34.554 -40.410 1.00 39.34 370 PRO A C 1
ATOM 2912 O O . PRO A 1 370 ? 7.403 -33.689 -39.879 1.00 39.34 370 PRO A O 1
ATOM 2915 N N . ASN A 1 371 ? 7.216 -35.558 -41.127 1.00 35.78 371 ASN A N 1
ATOM 2916 C CA . ASN A 1 371 ? 8.617 -35.795 -41.500 1.00 35.78 371 ASN A CA 1
ATOM 2917 C C . ASN A 1 371 ? 9.122 -34.742 -42.527 1.00 35.78 371 ASN A C 1
ATOM 2919 O O . ASN A 1 371 ? 8.346 -34.349 -43.402 1.00 35.78 371 ASN A O 1
ATOM 2923 N N . PRO A 1 372 ? 10.398 -34.289 -42.497 1.00 41.06 372 PRO A N 1
ATOM 2924 C CA . PRO A 1 372 ? 10.893 -33.206 -43.343 1.00 41.06 372 PRO A CA 1
ATOM 2925 C C . PRO A 1 372 ? 11.613 -33.727 -44.597 1.00 41.06 372 PRO A C 1
ATOM 2927 O O . PRO A 1 372 ? 12.271 -34.764 -44.533 1.00 41.06 372 PRO A O 1
ATOM 2930 N N . ARG A 1 373 ? 11.562 -32.970 -45.710 1.00 31.11 373 ARG A N 1
ATOM 2931 C CA . ARG A 1 373 ? 12.648 -32.787 -46.712 1.00 31.11 373 ARG A CA 1
ATOM 2932 C C . ARG A 1 373 ? 12.164 -32.027 -47.959 1.00 31.11 373 ARG A C 1
ATOM 2934 O O . ARG A 1 373 ? 11.184 -32.419 -48.577 1.00 31.11 373 ARG A O 1
ATOM 2941 N N . GLY A 1 374 ? 12.933 -31.014 -48.374 1.00 28.69 374 GLY A N 1
ATOM 2942 C CA . GLY A 1 374 ? 12.884 -30.414 -49.718 1.00 28.69 374 GLY A CA 1
ATOM 2943 C C . GLY A 1 374 ? 13.519 -29.006 -49.798 1.00 28.69 374 GLY A C 1
ATOM 2944 O O . GLY A 1 374 ? 12.984 -28.105 -49.161 1.00 28.69 374 GLY A O 1
ATOM 2945 N N . PRO A 1 375 ? 14.646 -28.796 -50.519 1.00 34.12 375 PRO A N 1
ATOM 2946 C CA . PRO A 1 375 ? 15.403 -27.529 -50.586 1.00 34.12 375 PRO A CA 1
ATOM 2947 C C . PRO A 1 375 ? 14.884 -26.554 -51.682 1.00 34.12 375 PRO A C 1
ATOM 2949 O O . PRO A 1 375 ? 13.951 -26.900 -52.405 1.00 34.12 375 PRO A O 1
ATOM 2952 N N . PRO A 1 376 ? 15.428 -25.315 -51.790 1.00 39.38 376 PRO A N 1
ATOM 2953 C CA . PRO A 1 376 ? 14.651 -24.140 -52.183 1.00 39.38 376 PRO A CA 1
ATOM 2954 C C . PRO A 1 376 ? 14.704 -23.796 -53.676 1.00 39.38 376 PRO A C 1
ATOM 2956 O O . PRO A 1 376 ? 15.703 -24.018 -54.359 1.00 39.38 376 PRO A O 1
ATOM 2959 N N . VAL A 1 377 ? 13.644 -23.128 -54.137 1.00 29.59 377 VAL A N 1
ATOM 2960 C CA . VAL A 1 377 ? 13.575 -22.445 -55.434 1.00 29.59 377 VAL A CA 1
ATOM 2961 C C . VAL A 1 377 ? 13.903 -20.965 -55.240 1.00 29.59 377 VAL A C 1
ATOM 2963 O O . VAL A 1 377 ? 13.336 -20.282 -54.388 1.00 29.59 377 VAL A O 1
ATOM 2966 N N . THR A 1 378 ? 14.844 -20.477 -56.040 1.00 32.59 378 THR A N 1
ATOM 2967 C CA . THR A 1 378 ? 15.233 -19.074 -56.163 1.00 32.59 378 THR A CA 1
ATOM 2968 C C . THR A 1 378 ? 14.374 -18.375 -57.219 1.00 32.59 378 THR A C 1
ATOM 2970 O O . THR A 1 378 ? 14.124 -18.930 -58.284 1.00 32.59 378 THR A O 1
ATOM 2973 N N . SER A 1 379 ? 13.949 -17.136 -56.957 1.00 26.77 379 SER A N 1
ATOM 2974 C CA . SER A 1 379 ? 14.020 -15.982 -57.883 1.00 26.77 379 SER A CA 1
ATOM 2975 C C . SER A 1 379 ? 13.099 -14.838 -57.435 1.00 26.77 379 SER A C 1
ATOM 2977 O O . SER A 1 379 ? 11.999 -15.061 -56.943 1.00 26.77 379 SER A O 1
ATOM 2979 N N . GLY A 1 380 ? 13.564 -13.596 -57.616 1.00 25.66 380 GLY A N 1
ATOM 2980 C CA . GLY A 1 380 ? 12.747 -12.384 -57.481 1.00 25.66 380 GLY A CA 1
ATOM 2981 C C . GLY A 1 380 ? 13.504 -11.196 -56.888 1.00 25.66 380 GLY A C 1
ATOM 2982 O O . GLY A 1 380 ? 13.460 -10.958 -55.688 1.00 25.66 380 GLY A O 1
ATOM 2983 N N . TRP A 1 381 ? 14.224 -10.453 -57.731 1.00 25.34 381 TRP A N 1
ATOM 2984 C CA . TRP A 1 381 ? 15.001 -9.270 -57.356 1.00 25.34 381 TRP A CA 1
ATOM 2985 C C . TRP A 1 381 ? 14.117 -8.042 -57.093 1.00 25.34 381 TRP A C 1
ATOM 2987 O O . TRP A 1 381 ? 13.356 -7.622 -57.957 1.00 25.34 381 TRP A O 1
ATOM 2997 N N . GLY A 1 382 ? 14.328 -7.405 -55.939 1.00 26.02 382 GLY A N 1
ATOM 2998 C CA . GLY A 1 382 ? 13.890 -6.051 -55.594 1.00 26.02 382 GLY A CA 1
ATOM 2999 C C . GLY A 1 382 ? 14.922 -5.432 -54.644 1.00 26.02 382 GLY A C 1
ATOM 3000 O O . GLY A 1 382 ? 15.392 -6.079 -53.715 1.00 26.02 382 GLY A O 1
ATOM 3001 N N . SER A 1 383 ? 15.386 -4.223 -54.944 1.00 34.53 383 SER A N 1
ATOM 3002 C CA . SER A 1 383 ? 16.694 -3.693 -54.544 1.00 34.53 383 SER A CA 1
ATOM 3003 C C . SER A 1 383 ? 16.880 -3.380 -53.049 1.00 34.53 383 SER A C 1
ATOM 3005 O O . SER A 1 383 ? 16.328 -2.410 -52.532 1.00 34.53 383 SER A O 1
ATOM 3007 N N . GLY A 1 384 ? 17.806 -4.109 -52.424 1.00 32.03 384 GLY A N 1
ATOM 3008 C CA . GLY A 1 384 ? 18.503 -3.748 -51.188 1.00 32.03 384 GLY A CA 1
ATOM 3009 C C . GLY A 1 384 ? 19.256 -4.957 -50.632 1.00 32.03 384 GLY A C 1
ATOM 3010 O O . GLY A 1 384 ? 18.663 -5.763 -49.931 1.00 32.03 384 GLY A O 1
ATOM 3011 N N . ARG A 1 385 ? 20.545 -5.137 -50.968 1.00 45.16 385 ARG A N 1
ATOM 3012 C CA . ARG A 1 385 ? 21.335 -6.271 -50.444 1.00 45.16 385 ARG A CA 1
ATOM 3013 C C . ARG A 1 385 ? 21.652 -6.031 -48.960 1.00 45.16 385 ARG A C 1
ATOM 3015 O O . ARG A 1 385 ? 22.534 -5.232 -48.648 1.00 45.16 385 ARG A O 1
ATOM 3022 N N . GLU A 1 386 ? 20.926 -6.704 -48.074 1.00 48.69 386 GLU A N 1
ATOM 3023 C CA . GLU A 1 386 ? 21.255 -6.848 -46.651 1.00 48.69 386 GLU A CA 1
ATOM 3024 C C . GLU A 1 386 ? 22.248 -8.009 -46.509 1.00 48.69 386 GLU A C 1
ATOM 3026 O O . GLU A 1 386 ? 21.982 -9.116 -46.976 1.00 48.69 386 GLU A O 1
ATOM 3031 N N . GLN A 1 387 ? 23.430 -7.744 -45.948 1.00 56.75 387 GLN A N 1
ATOM 3032 C CA . GLN A 1 387 ? 24.456 -8.766 -45.718 1.00 56.75 387 GLN A CA 1
ATOM 3033 C C . GLN A 1 387 ? 24.604 -8.994 -44.220 1.00 56.75 387 GLN A C 1
ATOM 3035 O O . GLN A 1 387 ? 24.842 -8.060 -43.458 1.00 56.75 387 GLN A O 1
ATOM 3040 N N . VAL A 1 388 ? 24.460 -10.240 -43.790 1.00 55.34 388 VAL A N 1
ATOM 3041 C CA . VAL A 1 388 ? 24.521 -10.589 -42.375 1.00 55.34 388 VAL A CA 1
ATOM 3042 C C . VAL A 1 388 ? 25.832 -11.307 -42.103 1.00 55.34 388 VAL A C 1
ATOM 3044 O O . VAL A 1 388 ? 26.126 -12.307 -42.756 1.00 55.34 388 VAL A O 1
ATOM 3047 N N . LEU A 1 389 ? 26.623 -10.779 -41.169 1.00 58.59 389 LEU A N 1
ATOM 3048 C CA . LEU A 1 389 ? 27.914 -11.357 -40.803 1.00 58.59 389 LEU A CA 1
ATOM 3049 C C . LEU A 1 389 ? 27.745 -12.224 -39.542 1.00 58.59 389 LEU A C 1
ATOM 3051 O O . LEU A 1 389 ? 27.186 -11.730 -38.555 1.00 58.59 389 LEU A O 1
ATOM 3055 N N . PRO A 1 390 ? 28.159 -13.505 -39.574 1.00 46.44 390 PRO A N 1
ATOM 3056 C CA . PRO A 1 390 ? 28.124 -14.371 -38.404 1.00 46.44 390 PRO A CA 1
ATOM 3057 C C . PRO A 1 390 ? 29.224 -13.989 -37.411 1.00 46.44 390 PRO A C 1
ATOM 3059 O O . PRO A 1 390 ? 30.327 -13.619 -37.809 1.00 46.44 390 PRO A O 1
ATOM 3062 N N . VAL A 1 391 ? 28.918 -14.126 -36.125 1.00 51.78 391 VAL A N 1
ATOM 3063 C CA . VAL A 1 391 ? 29.898 -14.190 -35.041 1.00 51.78 391 VAL A CA 1
ATOM 3064 C C . VAL A 1 391 ? 29.994 -15.648 -34.597 1.00 51.78 391 VAL A C 1
ATOM 3066 O O . VAL A 1 391 ? 28.985 -16.245 -34.205 1.00 51.78 391 VAL A O 1
ATOM 3069 N N . ASP A 1 392 ? 31.182 -16.243 -34.702 1.00 38.94 392 ASP A N 1
ATOM 3070 C CA . ASP A 1 392 ? 31.423 -17.642 -34.341 1.00 38.94 392 ASP A CA 1
ATOM 3071 C C . ASP A 1 392 ? 31.976 -17.774 -32.901 1.00 38.94 392 ASP A C 1
ATOM 3073 O O . ASP A 1 392 ? 33.044 -17.249 -32.600 1.00 38.94 392 ASP A O 1
ATOM 3077 N N . HIS A 1 393 ? 31.275 -18.578 -32.072 1.00 50.88 393 HIS A N 1
ATOM 3078 C CA . HIS A 1 393 ? 31.645 -19.145 -30.741 1.00 50.88 393 HIS A CA 1
ATOM 3079 C C . HIS A 1 393 ? 31.670 -18.214 -29.499 1.00 50.88 393 HIS A C 1
ATOM 3081 O O . HIS A 1 393 ? 31.868 -17.023 -29.633 1.00 50.88 393 HIS A O 1
ATOM 3087 N N . TYR A 1 394 ? 31.506 -18.615 -28.217 1.00 38.09 394 TYR A N 1
ATOM 3088 C CA . TYR A 1 394 ? 31.116 -19.820 -27.439 1.00 38.09 394 TYR A CA 1
ATOM 3089 C C . TYR A 1 394 ? 30.452 -19.264 -26.142 1.00 38.09 394 TYR A C 1
ATOM 3091 O O . TYR A 1 394 ? 31.156 -18.741 -25.282 1.00 38.09 394 TYR A O 1
ATOM 3099 N N . LEU A 1 395 ? 29.130 -19.374 -25.947 1.00 38.16 395 LEU A N 1
ATOM 3100 C CA . LEU A 1 395 ? 28.478 -19.112 -24.646 1.00 38.16 395 LEU A CA 1
ATOM 3101 C C . LEU A 1 395 ? 27.970 -20.435 -24.072 1.00 38.16 395 LEU A C 1
ATOM 3103 O O . LEU A 1 395 ? 26.789 -20.758 -24.104 1.00 38.16 395 LEU A O 1
ATOM 3107 N N . ARG A 1 396 ? 28.902 -21.268 -23.602 1.00 36.88 396 ARG A N 1
ATOM 3108 C CA . ARG A 1 396 ? 28.569 -22.441 -22.789 1.00 36.88 396 ARG A CA 1
ATOM 3109 C C . ARG A 1 396 ? 29.576 -22.551 -21.654 1.00 36.88 396 ARG A C 1
ATOM 3111 O O . ARG A 1 396 ? 30.575 -23.249 -21.758 1.00 36.88 396 ARG A O 1
ATOM 3118 N N . SER A 1 397 ? 29.298 -21.859 -20.558 1.00 35.72 397 SER A N 1
ATOM 3119 C CA . SER A 1 397 ? 29.895 -22.163 -19.259 1.00 35.72 397 SER A CA 1
ATOM 3120 C C . SER A 1 397 ? 28.777 -22.446 -18.260 1.00 35.72 397 SER A C 1
ATOM 3122 O O . SER A 1 397 ? 28.401 -21.629 -17.427 1.00 35.72 397 SER A O 1
ATOM 3124 N N . GLY A 1 398 ? 28.241 -23.666 -18.349 1.00 31.38 398 GLY A N 1
ATOM 3125 C CA . GLY A 1 398 ? 27.646 -24.305 -17.185 1.00 31.38 398 GLY A CA 1
ATOM 3126 C C . GLY A 1 398 ? 28.761 -24.565 -16.173 1.00 31.38 398 GLY A C 1
ATOM 3127 O O . GLY A 1 398 ? 29.733 -25.247 -16.491 1.00 31.38 398 GLY A O 1
ATOM 3128 N N . SER A 1 399 ? 28.648 -23.999 -14.973 1.00 29.06 399 SER A N 1
ATOM 3129 C CA . SER A 1 399 ? 29.517 -24.384 -13.857 1.00 29.06 399 SER A CA 1
ATOM 3130 C C . SER A 1 399 ? 29.206 -25.824 -13.442 1.00 29.06 399 SER A C 1
ATOM 3132 O O . SER A 1 399 ? 28.042 -26.120 -13.157 1.00 29.06 399 SER A O 1
ATOM 3134 N N . PRO A 1 400 ? 30.199 -26.724 -13.337 1.00 34.28 400 PRO A N 1
ATOM 3135 C CA . PRO A 1 400 ? 29.988 -27.998 -12.679 1.00 34.28 400 PRO A CA 1
ATOM 3136 C C . PRO A 1 400 ? 29.974 -27.763 -11.165 1.00 34.28 400 PRO A C 1
ATOM 3138 O O . PRO A 1 400 ? 30.988 -27.411 -10.566 1.00 34.28 400 PRO A O 1
ATOM 3141 N N . ARG A 1 401 ? 28.823 -27.993 -10.522 1.00 34.56 401 ARG A N 1
ATOM 3142 C CA . ARG A 1 401 ? 28.823 -28.348 -9.099 1.00 34.56 401 ARG A CA 1
ATOM 3143 C C . ARG A 1 401 ? 29.499 -29.712 -8.978 1.00 34.56 401 ARG A C 1
ATOM 3145 O O . ARG A 1 401 ? 29.073 -30.660 -9.637 1.00 34.56 401 ARG A O 1
ATOM 3152 N N . ARG A 1 402 ? 30.513 -29.825 -8.122 1.00 30.33 402 ARG A N 1
ATOM 3153 C CA . ARG A 1 402 ? 30.929 -31.115 -7.562 1.00 30.33 402 ARG A CA 1
ATOM 3154 C C . ARG A 1 402 ? 30.979 -31.066 -6.031 1.00 30.33 402 ARG A C 1
ATOM 3156 O O . ARG A 1 402 ? 31.113 -29.973 -5.482 1.00 30.33 402 ARG A O 1
ATOM 3163 N N . PRO A 1 403 ? 30.793 -32.226 -5.376 1.00 37.34 403 PRO A N 1
ATOM 3164 C CA . PRO A 1 403 ? 30.423 -32.351 -3.969 1.00 37.34 403 PRO A CA 1
ATOM 3165 C C . PRO A 1 403 ? 31.596 -32.782 -3.066 1.00 37.34 403 PRO A C 1
ATOM 3167 O O . PRO A 1 403 ? 32.602 -33.286 -3.561 1.00 37.34 403 PRO A O 1
ATOM 3170 N N . GLY A 1 404 ? 31.400 -32.650 -1.748 1.00 29.42 404 GLY A N 1
ATOM 3171 C CA . GLY A 1 404 ? 32.222 -33.228 -0.669 1.00 29.42 404 GLY A CA 1
ATOM 3172 C C . GLY A 1 404 ? 32.845 -32.142 0.221 1.00 29.42 404 GLY A C 1
ATOM 3173 O O . GLY A 1 404 ? 33.665 -31.372 -0.259 1.00 29.42 404 GLY A O 1
ATOM 3174 N N . GLU A 1 405 ? 32.299 -31.810 1.392 1.00 32.59 405 GLU A N 1
ATOM 3175 C CA . GLU A 1 405 ? 32.334 -32.488 2.709 1.00 32.59 405 GLU A CA 1
ATOM 3176 C C . GLU A 1 405 ? 33.629 -32.315 3.538 1.00 32.59 405 GLU A C 1
ATOM 3178 O O . GLU A 1 405 ? 34.713 -32.720 3.141 1.00 32.59 405 GLU A O 1
ATOM 3183 N N . HIS A 1 406 ? 33.390 -31.780 4.747 1.00 32.28 406 HIS A N 1
ATOM 3184 C CA . HIS A 1 406 ? 34.107 -31.863 6.029 1.00 32.28 406 HIS A CA 1
ATOM 3185 C C . HIS A 1 406 ? 35.362 -31.020 6.332 1.00 32.28 406 HIS A C 1
ATOM 3187 O O . HIS A 1 406 ? 36.413 -31.148 5.718 1.00 32.28 406 HIS A O 1
ATOM 3193 N N . GLY A 1 407 ? 35.249 -30.254 7.432 1.00 27.66 407 GLY A N 1
ATOM 3194 C CA . GLY A 1 407 ? 36.370 -29.780 8.251 1.00 27.66 407 GLY A CA 1
ATOM 3195 C C . GLY A 1 407 ? 36.117 -28.439 8.949 1.00 27.66 407 GLY A C 1
ATOM 3196 O O . GLY A 1 407 ? 36.442 -27.397 8.394 1.00 27.66 407 GLY A O 1
ATOM 3197 N N . ALA A 1 408 ? 35.561 -28.454 10.167 1.00 33.16 408 ALA A N 1
ATOM 3198 C CA . ALA A 1 408 ? 35.666 -27.326 11.106 1.00 33.16 408 ALA A CA 1
ATOM 3199 C C . ALA A 1 408 ? 37.148 -27.078 11.470 1.00 33.16 408 ALA A C 1
ATOM 3201 O O . ALA A 1 408 ? 37.932 -28.031 11.430 1.00 33.16 408 ALA A O 1
ATOM 3202 N N . PRO A 1 409 ? 37.546 -25.839 11.826 1.00 36.25 409 PRO A N 1
ATOM 3203 C CA . PRO A 1 409 ? 37.681 -25.558 13.261 1.00 36.25 409 PRO A CA 1
ATOM 3204 C C . PRO A 1 409 ? 37.375 -24.107 13.705 1.00 36.25 409 PRO A C 1
ATOM 3206 O O . PRO A 1 409 ? 37.565 -23.135 12.979 1.00 36.25 409 PRO A O 1
ATOM 3209 N N . ASP A 1 410 ? 36.895 -24.028 14.946 1.00 30.39 410 ASP A N 1
ATOM 3210 C CA . ASP A 1 410 ? 37.182 -23.071 16.024 1.00 30.39 410 ASP A CA 1
ATOM 3211 C C . ASP A 1 410 ? 37.345 -21.557 15.764 1.00 30.39 410 ASP A C 1
ATOM 3213 O O . ASP A 1 410 ? 38.353 -21.052 15.281 1.00 30.39 410 ASP A O 1
ATOM 3217 N N . SER A 1 411 ? 36.353 -20.825 16.288 1.00 32.12 411 SER A N 1
ATOM 3218 C CA . SER A 1 411 ? 36.503 -19.801 17.337 1.00 32.12 411 SER A CA 1
ATOM 3219 C C . SER A 1 411 ? 37.638 -18.769 17.204 1.00 32.12 411 SER A C 1
ATOM 3221 O O . SER A 1 411 ? 38.740 -18.968 17.709 1.00 32.12 411 SER A O 1
ATOM 3223 N N . VAL A 1 412 ? 37.312 -17.576 16.687 1.00 34.34 412 VAL A N 1
ATOM 3224 C CA . VAL A 1 412 ? 38.131 -16.356 16.844 1.00 34.34 412 VAL A CA 1
ATOM 3225 C C . VAL A 1 412 ? 37.337 -15.291 17.624 1.00 34.34 412 VAL A C 1
ATOM 3227 O O . VAL A 1 412 ? 36.181 -15.034 17.272 1.00 34.34 412 VAL A O 1
ATOM 3230 N N . PRO A 1 413 ? 37.904 -14.647 18.668 1.00 36.44 413 PRO A N 1
ATOM 3231 C CA . PRO A 1 413 ? 37.200 -13.657 19.476 1.00 36.44 413 PRO A CA 1
ATOM 3232 C C . PRO A 1 413 ? 37.112 -12.283 18.799 1.00 36.44 413 PRO A C 1
ATOM 3234 O O . PRO A 1 413 ? 37.995 -11.840 18.067 1.00 36.44 413 PRO A O 1
ATOM 3237 N N . ASN A 1 414 ? 36.025 -11.587 19.114 1.00 33.97 414 ASN A N 1
ATOM 3238 C CA . ASN A 1 414 ? 35.624 -10.294 18.574 1.00 33.97 414 ASN A CA 1
ATOM 3239 C C . ASN A 1 414 ? 36.500 -9.149 19.138 1.00 33.97 414 ASN A C 1
ATOM 3241 O O . ASN A 1 414 ? 36.469 -8.868 20.336 1.00 33.97 414 ASN A O 1
ATOM 3245 N N . CYS A 1 415 ? 37.262 -8.460 18.281 1.00 31.05 415 CYS A N 1
ATOM 3246 C CA . CYS A 1 415 ? 38.044 -7.271 18.642 1.00 31.05 415 CYS A CA 1
ATOM 3247 C C . CYS A 1 415 ? 37.148 -6.025 18.776 1.00 31.05 415 CYS A C 1
ATOM 3249 O O . CYS A 1 415 ? 36.751 -5.393 17.794 1.00 31.05 415 CYS A O 1
ATOM 3251 N N . THR A 1 416 ? 36.881 -5.626 20.017 1.00 36.72 416 THR A N 1
ATOM 3252 C CA . THR A 1 416 ? 36.262 -4.348 20.394 1.00 36.72 416 THR A CA 1
ATOM 3253 C C . THR A 1 416 ? 37.201 -3.162 20.128 1.00 36.72 416 THR A C 1
ATOM 3255 O O . THR A 1 416 ? 38.325 -3.121 20.620 1.00 36.72 416 THR A O 1
ATOM 3258 N N . LYS A 1 417 ? 36.724 -2.156 19.381 1.00 35.66 417 LYS A N 1
ATOM 3259 C CA . LYS A 1 417 ? 37.416 -0.871 19.159 1.00 35.66 417 LYS A CA 1
ATOM 3260 C C . LYS A 1 417 ? 37.480 -0.033 20.455 1.00 35.66 417 LYS A C 1
ATOM 3262 O O . LYS A 1 417 ? 36.455 0.073 21.132 1.00 35.66 417 LYS A O 1
ATOM 3267 N N . PRO A 1 418 ? 38.601 0.643 20.775 1.00 36.56 418 PRO A N 1
ATOM 3268 C CA . PRO A 1 418 ? 38.696 1.492 21.962 1.00 36.56 418 PRO A CA 1
ATOM 3269 C C . PRO A 1 418 ? 37.975 2.843 21.780 1.00 36.56 418 PRO A C 1
ATOM 3271 O O . PRO A 1 418 ? 38.142 3.538 20.775 1.00 36.56 418 PRO A O 1
ATOM 3274 N N . LYS A 1 419 ? 37.172 3.224 22.785 1.00 37.16 419 LYS A N 1
ATOM 3275 C CA . LYS A 1 419 ? 36.536 4.547 22.930 1.00 37.16 419 LYS A CA 1
ATOM 3276 C C . LYS A 1 419 ? 37.579 5.592 23.358 1.00 37.16 419 LYS A C 1
ATOM 3278 O O . LYS A 1 419 ? 38.293 5.379 24.330 1.00 37.16 419 LYS A O 1
ATOM 3283 N N . LYS A 1 420 ? 37.615 6.744 22.678 1.00 40.62 420 LYS A N 1
ATOM 3284 C CA . LYS A 1 420 ? 38.370 7.937 23.110 1.00 40.62 420 LYS A CA 1
ATOM 3285 C C . LYS A 1 420 ? 37.743 8.557 24.378 1.00 40.62 420 LYS A C 1
ATOM 3287 O O . LYS A 1 420 ? 36.513 8.639 24.434 1.00 40.62 420 LYS A O 1
ATOM 3292 N N . PRO A 1 421 ? 38.540 9.032 25.355 1.00 47.16 421 PRO A N 1
ATOM 3293 C CA . PRO A 1 421 ? 38.031 9.729 26.534 1.00 47.16 421 PRO A CA 1
ATOM 3294 C C . PRO A 1 421 ? 37.603 11.172 26.214 1.00 47.16 421 PRO A C 1
ATOM 3296 O O . PRO A 1 421 ? 38.165 11.834 25.342 1.00 47.16 421 PRO A O 1
ATOM 3299 N N . LYS A 1 422 ? 36.572 11.638 26.926 1.00 48.59 422 LYS A N 1
ATOM 3300 C CA . LYS A 1 422 ? 35.960 12.974 26.838 1.00 48.59 422 LYS A CA 1
ATOM 3301 C C . LYS A 1 422 ? 36.651 13.908 27.856 1.00 48.59 422 LYS A C 1
ATOM 3303 O O . LYS A 1 422 ? 36.884 13.448 28.972 1.00 48.59 422 LYS A O 1
ATOM 3308 N N . PRO A 1 423 ? 36.983 15.168 27.521 1.00 55.06 423 PRO A N 1
ATOM 3309 C CA . PRO A 1 423 ? 37.626 16.088 28.464 1.00 55.06 423 PRO A CA 1
ATOM 3310 C C . PRO A 1 423 ? 36.650 16.588 29.555 1.00 55.06 423 PRO A C 1
ATOM 3312 O O . PRO A 1 423 ? 35.436 16.596 29.317 1.00 55.06 423 PRO A O 1
ATOM 3315 N N . PRO A 1 424 ? 37.162 16.983 30.739 1.00 58.94 424 PRO A N 1
ATOM 3316 C CA . PRO A 1 424 ? 36.355 17.453 31.867 1.00 58.94 424 PRO A CA 1
ATOM 3317 C C . PRO A 1 424 ? 35.745 18.848 31.620 1.00 58.94 424 PRO A C 1
ATOM 3319 O O . PRO A 1 424 ? 36.222 19.581 30.749 1.00 58.94 424 PRO A O 1
ATOM 3322 N N . PRO A 1 425 ? 34.679 19.215 32.356 1.00 54.16 425 PRO A N 1
ATOM 3323 C CA . PRO A 1 425 ? 33.991 20.490 32.181 1.00 54.16 425 PRO A CA 1
ATOM 3324 C C . PRO A 1 425 ? 34.851 21.669 32.657 1.00 54.16 425 PRO A C 1
ATOM 3326 O O . PRO A 1 425 ? 35.471 21.611 33.716 1.00 54.16 425 PRO A O 1
ATOM 3329 N N . VAL A 1 426 ? 34.854 22.740 31.863 1.00 59.84 426 VAL A N 1
ATOM 3330 C CA . VAL A 1 426 ? 35.322 24.070 32.270 1.00 59.84 426 VAL A CA 1
ATOM 3331 C C . VAL A 1 426 ? 34.261 24.667 33.198 1.00 59.84 426 VAL A C 1
ATOM 3333 O O . VAL A 1 426 ? 33.069 24.534 32.908 1.00 59.84 426 VAL A O 1
ATOM 3336 N N . GLY A 1 427 ? 34.715 25.213 34.329 1.00 53.78 427 GLY A N 1
ATOM 3337 C CA . GLY A 1 427 ? 33.887 25.812 35.380 1.00 53.78 427 GLY A CA 1
ATOM 3338 C C . GLY A 1 427 ? 33.270 27.154 35.028 1.00 53.78 427 GLY A C 1
ATOM 3339 O O . GLY A 1 427 ? 33.589 27.701 33.947 1.00 53.78 427 GLY A O 1
#